Protein AF-A0A2D5ZSJ7-F1 (afdb_monomer_lite)

Structure (mmCIF, N/CA/C/O backbone):
data_AF-A0A2D5ZSJ7-F1
#
_entry.id   AF-A0A2D5ZSJ7-F1
#
loop_
_atom_site.group_PDB
_atom_site.id
_atom_site.type_symbol
_atom_site.label_atom_id
_atom_site.label_alt_id
_atom_site.label_comp_id
_atom_site.label_asym_id
_atom_site.label_entity_id
_atom_site.label_seq_id
_atom_site.pdbx_PDB_ins_code
_atom_site.Cartn_x
_atom_site.Cartn_y
_atom_site.Cartn_z
_atom_site.occupancy
_atom_site.B_iso_or_equiv
_atom_site.auth_seq_id
_atom_site.auth_comp_id
_atom_site.auth_asym_id
_atom_site.auth_atom_id
_atom_site.pdbx_PDB_model_num
ATOM 1 N N . MET A 1 1 ? 12.923 -41.441 64.481 1.00 41.53 1 MET A N 1
ATOM 2 C CA . MET A 1 1 ? 12.318 -42.148 63.335 1.00 41.53 1 MET A CA 1
ATOM 3 C C . MET A 1 1 ? 11.199 -41.263 62.815 1.00 41.53 1 MET A C 1
ATOM 5 O O . MET A 1 1 ? 10.439 -40.790 63.654 1.00 41.53 1 MET A O 1
ATOM 9 N N . PRO A 1 2 ? 11.199 -40.903 61.522 1.00 45.22 2 PRO A N 1
ATOM 10 C CA . PRO A 1 2 ? 10.320 -39.863 60.998 1.00 45.22 2 PRO A CA 1
ATOM 11 C C . PRO A 1 2 ? 8.859 -40.316 61.023 1.00 45.22 2 PRO A C 1
ATOM 13 O O . PRO A 1 2 ? 8.563 -41.493 60.839 1.00 45.22 2 PRO A O 1
ATOM 16 N N . THR A 1 3 ? 7.979 -39.368 61.325 1.00 50.16 3 THR A N 1
ATOM 17 C CA . THR A 1 3 ? 6.544 -39.537 61.541 1.00 50.16 3 THR A CA 1
ATOM 18 C C . THR A 1 3 ? 5.767 -39.525 60.221 1.00 50.16 3 THR A C 1
ATOM 20 O O . THR A 1 3 ? 6.094 -38.783 59.298 1.00 50.16 3 THR A O 1
ATOM 23 N N . ASP A 1 4 ? 4.702 -40.327 60.170 1.00 56.12 4 ASP A N 1
ATOM 24 C CA . ASP A 1 4 ? 3.819 -40.666 59.036 1.00 56.12 4 ASP A CA 1
ATOM 25 C C . ASP A 1 4 ? 3.110 -39.507 58.284 1.00 56.12 4 ASP A C 1
ATOM 27 O O . ASP A 1 4 ? 2.181 -39.745 57.513 1.00 56.12 4 ASP A O 1
ATOM 31 N N . LEU A 1 5 ? 3.517 -38.242 58.443 1.00 50.34 5 LEU A N 1
ATOM 32 C CA . LEU A 1 5 ? 2.890 -37.108 57.743 1.00 50.34 5 LEU A CA 1
ATOM 33 C C . LEU A 1 5 ? 3.534 -36.738 56.395 1.00 50.34 5 LEU A C 1
ATOM 35 O O . LEU A 1 5 ? 2.890 -36.062 55.590 1.00 50.34 5 LEU A O 1
ATOM 39 N N . GLU A 1 6 ? 4.756 -37.187 56.099 1.00 44.72 6 GLU A N 1
ATOM 40 C CA . GLU A 1 6 ? 5.413 -36.891 54.811 1.00 44.72 6 GLU A CA 1
ATOM 41 C C . GLU A 1 6 ? 5.027 -37.873 53.688 1.00 44.72 6 GLU A C 1
ATOM 43 O O . GLU A 1 6 ? 5.025 -37.497 52.516 1.00 44.72 6 GLU A O 1
ATOM 48 N N . ALA A 1 7 ? 4.585 -39.093 54.018 1.00 45.06 7 ALA A N 1
ATOM 49 C CA . ALA A 1 7 ? 4.185 -40.102 53.027 1.00 45.06 7 ALA A CA 1
ATOM 50 C C . ALA A 1 7 ? 2.808 -39.831 52.376 1.00 45.06 7 ALA A C 1
ATOM 52 O O . ALA A 1 7 ? 2.545 -40.262 51.250 1.00 45.06 7 ALA A O 1
ATOM 53 N N . LEU A 1 8 ? 1.937 -39.068 53.047 1.00 45.00 8 LEU A N 1
ATOM 54 C CA . LEU A 1 8 ? 0.595 -38.716 52.556 1.00 45.00 8 LEU A CA 1
ATOM 55 C C . LEU A 1 8 ? 0.576 -37.486 51.631 1.00 45.00 8 LEU A C 1
ATOM 57 O O . LEU A 1 8 ? -0.385 -37.294 50.887 1.00 45.00 8 LEU A O 1
ATOM 61 N N . ARG A 1 9 ? 1.639 -36.669 51.614 1.00 45.34 9 ARG A N 1
ATOM 62 C CA . ARG A 1 9 ? 1.742 -35.515 50.699 1.00 45.34 9 ARG A CA 1
ATOM 63 C C . ARG A 1 9 ? 2.213 -35.902 49.295 1.00 45.34 9 ARG A C 1
ATOM 65 O O . ARG A 1 9 ? 1.802 -35.266 48.329 1.00 45.34 9 ARG A O 1
ATOM 72 N N . SER A 1 10 ? 2.980 -36.983 49.160 1.00 48.78 10 SER A N 1
ATOM 73 C CA . SER A 1 10 ? 3.485 -37.445 47.857 1.00 48.78 10 SER A CA 1
ATOM 74 C C . SER A 1 10 ? 2.486 -38.300 47.069 1.00 48.78 10 SER A C 1
ATOM 76 O O . SER A 1 10 ? 2.573 -38.377 45.847 1.00 48.78 10 SER A O 1
ATOM 78 N N . THR A 1 11 ? 1.500 -38.910 47.730 1.00 45.16 11 THR A N 1
ATOM 79 C CA . THR A 1 11 ? 0.488 -39.765 47.079 1.00 45.16 11 THR A CA 1
ATOM 80 C C . THR A 1 11 ? -0.736 -38.984 46.589 1.00 45.16 11 THR A C 1
ATOM 82 O O . THR A 1 11 ? -1.286 -39.316 45.540 1.00 45.16 11 THR A O 1
ATOM 85 N N . ALA A 1 12 ? -1.110 -37.881 47.250 1.00 42.28 12 ALA A N 1
ATOM 86 C CA . ALA A 1 12 ? -2.180 -36.993 46.779 1.00 42.28 12 ALA A CA 1
ATOM 87 C C . ALA A 1 12 ? -1.783 -36.174 45.531 1.00 42.28 12 ALA A C 1
ATOM 89 O O . ALA A 1 12 ? -2.625 -35.906 44.674 1.00 42.28 12 ALA A O 1
ATOM 90 N N . MET A 1 13 ? -0.496 -35.834 45.378 1.00 40.84 13 MET A N 1
ATOM 91 C CA . MET A 1 13 ? 0.016 -35.151 44.179 1.00 40.84 13 MET A CA 1
ATOM 92 C C . MET A 1 13 ? 0.072 -36.064 42.946 1.00 40.84 13 MET A C 1
ATOM 94 O O . MET A 1 13 ? -0.040 -35.572 41.827 1.00 40.84 13 MET A O 1
ATOM 98 N N . LEU A 1 14 ? 0.190 -37.384 43.128 1.00 38.75 14 LEU A N 1
ATOM 99 C CA . LEU A 1 14 ? 0.274 -38.332 42.014 1.00 38.75 14 LEU A CA 1
ATOM 100 C C . LEU A 1 14 ? -1.106 -38.750 41.470 1.00 38.75 14 LEU A C 1
ATOM 102 O O . LEU A 1 14 ? -1.212 -39.101 40.299 1.00 38.75 14 LEU A O 1
ATOM 106 N N . LEU A 1 15 ? -2.174 -38.655 42.276 1.00 35.75 15 LEU A N 1
ATOM 107 C CA . LEU A 1 15 ? -3.542 -38.945 41.819 1.00 35.75 15 LEU A CA 1
ATOM 108 C C . LEU A 1 15 ? -4.239 -37.758 41.132 1.00 35.75 15 LEU A C 1
ATOM 110 O O . LEU A 1 15 ? -5.111 -37.986 40.297 1.00 35.75 15 LEU A O 1
ATOM 114 N N . LEU A 1 16 ? -3.843 -36.507 41.404 1.00 36.25 16 LEU A N 1
ATOM 115 C CA . LEU A 1 16 ? -4.358 -35.348 40.655 1.00 36.25 16 LEU A CA 1
ATOM 116 C C . LEU A 1 16 ? -3.712 -35.179 39.268 1.00 36.25 16 LEU A C 1
ATOM 118 O O . LEU A 1 16 ? -4.292 -34.529 38.403 1.00 36.25 16 LEU A O 1
ATOM 122 N N . LEU A 1 17 ? -2.553 -35.799 39.029 1.00 38.03 17 LEU A N 1
ATOM 123 C CA . LEU A 1 17 ? -1.850 -35.761 37.739 1.00 38.03 17 LEU A CA 1
ATOM 124 C C . LEU A 1 17 ? -2.331 -36.819 36.729 1.00 38.03 17 LEU A C 1
ATOM 126 O O . LEU A 1 17 ? -1.920 -36.775 35.575 1.00 38.03 17 LEU A O 1
ATOM 130 N N . LEU A 1 18 ? -3.234 -37.727 37.119 1.00 37.91 18 LEU A N 1
ATOM 131 C CA . LEU A 1 18 ? -3.794 -38.757 36.228 1.00 37.91 18 LEU A CA 1
ATOM 132 C C . LEU A 1 18 ? -5.219 -38.460 35.725 1.00 37.91 18 LEU A C 1
ATOM 134 O O . LEU A 1 18 ? -5.740 -39.225 34.920 1.00 37.91 18 LEU A O 1
ATOM 138 N N . MET A 1 19 ? -5.828 -37.337 36.129 1.00 41.41 19 MET A N 1
ATOM 139 C CA . MET A 1 19 ? -7.138 -36.890 35.614 1.00 41.41 19 MET A CA 1
ATOM 140 C C . MET A 1 19 ? -7.058 -35.650 34.711 1.00 41.41 19 MET A C 1
ATOM 142 O O . MET A 1 19 ? -8.071 -35.221 34.166 1.00 41.41 19 MET A O 1
ATOM 146 N N . ALA A 1 20 ? -5.858 -35.118 34.465 1.00 43.12 20 ALA A N 1
ATOM 147 C CA . ALA A 1 20 ? -5.611 -34.161 33.389 1.00 43.12 20 ALA A CA 1
ATOM 148 C C . ALA A 1 20 ? -5.383 -34.910 32.064 1.00 43.12 20 ALA A C 1
ATOM 150 O O . ALA A 1 20 ? -4.335 -34.799 31.430 1.00 43.12 20 ALA A O 1
ATOM 151 N N . GLY A 1 21 ? -6.373 -35.709 31.654 1.00 39.84 21 GLY A N 1
ATOM 152 C CA . GLY A 1 21 ? -6.490 -36.104 30.257 1.00 39.84 21 GLY A CA 1
ATOM 153 C C . GLY A 1 21 ? -6.599 -34.820 29.447 1.00 39.84 21 GLY A C 1
ATOM 154 O O . GLY A 1 21 ? -7.522 -34.037 29.662 1.00 39.84 21 GLY A O 1
ATOM 155 N N . ALA A 1 22 ? -5.601 -34.572 28.604 1.00 43.44 22 ALA A N 1
ATOM 156 C CA . ALA A 1 22 ? -5.502 -33.402 27.755 1.00 43.44 22 ALA A CA 1
ATOM 157 C C . ALA A 1 22 ? -6.806 -33.210 26.971 1.00 43.44 22 ALA A C 1
ATOM 159 O O . ALA A 1 22 ? -7.028 -33.835 25.937 1.00 43.44 22 ALA A O 1
ATOM 160 N N . CYS A 1 23 ? -7.668 -32.320 27.456 1.00 34.88 23 CYS A N 1
ATOM 161 C CA . CYS A 1 23 ? -8.680 -31.706 26.622 1.00 34.88 23 CYS A CA 1
ATOM 162 C C . CYS A 1 23 ? -7.907 -30.703 25.765 1.00 34.88 23 CYS A C 1
ATOM 164 O O . CYS A 1 23 ? -7.746 -29.537 26.129 1.00 34.88 23 CYS A O 1
ATOM 166 N N . SER A 1 24 ? -7.305 -31.197 24.678 1.00 43.38 24 SER A N 1
ATOM 167 C CA . SER A 1 24 ? -6.842 -30.331 23.600 1.00 43.38 24 SER A CA 1
ATOM 168 C C . SER A 1 24 ? -7.994 -29.383 23.269 1.00 43.38 24 SER A C 1
ATOM 170 O O . SER A 1 24 ? -9.132 -29.859 23.198 1.00 43.38 24 SER A O 1
ATOM 172 N N . PRO A 1 25 ? -7.756 -28.069 23.094 1.00 43.81 25 PRO A N 1
ATOM 173 C CA . PRO A 1 25 ? -8.808 -27.185 22.621 1.00 43.81 25 PRO A CA 1
ATOM 174 C C . PRO A 1 25 ? -9.340 -27.813 21.338 1.00 43.81 25 PRO A C 1
ATOM 176 O O . PRO A 1 25 ? -8.576 -28.020 20.393 1.00 43.81 25 PRO A O 1
ATOM 179 N N . ALA A 1 26 ? -10.606 -28.232 21.355 1.00 43.44 26 ALA A N 1
ATOM 180 C CA . ALA A 1 26 ? -11.238 -28.811 20.189 1.00 43.44 26 ALA A CA 1
ATOM 181 C C . ALA A 1 26 ? -11.156 -27.738 19.105 1.00 43.44 26 ALA A C 1
ATOM 183 O O . ALA A 1 26 ? -11.820 -26.706 19.197 1.00 43.44 26 ALA A O 1
ATOM 184 N N . ILE A 1 27 ? -10.256 -27.933 18.139 1.00 49.03 27 ILE A N 1
ATOM 185 C CA . ILE A 1 27 ? -10.165 -27.090 16.955 1.00 49.03 27 ILE A CA 1
ATOM 186 C C . ILE A 1 27 ? -11.557 -27.171 16.345 1.00 49.03 27 ILE A C 1
ATOM 188 O O . ILE A 1 27 ? -11.963 -28.254 15.919 1.00 49.03 27 ILE A O 1
ATOM 192 N N . ALA A 1 28 ? -12.307 -26.069 16.410 1.00 58.34 28 ALA A N 1
ATOM 193 C CA . ALA A 1 28 ? -13.674 -26.025 15.918 1.00 58.34 28 ALA A CA 1
ATOM 194 C C . ALA A 1 28 ? -13.684 -26.600 14.498 1.00 58.34 28 ALA A C 1
ATOM 196 O O . ALA A 1 28 ? -12.900 -26.169 13.644 1.00 58.34 28 ALA A O 1
ATOM 197 N N . ALA A 1 29 ? -14.497 -27.635 14.281 1.00 64.00 29 ALA A N 1
ATOM 198 C CA . ALA A 1 29 ? -14.509 -28.340 13.013 1.00 64.00 29 ALA A CA 1
ATOM 199 C C . ALA A 1 29 ? -14.883 -27.345 11.897 1.00 64.00 29 ALA A C 1
ATOM 201 O O . ALA A 1 29 ? -15.834 -26.573 12.055 1.00 64.00 29 ALA A O 1
ATOM 202 N N . PRO A 1 30 ? -14.133 -27.306 10.782 1.00 74.44 30 PRO A N 1
ATOM 203 C CA . PRO A 1 30 ? -14.383 -26.339 9.720 1.00 74.44 30 PRO A CA 1
ATOM 204 C C . PRO A 1 30 ? -15.794 -26.537 9.157 1.00 74.44 30 PRO A C 1
ATOM 206 O O . PRO A 1 30 ? -16.179 -27.656 8.835 1.00 74.44 30 PRO A O 1
ATOM 209 N N . LEU A 1 31 ? -16.579 -25.467 9.031 1.00 83.81 31 LEU A N 1
ATOM 210 C CA . LEU A 1 31 ? -17.932 -25.548 8.477 1.00 83.81 31 LEU A CA 1
ATOM 211 C C . LEU A 1 31 ? -17.890 -25.709 6.954 1.00 83.81 31 LEU A C 1
ATOM 213 O O . LEU A 1 31 ? -17.120 -25.029 6.275 1.00 83.81 31 LEU A O 1
ATOM 217 N N . CYS A 1 32 ? -18.757 -26.568 6.413 1.00 82.75 32 CYS A N 1
ATOM 218 C CA . CYS A 1 32 ? -18.988 -26.659 4.976 1.00 82.75 32 CYS A CA 1
ATOM 219 C C . CYS A 1 32 ? -19.743 -25.413 4.481 1.00 82.75 32 CYS A C 1
ATOM 221 O O . CYS A 1 32 ? -20.882 -25.212 4.906 1.00 82.75 32 CYS A O 1
ATOM 223 N N . PRO A 1 33 ? -19.203 -24.629 3.527 1.00 81.38 33 PRO A N 1
ATOM 224 C CA . PRO A 1 33 ? -19.855 -23.409 3.033 1.00 81.38 33 PRO A CA 1
ATOM 225 C C . PRO A 1 33 ? -21.189 -23.618 2.299 1.00 81.38 33 PRO A C 1
ATOM 227 O O . PRO A 1 33 ? -21.890 -22.654 2.026 1.00 81.38 33 PRO A O 1
ATOM 230 N N . VAL A 1 34 ? -21.531 -24.858 1.935 1.00 83.00 34 VAL A N 1
ATOM 231 C CA . VAL A 1 34 ? -22.757 -25.174 1.179 1.00 83.00 34 VAL A CA 1
ATOM 232 C C . VAL A 1 34 ? -23.939 -25.438 2.100 1.00 83.00 34 VAL A C 1
ATOM 234 O O . VAL A 1 34 ? -25.054 -25.024 1.808 1.00 83.00 34 VAL A O 1
ATOM 237 N N . CYS A 1 35 ? -23.716 -26.181 3.185 1.00 85.38 35 CYS A N 1
ATOM 238 C CA . CYS A 1 35 ? -24.791 -26.614 4.077 1.00 85.38 35 CYS A CA 1
ATOM 239 C C . CYS A 1 35 ? -24.619 -26.138 5.519 1.00 85.38 35 CYS A C 1
ATOM 241 O O . CYS A 1 35 ? -25.388 -26.570 6.372 1.00 85.38 35 CYS A O 1
ATOM 243 N N . GLU A 1 36 ? -23.578 -25.346 5.793 1.00 83.06 36 GLU A N 1
ATOM 244 C CA . GLU A 1 36 ? -23.301 -24.701 7.084 1.00 83.06 36 GLU A CA 1
ATOM 245 C C . GLU A 1 36 ? -23.187 -25.678 8.267 1.00 83.06 36 GLU A C 1
ATOM 247 O O . GLU A 1 36 ? -23.382 -25.319 9.424 1.00 83.06 36 GLU A O 1
ATOM 252 N N . ARG A 1 37 ? -22.842 -26.940 7.984 1.00 85.50 37 ARG A N 1
ATOM 253 C CA . ARG A 1 37 ? -22.603 -27.986 8.990 1.00 85.50 37 ARG A CA 1
ATOM 254 C C . ARG A 1 37 ? -21.122 -28.318 9.062 1.00 85.50 37 ARG A C 1
ATOM 256 O O . ARG A 1 37 ? -20.416 -28.187 8.062 1.00 85.50 37 ARG A O 1
ATOM 263 N N . GLU A 1 38 ? -20.675 -28.789 10.219 1.00 86.81 38 GLU A N 1
ATOM 264 C CA . GLU A 1 38 ? -19.291 -29.212 10.450 1.00 86.81 38 GLU A CA 1
ATOM 265 C C . GLU A 1 38 ? -18.835 -30.242 9.407 1.00 86.81 38 GLU A C 1
ATOM 267 O O . GLU A 1 38 ? -19.488 -31.264 9.167 1.00 86.81 38 GLU A O 1
ATOM 272 N N . ALA A 1 39 ? -17.711 -29.954 8.760 1.00 82.38 39 ALA A N 1
ATOM 273 C CA . ALA A 1 39 ? -17.026 -30.839 7.839 1.00 82.38 39 ALA A CA 1
ATOM 274 C C . ALA A 1 39 ? -15.855 -31.513 8.559 1.00 82.38 39 ALA A C 1
ATOM 276 O O . ALA A 1 39 ? -15.109 -30.885 9.312 1.00 82.38 39 ALA A O 1
ATOM 277 N N . SER A 1 40 ? -15.678 -32.808 8.299 1.00 82.25 40 SER A N 1
ATOM 278 C CA . SER A 1 40 ? -14.527 -33.555 8.803 1.00 82.25 40 SER A CA 1
ATOM 279 C C . SER A 1 40 ? -13.215 -32.900 8.359 1.00 82.25 40 SER A C 1
ATOM 281 O O . SER A 1 40 ? -13.108 -32.366 7.255 1.00 82.25 40 SER A O 1
ATOM 283 N N . VAL A 1 41 ? -12.166 -33.034 9.169 1.00 77.12 41 VAL A N 1
ATOM 284 C CA . VAL A 1 41 ? -10.791 -32.696 8.763 1.00 77.12 41 VAL A CA 1
ATOM 285 C C . VAL A 1 41 ? -10.307 -33.511 7.559 1.00 77.12 41 VAL A C 1
ATOM 287 O O . VAL A 1 41 ? -9.393 -33.081 6.864 1.00 77.12 41 VAL A O 1
ATOM 290 N N . SER A 1 42 ? -10.923 -34.663 7.284 1.00 83.88 42 SER A N 1
ATOM 291 C CA . SER A 1 42 ? -10.673 -35.474 6.087 1.00 83.88 42 SER A CA 1
ATOM 292 C C . SER A 1 42 ? -11.537 -35.082 4.885 1.00 83.88 42 SER A C 1
ATOM 294 O O . SER A 1 42 ? -11.393 -35.675 3.822 1.00 83.88 42 SER A O 1
ATOM 296 N N . ALA A 1 43 ? -12.449 -34.116 5.035 1.00 87.06 43 ALA A N 1
ATOM 297 C CA . ALA A 1 43 ? -13.362 -33.727 3.968 1.00 87.06 43 ALA A CA 1
ATOM 298 C C . ALA A 1 43 ? -12.625 -33.006 2.818 1.00 87.06 43 ALA A C 1
ATOM 300 O O . ALA A 1 43 ? -11.616 -32.330 3.084 1.00 87.06 43 ALA A O 1
ATOM 301 N N . PRO A 1 44 ? -13.139 -33.112 1.573 1.00 87.62 44 PRO A N 1
ATOM 302 C CA . PRO A 1 44 ? -12.613 -32.422 0.398 1.00 87.62 44 PRO A CA 1
ATOM 303 C C . PRO A 1 44 ? -12.243 -30.961 0.666 1.00 87.62 44 PRO A C 1
ATOM 305 O O . PRO A 1 44 ? -13.031 -30.215 1.246 1.00 87.62 44 PRO A O 1
ATOM 308 N N . LEU A 1 45 ? -11.044 -30.559 0.243 1.00 87.81 45 LEU A N 1
ATOM 309 C CA . LEU A 1 45 ? -10.441 -29.257 0.529 1.00 87.81 45 LEU A CA 1
ATOM 310 C C . LEU A 1 45 ? -10.271 -28.455 -0.762 1.00 87.81 45 LEU A C 1
ATOM 312 O O . LEU A 1 45 ? -9.646 -28.931 -1.708 1.00 87.81 45 LEU A O 1
ATOM 316 N N . ASP A 1 46 ? -10.774 -27.227 -0.778 1.00 83.94 46 ASP A N 1
ATOM 317 C CA . ASP A 1 46 ? -10.424 -26.246 -1.802 1.00 83.94 46 ASP A CA 1
ATOM 318 C C . ASP A 1 46 ? -9.013 -25.726 -1.509 1.00 83.94 46 ASP A C 1
ATOM 320 O O . ASP A 1 46 ? -8.756 -25.170 -0.439 1.00 83.94 46 ASP A O 1
ATOM 324 N N . ARG A 1 47 ? -8.084 -25.930 -2.447 1.00 77.69 47 ARG A N 1
ATOM 325 C CA . ARG A 1 47 ? -6.663 -25.607 -2.259 1.00 77.69 47 ARG A CA 1
ATOM 326 C C . ARG A 1 47 ? -6.387 -24.104 -2.263 1.00 77.69 47 ARG A C 1
ATOM 328 O O . ARG A 1 47 ? -5.460 -23.683 -1.579 1.00 77.69 47 ARG A O 1
ATOM 335 N N . ASP A 1 48 ? -7.189 -23.304 -2.967 1.00 65.81 48 ASP A N 1
ATOM 336 C CA . ASP A 1 48 ? -6.970 -21.852 -3.054 1.00 65.81 48 ASP A CA 1
ATOM 337 C C . ASP A 1 48 ? -7.438 -21.137 -1.782 1.00 65.81 48 ASP A C 1
ATOM 339 O O . ASP A 1 48 ? -6.845 -20.150 -1.339 1.00 65.81 48 ASP A O 1
ATOM 343 N N . THR A 1 49 ? -8.528 -21.626 -1.185 1.00 72.69 49 THR A N 1
ATOM 344 C CA . THR A 1 49 ? -9.172 -20.975 -0.034 1.00 72.69 49 THR A CA 1
ATOM 345 C C . THR A 1 49 ? -8.917 -21.683 1.294 1.00 72.69 49 THR A C 1
ATOM 347 O O . THR A 1 49 ? -9.065 -21.067 2.352 1.00 72.69 49 THR A O 1
ATOM 350 N N . GLY A 1 50 ? -8.531 -22.961 1.263 1.00 81.69 50 GLY A N 1
ATOM 351 C CA . GLY A 1 50 ? -8.387 -23.816 2.441 1.00 81.69 50 GLY A CA 1
ATOM 352 C C . GLY A 1 50 ? -9.720 -24.253 3.061 1.00 81.69 50 GLY A C 1
ATOM 353 O O . GLY A 1 50 ? -9.730 -24.778 4.176 1.00 81.69 50 GLY A O 1
ATOM 354 N N . LEU A 1 51 ? -10.849 -24.025 2.383 1.00 82.25 51 LEU A N 1
ATOM 355 C CA . LEU A 1 51 ? -12.184 -24.376 2.877 1.00 82.25 51 LEU A CA 1
ATOM 356 C C . LEU A 1 51 ? -12.515 -25.846 2.602 1.00 82.25 51 LEU A C 1
ATOM 358 O O . LEU A 1 51 ? -12.136 -26.391 1.567 1.00 82.25 51 LEU A O 1
ATOM 362 N N . ARG A 1 52 ? -13.260 -26.482 3.515 1.00 87.75 52 ARG A N 1
ATOM 363 C CA . ARG A 1 52 ? -13.664 -27.891 3.393 1.00 87.75 52 ARG A CA 1
ATOM 364 C C . ARG A 1 52 ? -15.131 -28.048 3.023 1.00 87.75 52 ARG A C 1
ATOM 366 O O . ARG A 1 52 ? -15.977 -27.287 3.479 1.00 87.75 52 ARG A O 1
ATOM 373 N N . TYR A 1 53 ? -15.437 -29.073 2.236 1.00 86.25 53 TYR A N 1
ATOM 374 C CA . TYR A 1 53 ? -16.775 -29.358 1.722 1.00 86.25 53 TYR A CA 1
ATOM 375 C C . TYR A 1 53 ? -17.135 -30.812 1.987 1.00 86.25 53 TYR A C 1
ATOM 377 O O . TYR A 1 53 ? -16.289 -31.684 1.832 1.00 86.25 53 TYR A O 1
ATOM 385 N N . HIS A 1 54 ? -18.386 -31.106 2.354 1.00 89.62 54 HIS A N 1
ATOM 386 C CA . HIS A 1 54 ? -18.828 -32.502 2.397 1.00 89.62 54 HIS A CA 1
ATOM 387 C C . HIS A 1 54 ? -18.780 -33.109 1.001 1.00 89.62 54 HIS A C 1
ATOM 389 O O . HIS A 1 54 ? -19.203 -32.472 0.038 1.00 89.62 54 HIS A O 1
ATOM 395 N N . GLU A 1 55 ? -18.369 -34.368 0.915 1.00 86.69 55 GLU A N 1
ATOM 396 C CA . GLU A 1 55 ? -18.349 -35.131 -0.335 1.00 86.69 55 GLU A CA 1
ATOM 397 C C . GLU A 1 55 ? -19.714 -35.108 -1.025 1.00 86.69 55 GLU A C 1
ATOM 399 O O . GLU A 1 55 ? -19.823 -34.702 -2.177 1.00 86.69 55 GLU A O 1
ATOM 404 N N . SER A 1 56 ? -20.787 -35.318 -0.257 1.00 85.88 56 SER A N 1
ATOM 405 C CA . SER A 1 56 ? -22.157 -35.215 -0.760 1.00 85.88 56 SER A CA 1
ATOM 406 C C . SER A 1 56 ? -22.540 -33.825 -1.284 1.00 85.88 56 SER A C 1
ATOM 408 O O . SER A 1 56 ? -23.468 -33.712 -2.076 1.00 85.88 56 SER A O 1
ATOM 410 N N . CYS A 1 57 ? -21.903 -32.750 -0.808 1.00 82.19 57 CYS A N 1
ATOM 411 C CA . CYS A 1 57 ? -22.150 -31.390 -1.304 1.00 82.19 57 CYS A CA 1
ATOM 412 C C . CYS A 1 57 ? -21.390 -31.127 -2.610 1.00 82.19 57 CYS A C 1
ATOM 414 O O . CYS A 1 57 ? -21.877 -30.384 -3.456 1.00 82.19 57 CYS A O 1
ATOM 416 N N . VAL A 1 58 ? -20.233 -31.765 -2.793 1.00 82.50 58 VAL A N 1
ATOM 417 C CA . VAL A 1 58 ? -19.476 -31.707 -4.046 1.00 82.50 58 VAL A CA 1
ATOM 418 C C . VAL A 1 58 ? -20.146 -32.582 -5.115 1.00 82.50 58 VAL A C 1
ATOM 420 O O . VAL A 1 58 ? -20.413 -32.115 -6.216 1.00 82.50 58 VAL A O 1
ATOM 423 N N . GLU A 1 59 ? -20.503 -33.824 -4.783 1.00 80.50 59 GLU A N 1
ATOM 424 C CA . GLU A 1 59 ? -21.098 -34.798 -5.715 1.00 80.50 59 GLU A CA 1
ATOM 425 C C . GLU A 1 59 ? -22.488 -34.404 -6.222 1.00 80.50 59 GLU A C 1
ATOM 427 O O . GLU A 1 59 ? -22.842 -34.700 -7.359 1.00 80.50 59 GLU A O 1
ATOM 432 N N . LYS A 1 60 ? -23.279 -33.688 -5.414 1.00 73.44 60 LYS A N 1
ATOM 433 C CA . LYS A 1 60 ? -24.594 -33.173 -5.837 1.00 73.44 60 LYS A CA 1
ATOM 434 C C . LYS A 1 60 ? -24.506 -32.015 -6.844 1.00 73.44 60 LYS A C 1
ATOM 436 O O . LYS A 1 60 ? -25.536 -31.432 -7.171 1.00 73.44 60 LYS A O 1
ATOM 441 N N . GLY A 1 61 ? -23.304 -31.651 -7.301 1.00 65.31 61 GLY A N 1
ATOM 442 C CA . GLY A 1 61 ? -23.078 -30.567 -8.258 1.00 65.31 61 GLY A CA 1
ATOM 443 C C . GLY A 1 61 ? -23.240 -29.164 -7.666 1.00 65.31 61 GLY A C 1
ATOM 444 O O . GLY A 1 61 ? -23.269 -28.191 -8.412 1.00 65.31 61 GLY A O 1
ATOM 445 N N . ALA A 1 62 ? -23.340 -29.033 -6.337 1.00 73.12 62 ALA A N 1
ATOM 446 C CA . ALA A 1 62 ? -23.442 -27.728 -5.680 1.00 73.12 62 ALA A CA 1
ATOM 447 C C . ALA A 1 62 ? -22.088 -26.998 -5.612 1.00 73.12 62 ALA A C 1
ATOM 449 O O . ALA A 1 62 ? -22.054 -25.783 -5.420 1.00 73.12 62 ALA A O 1
ATOM 450 N N . VAL A 1 63 ? -20.978 -27.726 -5.781 1.00 79.25 63 VAL A N 1
ATOM 451 C CA . VAL A 1 63 ? -19.620 -27.175 -5.840 1.00 79.25 63 VAL A CA 1
ATOM 452 C C . VAL A 1 63 ? -18.910 -27.767 -7.056 1.00 79.25 63 VAL A C 1
ATOM 454 O O . VAL A 1 63 ? -18.724 -28.983 -7.095 1.00 79.25 63 VAL A O 1
ATOM 457 N N . PRO A 1 64 ? -18.512 -26.941 -8.038 1.00 84.25 64 PRO A N 1
ATOM 458 C CA . PRO A 1 64 ? -17.703 -27.386 -9.169 1.00 84.25 64 PRO A CA 1
ATOM 459 C C . PRO A 1 64 ? -16.392 -28.024 -8.705 1.00 84.25 64 PRO A C 1
ATOM 461 O O . PRO A 1 64 ? -15.880 -27.678 -7.638 1.00 84.25 64 PRO A O 1
ATOM 464 N N . ARG A 1 65 ? -15.831 -28.925 -9.512 1.00 90.00 65 ARG A N 1
ATOM 465 C CA . ARG A 1 65 ? -14.523 -29.546 -9.265 1.00 90.00 65 ARG A CA 1
ATOM 466 C C . ARG A 1 65 ? -13.473 -28.949 -10.196 1.00 90.00 65 ARG A C 1
ATOM 468 O O . ARG A 1 65 ? -13.796 -28.449 -11.265 1.00 90.00 65 ARG A O 1
ATOM 475 N N . CYS A 1 66 ? -12.224 -28.962 -9.751 1.00 88.75 66 CYS A N 1
ATOM 476 C CA . CYS A 1 66 ? -11.080 -28.613 -10.582 1.00 88.75 66 CYS A CA 1
ATOM 477 C C . CYS A 1 66 ? -10.697 -29.813 -11.442 1.00 88.75 66 CYS A C 1
ATOM 479 O O . CYS A 1 66 ? -10.322 -30.847 -10.897 1.00 88.75 66 CYS A O 1
ATOM 481 N N . ASP A 1 67 ? -10.682 -29.655 -12.759 1.00 90.50 67 ASP A N 1
ATOM 482 C CA . ASP A 1 67 ? -10.368 -30.739 -13.696 1.00 90.50 67 ASP A CA 1
ATOM 483 C C . ASP A 1 67 ? -8.917 -31.245 -13.572 1.00 90.50 67 ASP A C 1
ATOM 485 O O . ASP A 1 67 ? -8.592 -32.326 -14.053 1.00 90.50 67 ASP A O 1
ATOM 489 N N . GLN A 1 68 ? -8.032 -30.490 -12.905 1.00 90.06 68 GLN A N 1
ATOM 490 C CA . GLN A 1 68 ? -6.630 -30.876 -12.703 1.00 90.06 68 GLN A CA 1
ATOM 491 C C . GLN A 1 68 ? -6.376 -31.682 -11.423 1.00 90.06 68 GLN A C 1
ATOM 493 O O . GLN A 1 68 ? -5.544 -32.584 -11.427 1.00 90.06 68 GLN A O 1
ATOM 498 N N . CYS A 1 69 ? -7.014 -31.330 -10.304 1.00 89.81 69 CYS A N 1
ATOM 499 C CA . CYS A 1 69 ? -6.761 -31.994 -9.015 1.00 89.81 69 CYS A CA 1
ATOM 500 C C . CYS A 1 69 ? -7.992 -32.678 -8.416 1.00 89.81 69 CYS A C 1
ATOM 502 O O . CYS A 1 69 ? -7.898 -33.239 -7.328 1.00 89.81 69 CYS A O 1
ATOM 504 N N . ASP A 1 70 ? -9.134 -32.591 -9.101 1.00 89.88 70 ASP A N 1
ATOM 505 C CA . ASP A 1 70 ? -10.438 -33.137 -8.715 1.00 89.88 70 ASP A CA 1
ATOM 506 C C . ASP A 1 70 ? -11.008 -32.576 -7.388 1.00 89.88 70 ASP A C 1
ATOM 508 O O . ASP A 1 70 ? -12.053 -32.995 -6.895 1.00 89.88 70 ASP A O 1
ATOM 512 N N . GLY A 1 71 ? -10.348 -31.573 -6.798 1.00 89.25 71 GLY A N 1
ATOM 513 C CA . GLY A 1 71 ? -10.793 -30.908 -5.575 1.00 89.25 71 GLY A CA 1
ATOM 514 C C . GLY A 1 71 ? -11.933 -29.904 -5.807 1.00 89.25 71 GLY A C 1
ATOM 515 O O . GLY A 1 71 ? -12.093 -29.398 -6.921 1.00 89.25 71 GLY A O 1
ATOM 516 N N . PRO A 1 72 ? -12.707 -29.552 -4.762 1.00 89.56 72 PRO A N 1
ATOM 517 C CA . PRO A 1 72 ? -13.769 -28.551 -4.859 1.00 89.56 72 PRO A CA 1
ATOM 518 C C . PRO A 1 72 ? -13.198 -27.176 -5.240 1.00 89.56 72 PRO A C 1
ATOM 520 O O . PRO A 1 72 ? -12.285 -26.673 -4.587 1.00 89.56 72 PRO A O 1
ATOM 523 N N . ALA A 1 73 ? -13.747 -26.568 -6.290 1.00 86.88 73 ALA A N 1
ATOM 524 C CA . ALA A 1 73 ? -13.300 -25.321 -6.909 1.00 86.88 73 ALA A CA 1
ATOM 525 C C . ALA A 1 73 ? -14.484 -24.352 -7.120 1.00 86.88 73 ALA A C 1
ATOM 527 O O . ALA A 1 73 ? -14.878 -24.059 -8.250 1.00 86.88 73 ALA A O 1
ATOM 528 N N . PRO A 1 74 ? -15.097 -23.825 -6.044 1.00 78.44 74 PRO A N 1
ATOM 529 C CA . PRO A 1 74 ? -16.206 -22.871 -6.161 1.00 78.44 74 PRO A CA 1
ATOM 530 C C . PRO A 1 74 ? -15.783 -21.564 -6.844 1.00 78.44 74 PRO A C 1
ATOM 532 O O . PRO A 1 74 ? -16.579 -20.938 -7.546 1.00 78.44 74 PRO A O 1
ATOM 535 N N . ARG A 1 75 ? -14.520 -21.160 -6.661 1.00 77.88 75 ARG A N 1
ATOM 536 C CA . ARG A 1 75 ? -13.862 -20.096 -7.420 1.00 77.88 75 ARG A CA 1
ATOM 537 C C . ARG A 1 75 ? -12.897 -20.752 -8.387 1.00 77.88 75 ARG A C 1
ATOM 539 O O . ARG A 1 75 ? -11.839 -21.219 -7.985 1.00 77.88 75 ARG A O 1
ATOM 546 N N . ARG A 1 76 ? -13.302 -20.810 -9.648 1.00 83.50 76 ARG A N 1
ATOM 547 C CA . ARG A 1 76 ? -12.550 -21.478 -10.702 1.00 83.50 76 ARG A CA 1
ATOM 548 C C . ARG A 1 76 ? -12.342 -20.564 -11.888 1.00 83.50 76 ARG A C 1
ATOM 550 O O . ARG A 1 76 ? -13.179 -19.712 -12.198 1.00 83.50 76 ARG A O 1
ATOM 557 N N . ILE A 1 77 ? -11.230 -20.783 -12.559 1.00 74.56 77 ILE A N 1
ATOM 558 C CA . ILE A 1 77 ? -10.963 -20.249 -13.878 1.00 74.56 77 ILE A CA 1
ATOM 559 C C . ILE A 1 77 ? -11.599 -21.215 -14.869 1.00 74.56 77 ILE A C 1
ATOM 561 O O . ILE A 1 77 ? -11.204 -22.375 -14.951 1.00 74.56 77 ILE A O 1
ATOM 565 N N . VAL A 1 78 ? -12.596 -20.726 -15.599 1.00 77.94 78 VAL A N 1
ATOM 566 C CA . VAL A 1 78 ? -13.214 -21.453 -16.708 1.00 77.94 78 VAL A CA 1
ATOM 567 C C . VAL A 1 78 ? -12.498 -21.046 -17.989 1.00 77.94 78 VAL A C 1
ATOM 569 O O . VAL A 1 78 ? -12.462 -19.863 -18.336 1.00 77.94 78 VAL A O 1
ATOM 572 N N . VAL A 1 79 ? -11.927 -22.027 -18.676 1.00 72.56 79 VAL A N 1
ATOM 573 C CA . VAL A 1 79 ? -11.367 -21.900 -20.023 1.00 72.56 79 VAL A CA 1
ATOM 574 C C . VAL A 1 79 ? -12.017 -22.937 -20.933 1.00 72.56 79 VAL A C 1
ATOM 576 O O . VAL A 1 79 ? -12.675 -23.859 -20.466 1.00 72.56 79 VAL A O 1
ATOM 579 N N . GLU A 1 80 ? -11.807 -22.827 -22.244 1.00 72.88 80 GLU A N 1
ATOM 580 C CA . GLU A 1 80 ? -12.333 -23.801 -23.214 1.00 72.88 80 GLU A CA 1
ATOM 581 C C . GLU A 1 80 ? -11.936 -25.253 -22.881 1.00 72.88 80 GLU A C 1
ATOM 583 O O . GLU A 1 80 ? -12.700 -26.183 -23.113 1.00 72.88 80 GLU A O 1
ATOM 588 N N . LYS A 1 81 ? -10.751 -25.443 -22.286 1.00 73.19 81 LYS A N 1
ATOM 589 C CA . LYS A 1 81 ? -10.199 -26.755 -21.916 1.00 73.19 81 LYS A CA 1
ATOM 590 C C . LYS A 1 81 ? -10.658 -27.296 -20.556 1.00 73.19 81 LYS A C 1
ATOM 592 O O . LYS A 1 81 ? -10.191 -28.368 -20.184 1.00 73.19 81 LYS A O 1
ATOM 597 N N . GLY A 1 82 ? -11.501 -26.575 -19.818 1.00 84.50 82 GLY A N 1
ATOM 598 C CA . GLY A 1 82 ? -12.005 -27.028 -18.521 1.00 84.50 82 GLY A CA 1
ATOM 599 C C . GLY A 1 82 ? -12.042 -25.948 -17.445 1.00 84.50 82 GLY A C 1
ATOM 600 O O . GLY A 1 82 ? -11.835 -24.756 -17.696 1.00 84.50 82 GLY A O 1
ATOM 601 N N . GLU A 1 83 ? -12.309 -26.389 -16.223 1.00 88.50 83 GLU A N 1
ATOM 602 C CA . GLU A 1 83 ? -12.481 -25.549 -15.045 1.00 88.50 83 GLU A CA 1
ATOM 603 C C . GLU A 1 83 ? -11.418 -25.881 -13.993 1.00 88.50 83 GLU A C 1
ATOM 605 O O . GLU A 1 83 ? -11.251 -27.027 -13.587 1.00 88.50 83 GLU A O 1
ATOM 610 N N . PHE A 1 84 ? -10.678 -24.875 -13.525 1.00 84.75 84 PHE A N 1
ATOM 611 C CA . PHE A 1 84 ? -9.493 -25.094 -12.689 1.00 84.75 84 PHE A CA 1
ATOM 612 C C . PHE A 1 84 ? -9.453 -24.155 -11.482 1.00 84.75 84 PHE A C 1
ATOM 614 O O . PHE A 1 84 ? -9.905 -23.014 -11.570 1.00 84.75 84 PHE A O 1
ATOM 621 N N . HIS A 1 85 ? -8.842 -24.587 -10.371 1.00 86.75 85 HIS A N 1
ATOM 622 C CA . HIS A 1 85 ? -8.358 -23.657 -9.333 1.00 86.75 85 HIS A CA 1
ATOM 623 C C . HIS A 1 85 ? -7.432 -22.613 -9.953 1.00 86.75 85 HIS A C 1
ATOM 625 O O . HIS A 1 85 ? -6.753 -22.904 -10.936 1.00 86.75 85 HIS A O 1
ATOM 631 N N . GLU A 1 86 ? -7.347 -21.421 -9.371 1.00 79.25 86 GLU A N 1
ATOM 632 C CA . GLU A 1 86 ? -6.408 -20.404 -9.843 1.00 79.25 86 GLU A CA 1
ATOM 633 C C . GLU A 1 86 ? -4.958 -20.885 -9.704 1.00 79.25 86 GLU A C 1
ATOM 635 O O . GLU A 1 86 ? -4.176 -20.730 -10.645 1.00 79.25 86 GLU A O 1
ATOM 640 N N . SER A 1 87 ? -4.616 -21.536 -8.585 1.00 77.06 87 SER A N 1
ATOM 641 C CA . SER A 1 87 ? -3.301 -22.165 -8.394 1.00 77.06 87 SER A CA 1
ATOM 642 C C . SER A 1 87 ? -3.043 -23.283 -9.404 1.00 77.06 87 SER A C 1
ATOM 644 O O . SER A 1 87 ? -2.041 -23.253 -10.113 1.00 77.06 87 SER A O 1
ATOM 646 N N . CYS A 1 88 ? -3.973 -24.236 -9.542 1.00 80.12 88 CYS A N 1
ATOM 647 C CA . CYS A 1 88 ? -3.817 -25.366 -10.464 1.00 80.12 88 CYS A CA 1
ATOM 648 C C . CYS A 1 88 ? -3.761 -24.906 -11.922 1.00 80.12 88 CYS A C 1
ATOM 650 O O . CYS A 1 88 ? -2.990 -25.455 -12.709 1.00 80.12 88 CYS A O 1
ATOM 652 N N . PHE A 1 89 ? -4.545 -23.885 -12.279 1.00 80.44 89 PHE A N 1
ATOM 653 C CA . PHE A 1 89 ? -4.436 -23.241 -13.574 1.00 80.44 89 PHE A CA 1
ATOM 654 C C . PHE A 1 89 ? -3.030 -22.672 -13.721 1.00 80.44 89 PHE A C 1
ATOM 656 O O . PHE A 1 89 ? -2.315 -23.099 -14.608 1.00 80.44 89 PHE A O 1
ATOM 663 N N . ARG A 1 90 ? -2.567 -21.807 -12.815 1.00 72.44 90 ARG A N 1
ATOM 664 C CA . ARG A 1 90 ? -1.235 -21.181 -12.880 1.00 72.44 90 ARG A CA 1
ATOM 665 C C . ARG A 1 90 ? -0.071 -22.174 -12.983 1.00 72.44 90 ARG A C 1
ATOM 667 O O . ARG A 1 90 ? 0.857 -21.944 -13.755 1.00 72.44 90 ARG A O 1
ATOM 674 N N . GLU A 1 91 ? -0.114 -23.256 -12.215 1.00 72.56 91 GLU A N 1
ATOM 675 C CA . GLU A 1 91 ? 0.970 -24.241 -12.125 1.00 72.56 91 GLU A CA 1
ATOM 676 C C . GLU A 1 91 ? 1.001 -25.204 -13.318 1.00 72.56 91 GLU A C 1
ATOM 678 O O . GLU A 1 91 ? 2.082 -25.550 -13.810 1.00 72.56 91 GLU A O 1
ATOM 683 N N . HIS A 1 92 ? -0.173 -25.629 -13.794 1.00 77.81 92 HIS A N 1
ATOM 684 C CA . HIS A 1 92 ? -0.283 -26.756 -14.723 1.00 77.81 92 HIS A CA 1
ATOM 685 C C . HIS A 1 92 ? -0.888 -26.405 -16.085 1.00 77.81 92 HIS A C 1
ATOM 687 O O . HIS A 1 92 ? -0.570 -27.075 -17.065 1.00 77.81 92 HIS A O 1
ATOM 693 N N . MET A 1 93 ? -1.731 -25.372 -16.166 1.00 70.19 93 MET A N 1
ATOM 694 C CA . MET A 1 93 ? -2.541 -25.071 -17.360 1.00 70.19 93 MET A CA 1
ATOM 695 C C . MET A 1 93 ? -2.300 -23.683 -17.946 1.00 70.19 93 MET A C 1
ATOM 697 O O . MET A 1 93 ? -2.611 -23.453 -19.116 1.00 70.19 93 MET A O 1
ATOM 701 N N . ALA A 1 94 ? -1.778 -22.755 -17.144 1.00 66.69 94 ALA A N 1
ATOM 702 C CA . ALA A 1 94 ? -1.572 -21.382 -17.527 1.00 66.69 94 ALA A CA 1
ATOM 703 C C . ALA A 1 94 ? -0.598 -21.402 -18.684 1.00 66.69 94 ALA A C 1
ATOM 705 O O . ALA A 1 94 ? 0.482 -22.006 -18.599 1.00 66.69 94 ALA A O 1
ATOM 706 N N . PRO A 1 95 ? -1.009 -20.807 -19.800 1.00 65.69 95 PRO A N 1
ATOM 707 C CA . PRO A 1 95 ? -0.284 -21.014 -21.013 1.00 65.69 95 PRO A CA 1
ATOM 708 C C . PRO A 1 95 ? 1.056 -20.291 -20.857 1.00 65.69 95 PRO A C 1
ATOM 710 O O . PRO A 1 95 ? 1.144 -19.159 -20.376 1.00 65.69 95 PRO A O 1
ATOM 713 N N . ARG A 1 96 ? 2.133 -21.020 -21.137 1.00 67.88 96 ARG A N 1
ATOM 714 C CA . ARG A 1 96 ? 3.490 -20.523 -20.926 1.00 67.88 96 ARG A CA 1
ATOM 715 C C . ARG A 1 96 ? 3.849 -19.584 -22.054 1.00 67.88 96 ARG A C 1
ATOM 717 O O . ARG A 1 96 ? 3.499 -19.831 -23.205 1.00 67.88 96 ARG A O 1
ATOM 724 N N . CYS A 1 97 ? 4.556 -18.523 -21.703 1.00 67.19 97 CYS A N 1
ATOM 725 C CA . CYS A 1 97 ? 5.052 -17.552 -22.647 1.00 67.19 97 CYS A CA 1
ATOM 726 C C . CYS A 1 97 ? 5.899 -18.287 -23.675 1.00 67.19 97 CYS A C 1
ATOM 728 O O . CYS A 1 97 ? 6.897 -18.902 -23.306 1.00 67.19 97 CYS A O 1
ATOM 730 N N . VAL A 1 98 ? 5.510 -18.226 -24.946 1.00 64.81 98 VAL A N 1
ATOM 731 C CA . VAL A 1 98 ? 6.236 -18.918 -26.025 1.00 64.81 98 VAL A CA 1
ATOM 732 C C . VAL A 1 98 ? 7.688 -18.448 -26.166 1.00 64.81 98 VAL A C 1
ATOM 734 O O . VAL A 1 98 ? 8.515 -19.171 -26.703 1.00 64.81 98 VAL A O 1
ATOM 737 N N . GLU A 1 99 ? 7.999 -17.258 -25.651 1.00 61.53 99 GLU A N 1
ATOM 738 C CA . GLU A 1 99 ? 9.328 -16.648 -25.705 1.00 61.53 99 GLU A CA 1
ATOM 739 C C . GLU A 1 99 ? 10.182 -16.943 -24.459 1.00 61.53 99 GLU A C 1
ATOM 741 O O . GLU A 1 99 ? 11.380 -17.163 -24.583 1.00 61.53 99 GLU A O 1
ATOM 746 N N . CYS A 1 100 ? 9.604 -16.933 -23.249 1.00 67.62 100 CYS A N 1
ATOM 747 C CA . CYS A 1 100 ? 10.383 -17.072 -22.004 1.00 67.62 100 CYS A CA 1
ATOM 748 C C . CYS A 1 100 ? 10.035 -18.303 -21.153 1.00 67.62 100 CYS A C 1
ATOM 750 O O . CYS A 1 100 ? 10.666 -18.536 -20.126 1.00 67.62 100 CYS A O 1
ATOM 752 N N . GLY A 1 101 ? 9.021 -19.086 -21.527 1.00 61.09 101 GLY A N 1
ATOM 753 C CA . GLY A 1 101 ? 8.602 -20.306 -20.824 1.00 61.09 101 GLY A CA 1
ATOM 754 C C . GLY A 1 101 ? 7.891 -20.091 -19.477 1.00 61.09 101 GLY A C 1
ATOM 755 O O . GLY A 1 101 ? 7.401 -21.057 -18.876 1.00 61.09 101 GLY A O 1
ATOM 756 N N . LEU A 1 102 ? 7.791 -18.846 -18.999 1.00 63.59 102 LEU A N 1
ATOM 757 C CA . LEU A 1 102 ? 7.094 -18.495 -17.758 1.00 63.59 102 LEU A CA 1
ATOM 758 C C . LEU A 1 102 ? 5.572 -18.405 -17.972 1.00 63.59 102 LEU A C 1
ATOM 760 O O . LEU A 1 102 ? 5.146 -18.008 -19.056 1.00 63.59 102 LEU A O 1
ATOM 764 N N . PRO A 1 103 ? 4.732 -18.737 -16.974 1.00 57.88 103 PRO A N 1
ATOM 765 C CA . PRO A 1 103 ? 3.277 -18.635 -17.098 1.00 57.88 103 PRO A CA 1
ATOM 766 C C . PRO A 1 103 ? 2.815 -17.226 -17.501 1.00 57.88 103 PRO A C 1
ATOM 768 O O . PRO A 1 103 ? 3.256 -16.220 -16.937 1.00 57.88 103 PRO A O 1
ATOM 771 N N . VAL A 1 104 ? 1.911 -17.145 -18.476 1.00 65.62 104 VAL A N 1
ATOM 772 C CA . VAL A 1 104 ? 1.231 -15.903 -18.862 1.00 65.62 104 VAL A CA 1
ATOM 773 C C . VAL A 1 104 ? -0.101 -15.881 -18.126 1.00 65.62 104 VAL A C 1
ATOM 775 O O . VAL A 1 104 ? -0.839 -16.865 -18.136 1.00 65.62 104 VAL A O 1
ATOM 778 N N . GLY A 1 105 ? -0.382 -14.782 -17.421 1.00 61.00 105 GLY A N 1
ATOM 779 C CA . GLY A 1 105 ? -1.650 -14.597 -16.712 1.00 61.00 105 GLY A CA 1
ATOM 780 C C . GLY A 1 105 ? -2.855 -14.500 -17.662 1.00 61.00 105 GLY A C 1
ATOM 781 O O . GLY A 1 105 ? -2.790 -14.865 -18.831 1.00 61.00 105 GLY A O 1
ATOM 782 N N . ARG A 1 106 ? -3.974 -13.937 -17.186 1.00 49.34 106 ARG A N 1
ATOM 783 C CA . ARG A 1 106 ? -5.255 -13.847 -17.931 1.00 49.34 106 ARG A CA 1
ATOM 784 C C . ARG A 1 106 ? -5.214 -13.007 -19.225 1.00 49.34 106 ARG A C 1
ATOM 786 O O . ARG A 1 106 ? -6.213 -12.940 -19.931 1.00 49.34 106 ARG A O 1
ATOM 793 N N . HIS A 1 107 ? -4.092 -12.366 -19.535 1.00 47.31 107 HIS A N 1
ATOM 794 C CA . HIS A 1 107 ? -3.912 -11.522 -20.713 1.00 47.31 107 HIS A CA 1
ATOM 795 C C . HIS A 1 107 ? -2.895 -12.170 -21.658 1.00 47.31 107 HIS A C 1
ATOM 797 O O . HIS A 1 107 ? -1.725 -11.793 -21.681 1.00 47.31 107 HIS A O 1
ATOM 803 N N . GLY A 1 108 ? -3.343 -13.182 -22.403 1.00 42.09 108 GLY A N 1
ATOM 804 C CA . GLY A 1 108 ? -2.693 -13.572 -23.652 1.00 42.09 108 GLY A CA 1
ATOM 805 C C . GLY A 1 108 ? -3.164 -12.625 -24.752 1.00 42.09 108 GLY A C 1
ATOM 806 O O . GLY A 1 108 ? -4.339 -12.275 -24.796 1.00 42.09 108 GLY A O 1
ATOM 807 N N . ILE A 1 109 ? -2.245 -12.161 -25.590 1.00 45.56 109 ILE A N 1
ATOM 808 C CA . ILE A 1 109 ? -2.576 -11.413 -26.807 1.00 45.56 109 ILE A CA 1
ATOM 809 C C . ILE A 1 109 ? -3.222 -12.418 -27.778 1.00 45.56 109 ILE A C 1
ATOM 811 O O . ILE A 1 109 ? -2.902 -13.606 -27.713 1.00 45.56 109 ILE A O 1
ATOM 815 N N . ASP A 1 110 ? -4.112 -11.973 -28.668 1.00 42.34 110 ASP A N 1
ATOM 816 C CA . ASP A 1 110 ? -4.865 -12.836 -29.600 1.00 42.34 110 ASP A CA 1
ATOM 817 C C . ASP A 1 110 ? -3.982 -13.754 -30.491 1.00 42.34 110 ASP A C 1
ATOM 819 O O . ASP A 1 110 ? -4.478 -14.731 -31.045 1.00 42.34 110 ASP A O 1
ATOM 823 N N . ASP A 1 111 ? -2.662 -13.516 -30.550 1.00 47.25 111 ASP A N 1
ATOM 824 C CA . ASP A 1 111 ? -1.659 -14.313 -31.281 1.00 47.25 111 ASP A CA 1
ATOM 825 C C . ASP A 1 111 ? -0.903 -15.364 -30.424 1.00 47.25 111 ASP A C 1
ATOM 827 O O . ASP A 1 111 ? 0.098 -15.934 -30.865 1.00 47.25 111 ASP A O 1
ATOM 831 N N . GLY A 1 112 ? -1.352 -15.644 -29.193 1.00 56.00 112 GLY A N 1
ATOM 832 C CA . GLY A 1 112 ? -0.827 -16.720 -28.338 1.00 56.00 112 GLY A CA 1
ATOM 833 C C . GLY A 1 112 ? -0.414 -16.282 -26.924 1.00 56.00 112 GLY A C 1
ATOM 834 O O . GLY A 1 112 ? -0.412 -15.094 -26.589 1.00 56.00 112 GLY A O 1
ATOM 835 N N . PRO A 1 113 ? -0.056 -17.236 -26.042 1.00 67.00 113 PRO A N 1
ATOM 836 C CA . PRO A 1 113 ? 0.316 -16.922 -24.671 1.00 67.00 113 PRO A CA 1
ATOM 837 C C . P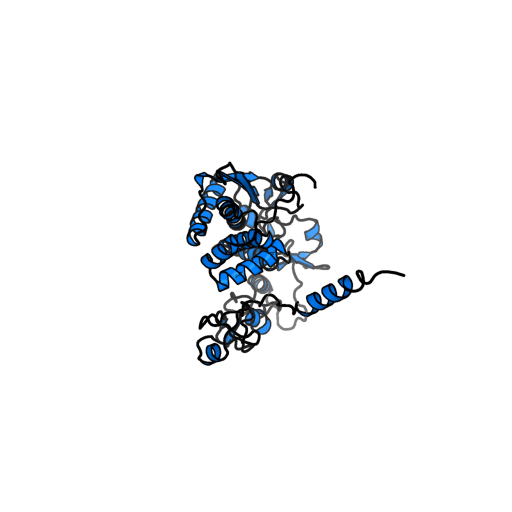RO A 1 113 ? 1.699 -16.293 -24.632 1.00 67.00 113 PRO A C 1
ATOM 839 O O . PRO A 1 113 ? 2.719 -16.961 -24.787 1.00 67.00 113 PRO A O 1
ATOM 842 N N . MET A 1 114 ? 1.738 -14.983 -24.429 1.00 65.56 114 MET A N 1
ATOM 843 C CA . MET A 1 114 ? 2.975 -14.221 -24.412 1.00 65.56 114 MET A CA 1
ATOM 844 C C . MET A 1 114 ? 2.821 -12.968 -23.554 1.00 65.56 114 MET A C 1
ATOM 846 O O . MET A 1 114 ? 1.795 -12.294 -23.620 1.00 65.56 114 MET A O 1
ATOM 850 N N . HIS A 1 115 ? 3.838 -12.629 -22.755 1.00 67.25 115 HIS A N 1
ATOM 851 C CA . HIS A 1 115 ? 3.826 -11.367 -22.008 1.00 67.25 115 HIS A CA 1
ATOM 852 C C . HIS A 1 115 ? 3.874 -10.169 -22.969 1.00 67.25 115 HIS A C 1
ATOM 854 O O . HIS A 1 115 ? 4.589 -10.233 -23.971 1.00 67.25 115 HIS A O 1
ATOM 860 N N . PRO A 1 116 ? 3.228 -9.031 -22.651 1.00 57.44 116 PRO A N 1
ATOM 861 C CA . PRO A 1 116 ? 3.336 -7.813 -23.459 1.00 57.44 116 PRO A CA 1
ATOM 862 C C . PRO A 1 116 ? 4.786 -7.354 -23.695 1.00 57.44 116 PRO A C 1
ATOM 864 O O . PRO A 1 116 ? 5.110 -6.823 -24.756 1.00 57.44 116 PRO A O 1
ATOM 867 N N . SER A 1 117 ? 5.682 -7.588 -22.731 1.00 58.47 117 SER A N 1
ATOM 868 C CA . SER A 1 117 ? 7.126 -7.353 -22.865 1.00 58.47 117 SER A CA 1
ATOM 869 C C . SER A 1 117 ? 7.794 -8.329 -23.843 1.00 58.47 117 SER A C 1
ATOM 871 O O . SER A 1 117 ? 8.557 -7.897 -24.706 1.00 58.47 117 SER A O 1
ATOM 873 N N . CYS A 1 118 ? 7.474 -9.624 -23.765 1.00 61.28 118 CYS A N 1
ATOM 874 C CA . CYS A 1 118 ? 7.943 -10.650 -24.702 1.00 61.28 118 CYS A CA 1
ATOM 875 C C . CYS A 1 118 ? 7.429 -10.418 -26.131 1.00 61.28 118 CYS A C 1
ATOM 877 O O . CYS A 1 118 ? 8.185 -10.568 -27.084 1.00 61.28 118 CYS A O 1
ATOM 879 N N . PHE A 1 119 ? 6.191 -9.955 -26.298 1.00 62.16 119 PHE A N 1
ATOM 880 C CA . PHE A 1 119 ? 5.650 -9.604 -27.612 1.00 62.16 119 PHE A CA 1
ATOM 881 C C . PHE A 1 119 ? 6.351 -8.391 -28.220 1.00 62.16 119 PHE A C 1
ATOM 883 O O . PHE A 1 119 ? 6.789 -8.439 -29.368 1.00 62.16 119 PHE A O 1
ATOM 890 N N . ARG A 1 120 ? 6.555 -7.327 -27.431 1.00 63.41 120 ARG A N 1
ATOM 891 C CA . ARG A 1 120 ? 7.355 -6.167 -27.861 1.00 63.41 120 ARG A CA 1
ATOM 892 C C . ARG A 1 120 ? 8.794 -6.551 -28.221 1.00 63.41 120 ARG A C 1
ATOM 894 O O . ARG A 1 120 ? 9.384 -5.903 -29.079 1.00 63.41 120 ARG A O 1
ATOM 901 N N . ARG A 1 121 ? 9.351 -7.592 -27.592 1.00 62.62 121 ARG A N 1
ATOM 902 C CA . ARG A 1 121 ? 10.661 -8.169 -27.928 1.00 62.62 121 ARG A CA 1
ATOM 903 C C . ARG A 1 121 ? 10.628 -8.907 -29.267 1.00 62.62 121 ARG A C 1
ATOM 905 O O . ARG A 1 121 ? 11.486 -8.633 -30.099 1.00 62.62 121 ARG A O 1
ATOM 912 N N . LEU A 1 122 ? 9.632 -9.771 -29.503 1.00 61.75 122 LEU A N 1
ATOM 913 C CA . LEU A 1 122 ? 9.453 -10.468 -30.786 1.00 61.75 122 LEU A CA 1
ATOM 914 C C . LEU A 1 122 ? 9.254 -9.495 -31.951 1.00 61.75 122 LEU A C 1
ATOM 916 O O . LEU A 1 122 ? 9.881 -9.666 -32.988 1.00 61.75 122 LEU A O 1
ATOM 920 N N . GLN A 1 123 ? 8.455 -8.441 -31.775 1.00 56.31 123 GLN A N 1
ATOM 921 C CA . GLN A 1 123 ? 8.237 -7.429 -32.819 1.00 56.31 123 GLN A CA 1
ATOM 922 C C . GLN A 1 123 ? 9.497 -6.629 -33.181 1.00 56.31 123 GLN A C 1
ATOM 924 O O . GLN A 1 123 ? 9.564 -6.033 -34.252 1.00 56.31 123 GLN A O 1
ATOM 929 N N . ARG A 1 124 ? 10.495 -6.598 -32.290 1.00 57.00 124 ARG A N 1
ATOM 930 C CA . ARG A 1 124 ? 11.798 -5.963 -32.531 1.00 57.00 124 ARG A CA 1
ATOM 931 C C . ARG A 1 124 ? 12.837 -6.933 -33.099 1.00 57.00 124 ARG A C 1
ATOM 933 O O . ARG A 1 124 ? 13.949 -6.497 -33.394 1.00 57.00 124 ARG A O 1
ATOM 940 N N . ARG A 1 125 ? 12.515 -8.227 -33.242 1.00 51.78 125 ARG A N 1
ATOM 941 C CA . ARG A 1 125 ? 13.355 -9.176 -33.982 1.00 51.78 125 ARG A CA 1
ATOM 942 C C . ARG A 1 125 ? 13.161 -8.894 -35.474 1.00 51.78 125 ARG A C 1
ATOM 944 O O . ARG A 1 125 ? 12.041 -8.958 -35.970 1.00 51.78 125 ARG A O 1
ATOM 951 N N . GLU A 1 126 ? 14.235 -8.563 -36.189 1.00 43.06 126 GLU A N 1
ATOM 952 C CA . GLU A 1 126 ? 14.189 -8.566 -37.655 1.00 43.06 126 GLU A CA 1
ATOM 953 C C . GLU A 1 126 ? 13.791 -9.969 -38.157 1.00 43.06 126 GLU A C 1
ATOM 955 O O . GLU A 1 126 ? 14.168 -10.961 -37.521 1.00 43.06 126 GLU A O 1
ATOM 960 N N . PRO A 1 127 ? 13.048 -10.092 -39.275 1.00 44.88 127 PRO A N 1
ATOM 961 C CA . PRO A 1 127 ? 12.666 -11.392 -39.812 1.00 44.88 127 PRO A CA 1
ATOM 962 C C . PRO A 1 127 ? 13.928 -12.165 -40.200 1.00 44.88 127 PRO A C 1
ATOM 964 O O . PRO A 1 127 ? 14.639 -11.785 -41.132 1.00 44.88 127 PRO A O 1
ATOM 967 N N . THR A 1 128 ? 14.230 -13.253 -39.496 1.00 44.25 128 THR A N 1
ATOM 968 C CA . THR A 1 128 ? 15.330 -14.129 -39.888 1.00 44.25 128 THR A CA 1
ATOM 969 C C . THR A 1 128 ? 14.935 -14.911 -41.138 1.00 44.25 128 THR A C 1
ATOM 971 O O . THR A 1 128 ? 13.894 -15.565 -41.198 1.00 44.25 128 THR A O 1
ATOM 974 N N . LEU A 1 129 ? 15.793 -14.850 -42.158 1.00 38.62 129 LEU A N 1
ATOM 975 C CA . LEU A 1 129 ? 15.757 -15.784 -43.281 1.00 38.62 129 LEU A CA 1
ATOM 976 C C . LEU A 1 129 ? 15.878 -17.230 -42.751 1.00 38.62 129 LEU A C 1
ATOM 978 O O . LEU A 1 129 ? 16.608 -17.458 -41.778 1.00 38.62 129 LEU A O 1
ATOM 982 N N . PRO A 1 130 ? 15.218 -18.226 -43.371 1.00 32.56 130 PRO A N 1
ATOM 983 C CA . PRO A 1 130 ? 15.268 -19.600 -42.883 1.00 32.56 130 PRO A CA 1
ATOM 984 C C . PRO A 1 130 ? 16.693 -20.162 -43.019 1.00 32.56 130 PRO A C 1
ATOM 986 O O . PRO A 1 130 ? 17.219 -20.221 -44.129 1.00 32.56 130 PRO A O 1
ATOM 989 N N . GLY A 1 131 ? 17.310 -20.583 -41.904 1.00 40.56 131 GLY A N 1
ATOM 990 C CA . GLY A 1 131 ? 18.598 -21.301 -41.895 1.00 40.56 131 GLY A CA 1
ATOM 991 C C . GLY A 1 131 ? 19.709 -20.767 -40.975 1.00 40.56 131 GLY A C 1
ATOM 992 O O . GLY A 1 131 ? 20.799 -21.332 -40.977 1.00 40.56 131 GLY A O 1
ATOM 993 N N . SER A 1 132 ? 19.483 -19.716 -40.179 1.00 42.44 132 SER A N 1
ATOM 994 C CA . SER A 1 132 ? 20.497 -19.201 -39.239 1.00 42.44 132 SER A CA 1
ATOM 995 C C . SER A 1 132 ? 20.450 -19.923 -37.885 1.00 42.44 132 SER A C 1
ATOM 997 O O . SER A 1 132 ? 19.469 -19.797 -37.158 1.00 42.44 132 SER A O 1
ATOM 999 N N . MET A 1 133 ? 21.533 -20.616 -37.510 1.00 46.16 133 MET A N 1
ATOM 1000 C CA . MET A 1 133 ? 21.767 -21.153 -36.154 1.00 46.16 133 MET A CA 1
ATOM 1001 C C . MET A 1 133 ? 22.153 -20.080 -35.112 1.00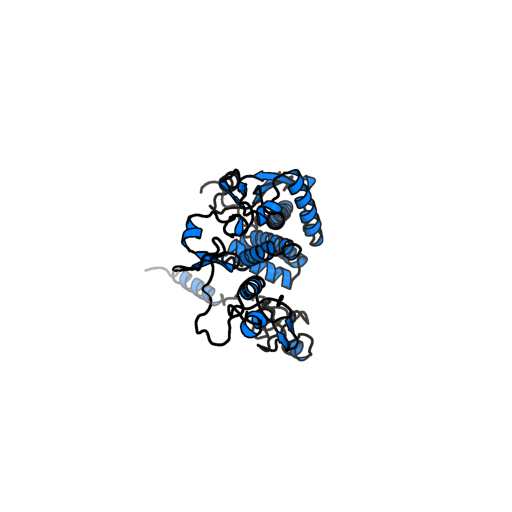 46.16 133 MET A C 1
ATOM 1003 O O . MET A 1 133 ? 22.656 -20.420 -34.046 1.00 46.16 133 MET A O 1
ATOM 1007 N N . ASN A 1 134 ? 21.938 -18.793 -35.387 1.00 48.81 134 ASN A N 1
ATOM 1008 C CA . ASN A 1 134 ? 22.250 -17.718 -34.448 1.00 48.81 134 ASN A CA 1
ATOM 1009 C C . ASN A 1 134 ? 20.959 -17.025 -34.008 1.00 48.81 134 ASN A C 1
ATOM 1011 O O . ASN A 1 134 ? 20.394 -16.228 -34.762 1.00 48.81 134 ASN A O 1
ATOM 1015 N N . GLU A 1 135 ? 20.504 -17.328 -32.790 1.00 50.25 135 GLU A N 1
ATOM 1016 C CA . GLU A 1 135 ? 19.512 -16.502 -32.102 1.00 50.25 135 GLU A CA 1
ATOM 1017 C C . GLU A 1 135 ? 20.055 -15.066 -31.979 1.00 50.25 135 GLU A C 1
ATOM 1019 O O . GLU A 1 135 ? 21.237 -14.879 -31.663 1.00 50.25 135 GLU A O 1
ATOM 1024 N N . PRO A 1 136 ? 19.242 -14.032 -32.261 1.00 55.28 136 PRO A N 1
ATOM 1025 C CA . PRO A 1 136 ? 19.686 -12.655 -32.114 1.00 55.28 136 PRO A CA 1
ATOM 1026 C C . PRO A 1 136 ? 20.062 -12.380 -30.647 1.00 55.28 136 PRO A C 1
ATOM 1028 O O . PRO A 1 136 ? 19.333 -12.798 -29.744 1.00 55.28 136 PRO A O 1
ATOM 1031 N N . PRO A 1 137 ? 21.175 -11.670 -30.385 1.00 63.81 137 PRO A N 1
ATOM 1032 C CA . PRO A 1 137 ? 21.637 -11.442 -29.024 1.00 63.81 137 PRO A CA 1
ATOM 1033 C C . PRO A 1 137 ? 20.610 -10.627 -28.234 1.00 63.81 137 PRO A C 1
ATOM 1035 O O . PRO A 1 137 ? 20.051 -9.650 -28.744 1.00 63.81 137 PRO A O 1
ATOM 1038 N N . LEU A 1 138 ? 20.393 -11.013 -26.972 1.00 72.38 138 LEU A N 1
ATOM 1039 C CA . LEU A 1 138 ? 19.586 -10.240 -26.029 1.00 72.38 138 LEU A CA 1
ATOM 1040 C C . LEU A 1 138 ? 20.111 -8.806 -25.966 1.00 72.38 138 LEU A C 1
ATOM 1042 O O . LEU A 1 138 ? 21.321 -8.592 -25.917 1.00 72.38 138 LEU A O 1
ATOM 1046 N N . ARG A 1 139 ? 19.212 -7.823 -25.972 1.00 80.06 139 ARG A N 1
ATOM 1047 C CA . ARG A 1 139 ? 19.568 -6.404 -25.887 1.00 80.06 139 ARG A CA 1
ATOM 1048 C C . ARG A 1 139 ? 19.237 -5.860 -24.509 1.00 80.06 139 ARG A C 1
ATOM 1050 O O . ARG A 1 139 ? 18.243 -6.256 -23.913 1.00 80.06 139 ARG A O 1
ATOM 1057 N N . CYS A 1 140 ? 20.085 -4.962 -24.028 1.00 83.00 140 CYS A N 1
ATOM 1058 C CA . CYS A 1 140 ? 19.893 -4.247 -22.779 1.00 83.00 140 CYS A CA 1
ATOM 1059 C C . CYS A 1 140 ? 18.763 -3.230 -22.946 1.00 83.00 140 CYS A C 1
ATOM 1061 O O . CYS A 1 140 ? 18.855 -2.347 -23.798 1.00 83.00 140 CYS A O 1
ATOM 1063 N N . ASP A 1 141 ? 17.732 -3.315 -22.107 1.00 82.62 141 ASP A N 1
ATOM 1064 C CA . ASP A 1 141 ? 16.594 -2.390 -22.113 1.00 82.62 141 ASP A CA 1
ATOM 1065 C C . ASP A 1 141 ? 16.998 -0.962 -21.701 1.00 82.62 141 ASP A C 1
ATOM 1067 O O . ASP A 1 141 ? 16.242 -0.019 -21.925 1.00 82.62 141 ASP A O 1
ATOM 1071 N N . LEU A 1 142 ? 18.198 -0.783 -21.131 1.00 85.75 142 LEU A N 1
ATOM 1072 C CA . LEU A 1 142 ? 18.719 0.526 -20.742 1.00 85.75 142 LEU A CA 1
ATOM 1073 C C . LEU A 1 142 ? 19.547 1.213 -21.838 1.00 85.75 142 LEU A C 1
ATOM 1075 O O . LEU A 1 142 ? 19.335 2.393 -22.104 1.00 85.75 142 LEU A O 1
ATOM 1079 N N . CYS A 1 143 ? 20.510 0.512 -22.449 1.00 88.19 143 CYS A N 1
ATOM 1080 C CA . CYS A 1 143 ? 21.432 1.114 -23.424 1.00 88.19 143 CYS A CA 1
ATOM 1081 C C . CYS A 1 143 ? 21.204 0.668 -24.877 1.00 88.19 143 CYS A C 1
ATOM 1083 O O . CYS A 1 143 ? 21.786 1.248 -25.786 1.00 88.19 143 CYS A O 1
ATOM 1085 N N . GLY A 1 144 ? 20.374 -0.353 -25.119 1.00 83.88 144 GLY A N 1
ATOM 1086 C CA . GLY A 1 144 ? 20.072 -0.887 -26.454 1.00 83.88 144 GLY A CA 1
ATOM 1087 C C . GLY A 1 144 ? 21.142 -1.816 -27.046 1.00 83.88 144 GLY A C 1
ATOM 1088 O O . GLY A 1 144 ? 20.883 -2.509 -28.042 1.00 83.88 144 GLY A O 1
ATOM 1089 N N . ASP A 1 145 ? 22.325 -1.879 -26.431 1.00 85.38 145 ASP A N 1
ATOM 1090 C CA . ASP A 1 145 ? 23.414 -2.750 -26.869 1.00 85.38 145 ASP A CA 1
ATOM 1091 C C . ASP A 1 145 ? 23.103 -4.223 -26.607 1.00 85.38 145 ASP A C 1
ATOM 1093 O O . ASP A 1 145 ? 22.345 -4.573 -25.699 1.00 85.38 145 ASP A O 1
ATOM 1097 N N . ALA A 1 146 ? 23.747 -5.101 -27.376 1.00 81.31 146 ALA A N 1
ATOM 1098 C CA . ALA A 1 146 ? 23.760 -6.523 -27.072 1.00 81.31 146 ALA A CA 1
ATOM 1099 C C . ALA A 1 146 ? 24.344 -6.766 -25.667 1.00 81.31 146 ALA A C 1
ATOM 1101 O O . ALA A 1 146 ? 25.356 -6.180 -25.268 1.00 81.31 146 ALA A O 1
ATOM 1102 N N . ILE A 1 147 ? 23.703 -7.644 -24.906 1.00 76.56 147 ILE A N 1
ATOM 1103 C CA . ILE A 1 147 ? 24.197 -8.093 -23.614 1.00 76.56 147 ILE A CA 1
ATOM 1104 C C . ILE A 1 147 ? 25.315 -9.096 -23.869 1.00 76.56 147 ILE A C 1
ATOM 1106 O O . ILE A 1 147 ? 25.087 -10.227 -24.288 1.00 76.56 147 ILE A O 1
ATOM 1110 N N . SER A 1 148 ? 26.542 -8.650 -23.622 1.00 75.81 148 SER A N 1
ATOM 1111 C CA . SER A 1 148 ? 27.720 -9.499 -23.509 1.00 75.81 148 SER A CA 1
ATOM 1112 C C . SER A 1 148 ? 28.136 -9.542 -22.038 1.00 75.81 148 SER A C 1
ATOM 1114 O O . SER A 1 148 ? 28.487 -8.497 -21.485 1.00 75.81 148 SER A O 1
ATOM 1116 N N . GLY A 1 149 ? 28.105 -10.718 -21.411 1.00 73.81 149 GLY A N 1
ATOM 1117 C CA . GLY A 1 149 ? 28.456 -10.896 -19.997 1.00 73.81 149 GLY A CA 1
ATOM 1118 C C . GLY A 1 149 ? 27.239 -11.061 -19.087 1.00 73.81 149 GLY A C 1
ATOM 1119 O O . GLY A 1 149 ? 26.236 -11.641 -19.499 1.00 73.81 149 GLY A O 1
ATOM 1120 N N . GLU A 1 150 ? 27.356 -10.591 -17.843 1.00 79.12 150 GLU A N 1
ATOM 1121 C CA . GLU A 1 150 ? 26.328 -10.779 -16.817 1.00 79.12 150 GLU A CA 1
ATOM 1122 C C . GLU A 1 150 ? 25.055 -9.973 -17.107 1.00 79.12 150 GLU A C 1
ATOM 1124 O O . GLU A 1 150 ? 25.089 -8.795 -17.490 1.00 79.12 150 GLU A O 1
ATOM 1129 N N . LEU A 1 151 ? 23.929 -10.662 -16.935 1.00 82.06 151 LEU A N 1
ATOM 1130 C CA . LEU A 1 151 ? 22.579 -10.176 -17.162 1.00 82.06 151 LEU A CA 1
ATOM 1131 C C . LEU A 1 151 ? 21.846 -10.120 -15.830 1.00 82.06 151 LEU A C 1
ATOM 1133 O O . LEU A 1 151 ? 21.849 -11.093 -15.076 1.00 82.06 151 LEU A O 1
ATOM 1137 N N . GLU A 1 152 ? 21.139 -9.022 -15.609 1.00 78.19 152 GLU A N 1
ATOM 1138 C CA . GLU A 1 152 ? 20.174 -8.894 -14.529 1.00 78.19 152 GLU A CA 1
ATOM 1139 C C . GLU A 1 152 ? 18.761 -8.752 -15.082 1.00 78.19 152 GLU A C 1
ATOM 1141 O O . GLU A 1 152 ? 18.542 -8.174 -16.151 1.00 78.19 152 GLU A O 1
ATOM 1146 N N . VAL A 1 153 ? 17.807 -9.298 -14.328 1.00 79.50 153 VAL A N 1
ATOM 1147 C CA . VAL A 1 153 ? 16.377 -9.128 -14.570 1.00 79.50 153 VAL A CA 1
ATOM 1148 C C . VAL A 1 153 ? 15.853 -8.169 -13.517 1.00 79.50 153 VAL A C 1
ATOM 1150 O O . VAL A 1 153 ? 15.868 -8.472 -12.324 1.00 79.50 153 VAL A O 1
ATOM 1153 N N . GLY A 1 154 ? 15.408 -7.005 -13.967 1.00 78.25 154 GLY A N 1
ATOM 1154 C CA . GLY A 1 154 ? 14.855 -5.993 -13.094 1.00 78.25 154 GLY A CA 1
ATOM 1155 C C . GLY A 1 154 ? 13.453 -6.331 -12.614 1.00 78.25 154 GLY A C 1
ATOM 1156 O O . GLY A 1 154 ? 12.826 -7.329 -12.983 1.00 78.25 154 GLY A O 1
ATOM 1157 N N . ALA A 1 155 ? 12.943 -5.431 -11.785 1.00 74.50 155 ALA A N 1
ATOM 1158 C CA . ALA A 1 155 ? 11.671 -5.562 -11.107 1.00 74.50 155 ALA A CA 1
ATOM 1159 C C . ALA A 1 155 ? 10.522 -5.928 -12.066 1.00 74.50 155 ALA A C 1
ATOM 1161 O O . ALA A 1 155 ? 9.703 -6.785 -11.734 1.00 74.50 155 ALA A O 1
ATOM 1162 N N . TRP A 1 156 ? 10.446 -5.307 -13.240 1.00 77.06 156 TRP A N 1
ATOM 1163 C CA . TRP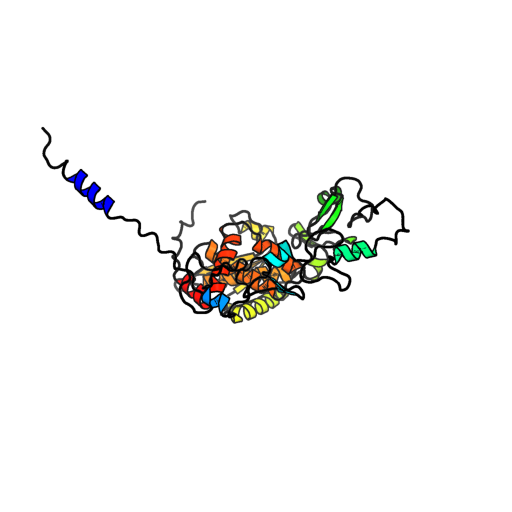 A 1 156 ? 9.343 -5.429 -14.199 1.00 77.06 156 TRP A CA 1
ATOM 1164 C C . TRP A 1 156 ? 9.657 -6.360 -15.377 1.00 77.06 156 TRP A C 1
ATOM 1166 O O . TRP A 1 156 ? 8.973 -6.316 -16.403 1.00 77.06 156 TRP A O 1
ATOM 1176 N N . GLY A 1 157 ? 10.667 -7.222 -15.227 1.00 76.44 157 GLY A N 1
ATOM 1177 C CA . GLY A 1 157 ? 11.112 -8.139 -16.275 1.00 76.44 157 GLY A CA 1
ATOM 1178 C C . GLY A 1 157 ? 11.958 -7.472 -17.361 1.00 76.44 157 GLY A C 1
ATOM 1179 O O . GLY A 1 157 ? 12.217 -8.097 -18.393 1.00 76.44 157 GLY A O 1
ATOM 1180 N N . GLU A 1 158 ? 12.371 -6.219 -17.151 1.00 77.94 158 GLU A N 1
ATOM 1181 C CA . GLU A 1 158 ? 13.435 -5.597 -17.930 1.00 77.94 158 GLU A CA 1
ATOM 1182 C C . GLU A 1 158 ? 14.732 -6.399 -17.787 1.00 77.94 158 GLU A C 1
ATOM 1184 O O . GLU A 1 158 ? 15.019 -6.947 -16.725 1.00 77.94 158 GLU A O 1
ATOM 1189 N N . ILE A 1 159 ? 15.515 -6.468 -18.856 1.00 78.75 159 ILE A N 1
ATOM 1190 C CA . ILE A 1 159 ? 16.838 -7.085 -18.847 1.00 78.75 159 ILE A CA 1
ATOM 1191 C C . ILE A 1 159 ? 17.901 -6.035 -19.132 1.00 78.75 159 ILE A C 1
ATOM 1193 O O . ILE A 1 159 ? 17.799 -5.254 -20.078 1.00 78.75 159 ILE A O 1
ATOM 1197 N N . TYR A 1 160 ? 18.949 -6.005 -18.323 1.00 84.75 160 TYR A N 1
ATOM 1198 C CA . TYR A 1 160 ? 20.033 -5.040 -18.483 1.00 84.75 160 TYR A CA 1
ATOM 1199 C C . TYR A 1 160 ? 21.369 -5.629 -18.029 1.00 84.75 160 TYR A C 1
ATOM 1201 O O . TYR A 1 160 ? 21.421 -6.645 -17.339 1.00 84.75 160 TYR A O 1
ATOM 1209 N N . HIS A 1 161 ? 22.476 -5.008 -18.448 1.00 86.31 161 HIS A N 1
ATOM 1210 C CA . HIS A 1 161 ? 23.804 -5.370 -17.941 1.00 86.31 161 HIS A CA 1
ATOM 1211 C C . HIS A 1 161 ? 23.888 -5.093 -16.434 1.00 86.31 161 HIS A C 1
ATOM 1213 O O . HIS A 1 161 ? 23.509 -3.997 -16.017 1.00 86.31 161 HIS A O 1
ATOM 1219 N N . SER A 1 162 ? 24.492 -5.985 -15.645 1.00 88.06 162 SER A N 1
ATOM 1220 C CA . SER A 1 162 ? 24.635 -5.814 -14.182 1.00 88.06 162 SER A CA 1
ATOM 1221 C C . SER A 1 162 ? 25.276 -4.476 -13.778 1.00 88.06 162 SER A C 1
ATOM 1223 O O . SER A 1 162 ? 24.849 -3.818 -12.835 1.00 88.06 162 SER A O 1
ATOM 1225 N N . ARG A 1 163 ? 26.221 -3.961 -14.584 1.00 90.06 163 ARG A N 1
ATOM 1226 C CA . ARG A 1 163 ? 26.855 -2.635 -14.383 1.00 90.06 163 ARG A CA 1
ATOM 1227 C C . ARG A 1 163 ? 25.867 -1.466 -14.281 1.00 90.06 163 ARG A C 1
ATOM 1229 O O . ARG A 1 163 ? 26.232 -0.384 -13.823 1.00 90.06 163 ARG A O 1
ATOM 1236 N N . HIS A 1 164 ? 24.658 -1.625 -14.814 1.00 89.31 164 HIS A N 1
ATOM 1237 C CA . HIS A 1 164 ? 23.634 -0.595 -14.761 1.00 89.31 164 HIS A CA 1
ATOM 1238 C C . HIS A 1 164 ? 22.896 -0.577 -13.424 1.00 89.31 164 HIS A C 1
ATOM 1240 O O . HIS A 1 164 ? 22.506 0.511 -12.999 1.00 89.31 164 HIS A O 1
ATOM 1246 N N . ALA A 1 165 ? 22.779 -1.723 -12.749 1.00 83.31 165 ALA A N 1
ATOM 1247 C CA . ALA A 1 165 ? 22.160 -1.833 -11.432 1.00 83.31 165 ALA A CA 1
ATOM 1248 C C . ALA A 1 165 ? 22.925 -1.040 -10.367 1.00 83.31 165 ALA A C 1
ATOM 1250 O O . ALA A 1 165 ? 22.324 -0.371 -9.533 1.00 83.31 165 ALA A O 1
ATOM 1251 N N . GLU A 1 166 ? 24.258 -1.049 -10.445 1.00 83.44 166 GLU A N 1
ATOM 1252 C CA . GLU A 1 166 ? 25.131 -0.332 -9.507 1.00 83.44 166 GLU A CA 1
ATOM 1253 C C . GLU A 1 166 ? 25.139 1.188 -9.726 1.00 83.44 166 GLU A C 1
ATOM 1255 O O . GLU A 1 166 ? 25.415 1.961 -8.811 1.00 83.44 166 GLU A O 1
ATOM 1260 N N . ARG A 1 167 ? 24.875 1.631 -10.961 1.00 88.06 167 ARG A N 1
ATOM 1261 C CA . ARG A 1 167 ? 25.050 3.032 -11.387 1.00 88.06 167 ARG A CA 1
ATOM 1262 C C . ARG A 1 167 ? 23.747 3.810 -11.507 1.00 88.06 167 ARG A C 1
ATOM 1264 O O . ARG A 1 167 ? 23.791 5.025 -11.687 1.00 88.06 167 ARG A O 1
ATOM 1271 N N . THR A 1 168 ? 22.614 3.122 -11.448 1.00 91.00 168 THR A N 1
ATOM 1272 C CA . THR A 1 168 ? 21.291 3.705 -11.672 1.00 91.00 168 THR A CA 1
ATOM 1273 C C . THR A 1 168 ? 20.448 3.500 -10.427 1.00 91.00 168 THR A C 1
ATOM 1275 O O . THR A 1 168 ? 20.342 2.391 -9.909 1.00 91.00 168 THR A O 1
ATOM 1278 N N . ALA A 1 169 ? 19.834 4.573 -9.934 1.00 93.50 169 ALA A N 1
ATOM 1279 C CA . ALA A 1 169 ? 18.956 4.477 -8.779 1.00 93.50 169 ALA A CA 1
ATOM 1280 C C . ALA A 1 169 ? 17.736 3.601 -9.099 1.00 93.50 169 ALA A C 1
ATOM 1282 O O . ALA A 1 169 ? 17.190 3.647 -10.202 1.00 93.50 169 ALA A O 1
ATOM 1283 N N . HIS A 1 170 ? 17.281 2.833 -8.115 1.00 93.44 170 HIS A N 1
ATOM 1284 C CA . HIS A 1 170 ? 16.015 2.117 -8.210 1.00 93.44 170 HIS A CA 1
ATOM 1285 C C . HIS A 1 170 ? 14.879 3.038 -7.764 1.00 93.44 170 HIS A C 1
ATOM 1287 O O . HIS A 1 170 ? 15.009 3.786 -6.793 1.00 93.44 170 HIS A O 1
ATOM 1293 N N . CYS A 1 171 ? 13.754 2.970 -8.469 1.00 95.25 171 CYS A N 1
ATOM 1294 C CA . CYS A 1 171 ? 12.525 3.630 -8.072 1.00 95.25 171 CYS A CA 1
ATOM 1295 C C . CYS A 1 171 ? 12.070 3.072 -6.726 1.00 95.25 171 CYS A C 1
ATOM 1297 O O . CYS A 1 171 ? 11.804 1.878 -6.590 1.00 95.25 171 CYS A O 1
ATOM 1299 N N . ASP A 1 172 ? 11.923 3.955 -5.752 1.00 94.50 172 ASP A N 1
ATOM 1300 C CA . ASP A 1 172 ? 11.553 3.608 -4.393 1.00 94.50 172 ASP A CA 1
ATOM 1301 C C . ASP A 1 172 ? 10.135 3.011 -4.314 1.00 94.50 172 ASP A C 1
ATOM 1303 O O . ASP A 1 172 ? 9.898 2.121 -3.504 1.00 94.50 172 ASP A O 1
ATOM 1307 N N . ALA A 1 173 ? 9.218 3.409 -5.202 1.00 93.31 173 ALA A N 1
ATOM 1308 C CA . ALA A 1 173 ? 7.854 2.875 -5.257 1.00 93.31 173 ALA A CA 1
ATOM 1309 C C . ALA A 1 173 ? 7.773 1.497 -5.946 1.00 93.31 173 ALA A C 1
ATOM 1311 O O . ALA A 1 173 ? 7.290 0.507 -5.387 1.00 93.31 173 ALA A O 1
ATOM 1312 N N . CYS A 1 174 ? 8.255 1.407 -7.191 1.00 91.44 174 CYS A N 1
ATOM 1313 C CA . CYS A 1 174 ? 8.018 0.241 -8.047 1.00 91.44 174 CYS A CA 1
ATOM 1314 C C . CYS A 1 174 ? 9.218 -0.700 -8.201 1.00 91.44 174 CYS A C 1
ATOM 1316 O O . CYS A 1 174 ? 9.061 -1.780 -8.769 1.00 91.44 174 CYS A O 1
ATOM 1318 N N . GLY A 1 175 ? 10.404 -0.306 -7.732 1.00 91.38 175 GLY A N 1
ATOM 1319 C CA . GLY A 1 175 ? 11.643 -1.079 -7.839 1.00 91.38 175 GLY A CA 1
ATOM 1320 C C . GLY A 1 175 ? 12.293 -1.102 -9.227 1.00 91.38 175 GLY A C 1
ATOM 1321 O O . GLY A 1 175 ? 13.346 -1.706 -9.365 1.00 91.38 175 GLY A O 1
ATOM 1322 N N . ARG A 1 176 ? 11.705 -0.473 -10.256 1.00 90.31 176 ARG A N 1
ATOM 1323 C CA . ARG A 1 176 ? 12.320 -0.357 -11.595 1.00 90.31 176 ARG A CA 1
ATOM 1324 C C . ARG A 1 176 ? 13.550 0.548 -11.537 1.00 90.31 176 ARG A C 1
ATOM 1326 O O . ARG A 1 176 ? 13.514 1.532 -10.802 1.00 90.31 176 ARG A O 1
ATOM 1333 N N . LEU A 1 177 ? 14.573 0.307 -12.356 1.00 92.12 177 LEU A N 1
ATOM 1334 C CA . LEU A 1 177 ? 15.635 1.302 -12.553 1.00 92.12 177 LEU A CA 1
ATOM 1335 C C . LEU A 1 177 ? 15.047 2.632 -13.043 1.00 92.12 177 LEU A C 1
ATOM 1337 O O . LEU A 1 177 ? 14.287 2.668 -14.012 1.00 92.12 177 LEU A O 1
ATOM 1341 N N . ALA A 1 178 ? 15.394 3.719 -12.358 1.00 94.12 178 ALA A N 1
ATOM 1342 C CA . ALA A 1 178 ? 14.954 5.066 -12.674 1.00 94.12 178 ALA A CA 1
ATOM 1343 C C . ALA A 1 178 ? 15.894 5.671 -13.721 1.00 94.12 178 ALA A C 1
ATOM 1345 O O . ALA A 1 178 ? 16.894 6.313 -13.403 1.00 94.12 178 ALA A O 1
ATOM 1346 N N . ALA A 1 179 ? 15.556 5.443 -14.984 1.00 90.69 179 ALA A N 1
ATOM 1347 C CA . ALA A 1 179 ? 16.243 6.016 -16.133 1.00 90.69 179 ALA A CA 1
ATOM 1348 C C . ALA A 1 179 ? 15.246 6.470 -17.197 1.00 90.69 179 ALA A C 1
ATOM 1350 O O . ALA A 1 179 ? 14.222 5.813 -17.406 1.00 90.69 179 ALA A O 1
ATOM 1351 N N . GLU A 1 180 ? 15.591 7.547 -17.903 1.00 87.88 180 GLU A N 1
ATOM 1352 C CA . GLU A 1 180 ? 14.726 8.202 -18.888 1.00 87.88 180 GLU A CA 1
ATOM 1353 C C . GLU A 1 180 ? 14.236 7.231 -19.969 1.00 87.88 180 GLU A C 1
ATOM 1355 O O . GLU A 1 180 ? 13.031 7.059 -20.153 1.00 87.88 180 GLU A O 1
ATOM 1360 N N . HIS A 1 181 ? 15.159 6.508 -20.610 1.00 81.81 181 HIS A N 1
ATOM 1361 C CA . HIS A 1 181 ? 14.843 5.586 -21.706 1.00 81.81 181 HIS A CA 1
ATOM 1362 C C . HIS A 1 181 ? 14.043 4.344 -21.288 1.00 81.81 181 HIS A C 1
ATOM 1364 O O . HIS A 1 181 ? 13.399 3.726 -22.132 1.00 81.81 181 HIS A O 1
ATOM 1370 N N . LEU A 1 182 ? 14.061 3.984 -20.002 1.00 84.12 182 LEU A N 1
ATOM 1371 C CA . LEU A 1 182 ? 13.388 2.788 -19.485 1.00 84.12 182 LEU A CA 1
ATOM 1372 C C . LEU A 1 182 ? 12.058 3.109 -18.792 1.00 84.12 182 LEU A C 1
ATOM 1374 O O . LEU A 1 182 ? 11.117 2.313 -18.792 1.00 84.12 182 LEU A O 1
ATOM 1378 N N . SER A 1 183 ? 11.995 4.251 -18.117 1.00 86.75 183 SER A N 1
ATOM 1379 C CA . SER A 1 183 ? 10.993 4.502 -17.083 1.00 86.75 183 SER A CA 1
ATOM 1380 C C . SER A 1 183 ? 10.568 5.966 -16.975 1.00 86.75 183 SER A C 1
ATOM 1382 O O . SER A 1 183 ? 9.894 6.320 -16.010 1.00 86.75 183 SER A O 1
ATOM 1384 N N . GLY A 1 184 ? 10.938 6.795 -17.955 1.00 90.31 184 GLY A N 1
ATOM 1385 C CA . GLY A 1 184 ? 10.719 8.238 -17.933 1.00 90.31 184 GLY A CA 1
ATOM 1386 C C . GLY A 1 184 ? 11.720 8.974 -17.042 1.00 90.31 184 GLY A C 1
ATOM 1387 O O . GLY A 1 184 ? 12.496 8.352 -16.310 1.00 90.31 184 GLY A O 1
ATOM 1388 N N . GLU A 1 185 ? 11.714 10.304 -17.137 1.00 94.50 185 GLU A N 1
ATOM 1389 C CA . GLU A 1 185 ? 12.643 11.178 -16.416 1.00 94.50 185 GLU A CA 1
ATOM 1390 C C . GLU A 1 185 ? 12.580 10.915 -14.896 1.00 94.50 185 GLU A C 1
ATOM 1392 O O . GLU A 1 185 ? 11.502 11.008 -14.300 1.00 94.50 185 GLU A O 1
ATOM 1397 N N . PRO A 1 186 ? 13.701 10.533 -14.254 1.00 95.88 186 PRO A N 1
ATOM 1398 C CA . PRO A 1 186 ? 13.729 10.270 -12.821 1.00 95.88 186 PRO A CA 1
ATOM 1399 C C . PRO A 1 186 ? 13.418 11.514 -11.993 1.00 95.88 186 PRO A C 1
ATOM 1401 O O . PRO A 1 186 ? 13.951 12.594 -12.233 1.00 95.88 186 PRO A O 1
ATOM 1404 N N . PHE A 1 187 ? 12.625 11.333 -10.944 1.00 96.62 187 PHE A N 1
ATOM 1405 C CA . PHE A 1 187 ? 12.311 12.372 -9.979 1.00 96.62 187 PHE A CA 1
ATOM 1406 C C . PHE A 1 187 ? 13.069 12.131 -8.669 1.00 96.62 187 PHE A C 1
ATOM 1408 O O . PHE A 1 187 ? 12.811 11.160 -7.949 1.00 96.62 187 PHE A O 1
ATOM 1415 N N . ALA A 1 188 ? 13.999 13.032 -8.348 1.00 96.62 188 ALA A N 1
ATOM 1416 C CA . ALA A 1 188 ? 14.709 13.034 -7.074 1.00 96.62 188 ALA A CA 1
ATOM 1417 C C . ALA A 1 188 ? 13.827 13.653 -5.980 1.00 96.62 188 ALA A C 1
ATOM 1419 O O . ALA A 1 188 ? 13.454 14.825 -6.042 1.00 96.62 188 ALA A O 1
ATOM 1420 N N . CYS A 1 189 ? 13.495 12.861 -4.965 1.00 95.00 189 CYS A N 1
ATOM 1421 C CA . CYS A 1 189 ? 12.736 13.327 -3.814 1.00 95.00 189 CYS A CA 1
ATOM 1422 C C . CYS A 1 189 ? 13.659 14.084 -2.849 1.00 95.00 189 CYS A C 1
ATOM 1424 O O . CYS A 1 189 ? 14.823 13.726 -2.672 1.00 95.00 189 CYS A O 1
ATOM 1426 N N . ALA A 1 190 ? 13.126 15.103 -2.170 1.00 92.50 190 ALA A N 1
ATOM 1427 C CA . ALA A 1 190 ? 13.891 15.899 -1.204 1.00 92.50 190 ALA A CA 1
ATOM 1428 C C . ALA A 1 190 ? 14.409 15.077 -0.006 1.00 92.50 190 ALA A C 1
ATOM 1430 O O . ALA A 1 190 ? 15.373 15.470 0.642 1.00 92.50 190 ALA A O 1
ATOM 1431 N N . ASP A 1 191 ? 13.789 13.927 0.267 1.00 90.50 191 ASP A N 1
ATOM 1432 C CA . ASP A 1 191 ? 14.156 12.984 1.327 1.00 90.50 191 ASP A CA 1
ATOM 1433 C C . ASP A 1 191 ? 15.196 11.932 0.889 1.00 90.50 191 ASP A C 1
ATOM 1435 O O . ASP A 1 191 ? 15.428 10.955 1.599 1.00 90.50 191 ASP A O 1
ATOM 1439 N N . GLY A 1 192 ? 15.815 12.113 -0.284 1.00 92.62 192 GLY A N 1
ATOM 1440 C CA . GLY A 1 192 ? 16.857 11.234 -0.820 1.00 92.62 192 GLY A CA 1
ATOM 1441 C C . GLY A 1 192 ? 16.339 10.020 -1.595 1.00 92.62 192 GLY A C 1
ATOM 1442 O O . GLY A 1 192 ? 17.140 9.276 -2.163 1.00 92.62 192 GLY A O 1
ATOM 1443 N N . ARG A 1 193 ? 15.018 9.810 -1.665 1.00 95.50 193 ARG A N 1
ATOM 1444 C CA . ARG A 1 193 ? 14.430 8.761 -2.511 1.00 95.50 193 ARG A CA 1
ATOM 1445 C C . ARG A 1 193 ? 14.468 9.155 -3.988 1.00 95.50 193 ARG A C 1
ATOM 1447 O O . ARG A 1 193 ? 14.590 10.323 -4.344 1.00 95.50 193 ARG A O 1
ATOM 1454 N N . THR A 1 194 ? 14.316 8.170 -4.866 1.00 96.88 194 THR A N 1
ATOM 1455 C CA . THR A 1 194 ? 14.145 8.390 -6.309 1.00 96.88 194 THR A CA 1
ATOM 1456 C C . THR A 1 194 ? 12.862 7.717 -6.772 1.00 96.88 194 THR A C 1
ATOM 1458 O O . THR A 1 194 ? 12.631 6.557 -6.443 1.00 96.88 194 THR A O 1
ATOM 1461 N N . LEU A 1 195 ? 12.034 8.413 -7.549 1.00 97.31 195 LEU A N 1
ATOM 1462 C CA . LEU A 1 195 ? 10.917 7.817 -8.284 1.00 97.31 195 LEU A CA 1
ATOM 1463 C C . LEU A 1 195 ? 11.275 7.770 -9.772 1.00 97.31 195 LEU A C 1
ATOM 1465 O O . LEU A 1 195 ? 11.855 8.716 -10.296 1.00 97.31 195 LEU A O 1
ATOM 1469 N N . CYS A 1 196 ? 10.933 6.690 -10.474 1.00 96.50 196 CYS A N 1
ATOM 1470 C CA . CYS A 1 196 ? 10.985 6.711 -11.936 1.00 96.50 196 CYS A CA 1
ATOM 1471 C C . CYS A 1 196 ? 9.889 7.624 -12.501 1.00 96.50 196 CYS A C 1
ATOM 1473 O O . CYS A 1 196 ? 8.876 7.837 -11.831 1.00 96.50 196 CYS A O 1
ATOM 1475 N N . GLY A 1 197 ? 10.050 8.107 -13.734 1.00 95.12 197 GLY A N 1
ATOM 1476 C CA . GLY A 1 197 ? 9.092 9.014 -14.377 1.00 95.12 197 GLY A CA 1
ATOM 1477 C C . GLY A 1 197 ? 7.653 8.491 -14.393 1.00 95.12 197 GLY A C 1
ATOM 1478 O O . GLY A 1 197 ? 6.735 9.234 -14.065 1.00 95.12 197 GLY A O 1
ATOM 1479 N N . VAL A 1 198 ? 7.450 7.190 -14.643 1.00 93.19 198 VAL A N 1
ATOM 1480 C CA . VAL A 1 198 ? 6.114 6.552 -14.596 1.00 93.19 198 VAL A CA 1
ATOM 1481 C C . VAL A 1 198 ? 5.463 6.675 -13.211 1.00 93.19 198 VAL A C 1
ATOM 1483 O O . VAL A 1 198 ? 4.271 6.942 -13.086 1.00 93.19 198 VAL A O 1
ATOM 1486 N N . CYS A 1 199 ? 6.235 6.472 -12.142 1.00 95.75 199 CYS A N 1
ATOM 1487 C CA . CYS A 1 199 ? 5.733 6.615 -10.777 1.00 95.75 199 CYS A CA 1
ATOM 1488 C C . CYS A 1 199 ? 5.563 8.087 -10.387 1.00 95.75 199 CYS A C 1
ATOM 1490 O O . CYS A 1 199 ? 4.600 8.425 -9.703 1.00 95.75 199 CYS A O 1
ATOM 1492 N N . ALA A 1 200 ? 6.481 8.948 -10.827 1.00 96.81 200 ALA A N 1
ATOM 1493 C CA . ALA A 1 200 ? 6.469 10.378 -10.555 1.00 96.81 200 ALA A CA 1
ATOM 1494 C C . ALA A 1 200 ? 5.260 11.084 -11.190 1.00 96.81 200 ALA A C 1
ATOM 1496 O O . ALA A 1 200 ? 4.694 11.978 -10.569 1.00 96.81 200 ALA A O 1
ATOM 1497 N N . GLU A 1 201 ? 4.815 10.644 -12.371 1.00 95.19 201 GLU A N 1
ATOM 1498 C CA . GLU A 1 201 ? 3.678 11.228 -13.101 1.00 95.19 201 GLU A CA 1
ATOM 1499 C C . GLU A 1 201 ? 2.371 11.218 -12.293 1.00 95.19 201 GLU A C 1
ATOM 1501 O O . GLU A 1 201 ? 1.561 12.137 -12.388 1.00 95.19 201 GLU A O 1
ATOM 1506 N N . THR A 1 202 ? 2.177 10.197 -11.458 1.00 94.50 202 THR A N 1
ATOM 1507 C CA . THR A 1 202 ? 0.984 10.057 -10.603 1.00 94.50 202 THR A CA 1
ATOM 1508 C C . THR A 1 202 ? 1.272 10.368 -9.138 1.00 94.50 202 THR A C 1
ATOM 1510 O O . THR A 1 202 ? 0.445 10.081 -8.269 1.00 94.50 202 THR A O 1
ATOM 1513 N N . ALA A 1 203 ? 2.456 10.900 -8.830 1.00 96.62 203 ALA A N 1
ATOM 1514 C CA . ALA A 1 203 ? 2.883 11.066 -7.457 1.00 96.62 203 ALA A CA 1
ATOM 1515 C C . ALA A 1 203 ? 2.170 12.237 -6.777 1.00 96.62 203 ALA A C 1
ATOM 1517 O O . ALA A 1 203 ? 2.202 13.382 -7.222 1.00 96.62 203 ALA A O 1
ATOM 1518 N N . ILE A 1 204 ? 1.560 11.942 -5.637 1.00 97.06 204 ILE A N 1
ATOM 1519 C CA . ILE A 1 204 ? 0.882 12.916 -4.796 1.00 97.06 204 ILE A CA 1
ATOM 1520 C C . ILE A 1 204 ? 1.914 13.563 -3.879 1.00 97.06 204 ILE A C 1
ATOM 1522 O O . ILE A 1 204 ? 2.564 12.880 -3.087 1.00 97.06 204 ILE A O 1
ATOM 1526 N N . SER A 1 205 ? 2.053 14.884 -3.979 1.00 95.44 205 SER A N 1
ATOM 1527 C CA . SER A 1 205 ? 3.042 15.663 -3.218 1.00 95.44 205 SER A CA 1
ATOM 1528 C C . SER A 1 205 ? 2.414 16.751 -2.348 1.00 95.44 205 SER A C 1
ATOM 1530 O O . SER A 1 205 ? 3.076 17.287 -1.459 1.00 95.44 205 SER A O 1
ATOM 1532 N N . THR A 1 206 ? 1.131 17.075 -2.555 1.00 96.44 206 THR A N 1
ATOM 1533 C CA . THR A 1 206 ? 0.466 18.148 -1.811 1.00 96.44 206 THR A CA 1
ATOM 1534 C C . THR A 1 206 ? -0.566 17.634 -0.816 1.00 96.44 206 THR A C 1
ATOM 1536 O O . THR A 1 206 ? -1.308 16.675 -1.043 1.00 96.44 206 THR A O 1
ATOM 1539 N N . LYS A 1 207 ? -0.705 18.361 0.298 1.00 95.69 207 LYS A N 1
ATOM 1540 C CA . LYS A 1 207 ? -1.717 18.071 1.325 1.00 95.69 207 LYS A CA 1
ATOM 1541 C C . LYS A 1 207 ? -3.147 18.121 0.775 1.00 95.69 207 LYS A C 1
ATOM 1543 O O . LYS A 1 207 ? -4.032 17.447 1.295 1.00 95.69 207 LYS A O 1
ATOM 1548 N N . SER A 1 208 ? -3.396 18.941 -0.249 1.00 96.31 208 SER A N 1
ATOM 1549 C CA . SER A 1 208 ? -4.726 19.080 -0.852 1.00 96.31 208 SER A CA 1
ATOM 1550 C C . SER A 1 208 ? -5.140 17.825 -1.625 1.00 96.31 208 SER A C 1
ATOM 1552 O O . SER A 1 208 ? -6.275 17.371 -1.498 1.00 96.31 208 SER A O 1
ATOM 1554 N N . GLU A 1 209 ? -4.208 17.239 -2.372 1.00 96.62 209 GLU A N 1
ATOM 1555 C CA . GLU A 1 209 ? -4.392 15.996 -3.117 1.00 96.62 209 GLU A CA 1
ATOM 1556 C C . GLU A 1 209 ? -4.548 14.810 -2.171 1.00 96.62 209 GLU A C 1
ATOM 1558 O O . GLU A 1 209 ? -5.523 14.069 -2.279 1.00 96.62 209 GLU A O 1
ATOM 1563 N N . ALA A 1 210 ? -3.664 14.701 -1.173 1.00 96.75 210 ALA A N 1
ATOM 1564 C CA . ALA A 1 210 ? -3.746 13.660 -0.154 1.00 96.75 210 ALA A CA 1
ATOM 1565 C C . ALA A 1 210 ? -5.087 13.694 0.600 1.00 96.75 210 ALA A C 1
ATOM 1567 O O . ALA A 1 210 ? -5.677 12.650 0.859 1.00 96.75 210 ALA A O 1
ATOM 1568 N N . ARG A 1 211 ? -5.632 14.886 0.889 1.00 96.56 211 ARG A N 1
ATOM 1569 C CA . ARG A 1 211 ? -6.971 15.038 1.490 1.00 96.56 211 ARG A CA 1
ATOM 1570 C C . ARG A 1 211 ? -8.102 14.555 0.583 1.00 96.56 211 ARG A C 1
ATOM 1572 O O . ARG A 1 211 ? -9.043 13.941 1.080 1.00 96.56 211 ARG A O 1
ATOM 1579 N N . ARG A 1 212 ? -8.035 14.824 -0.727 1.00 96.12 212 ARG A N 1
ATOM 1580 C CA . ARG A 1 212 ? -9.026 14.300 -1.686 1.00 96.12 212 ARG A CA 1
ATOM 1581 C C . ARG A 1 212 ? -8.978 12.775 -1.727 1.00 96.12 212 ARG A C 1
ATOM 1583 O O . ARG A 1 212 ? -10.023 12.129 -1.705 1.00 96.12 212 ARG A O 1
ATOM 1590 N N . LEU A 1 213 ? -7.769 12.218 -1.730 1.00 95.75 213 LEU A N 1
ATOM 1591 C CA . LEU A 1 213 ? -7.553 10.778 -1.722 1.00 95.75 213 LEU A CA 1
ATOM 1592 C C . LEU A 1 213 ? -8.066 10.134 -0.430 1.00 95.75 213 LEU A C 1
ATOM 1594 O O . LEU A 1 213 ? -8.813 9.163 -0.491 1.00 95.75 213 LEU A O 1
ATOM 1598 N N . PHE A 1 214 ? -7.756 10.731 0.721 1.00 97.44 214 PHE A N 1
ATOM 1599 C CA . PHE A 1 214 ? -8.258 10.321 2.032 1.00 97.44 214 PHE A CA 1
ATOM 1600 C C . PHE A 1 214 ? -9.788 10.258 2.073 1.00 97.44 214 PHE A C 1
ATOM 1602 O O . PHE A 1 214 ? -10.342 9.252 2.503 1.00 97.44 214 PHE A O 1
ATOM 1609 N N . ALA A 1 215 ? -10.478 11.292 1.580 1.00 94.94 215 ALA A N 1
ATOM 1610 C CA . ALA A 1 215 ? -11.941 11.305 1.548 1.00 94.94 215 ALA A CA 1
ATOM 1611 C C . ALA A 1 215 ? -12.506 10.165 0.685 1.00 94.94 215 ALA A C 1
ATOM 1613 O O . ALA A 1 215 ? -13.484 9.523 1.061 1.00 94.94 215 ALA A O 1
ATOM 1614 N N . HIS A 1 216 ? -11.869 9.884 -0.454 1.00 93.19 216 HIS A N 1
ATOM 1615 C CA . HIS A 1 216 ? -12.283 8.803 -1.341 1.00 93.19 216 HIS A CA 1
ATOM 1616 C C . HIS A 1 216 ? -12.054 7.414 -0.726 1.00 93.19 216 HIS A C 1
ATOM 1618 O O . HIS A 1 216 ? -12.954 6.576 -0.765 1.00 93.19 216 HIS A O 1
ATOM 1624 N N . VAL A 1 217 ? -10.876 7.171 -0.142 1.00 95.62 217 VAL A N 1
ATOM 1625 C CA . VAL A 1 217 ? -10.556 5.898 0.528 1.00 95.62 217 VAL A CA 1
ATOM 1626 C C . VAL A 1 217 ? -11.453 5.693 1.754 1.00 95.62 217 VAL A C 1
ATOM 1628 O O . VAL A 1 217 ? -11.999 4.609 1.938 1.00 95.62 217 VAL A O 1
ATOM 1631 N N . GLY A 1 218 ? -11.691 6.740 2.551 1.00 95.62 218 GLY A N 1
ATOM 1632 C CA . GLY A 1 218 ? -12.598 6.686 3.700 1.00 95.62 218 GLY A CA 1
ATOM 1633 C C . GLY A 1 218 ? -14.037 6.338 3.309 1.00 95.62 218 GLY A C 1
ATOM 1634 O O . GLY A 1 218 ? -14.625 5.426 3.888 1.00 95.62 218 GLY A O 1
ATOM 1635 N N . ALA A 1 219 ? -14.588 6.991 2.278 1.00 92.19 219 ALA A N 1
ATOM 1636 C CA . ALA A 1 219 ? -15.932 6.685 1.774 1.00 92.19 219 ALA A CA 1
ATOM 1637 C C . ALA A 1 219 ? -16.058 5.228 1.305 1.00 92.19 219 ALA A C 1
ATOM 1639 O O . ALA A 1 219 ? -17.059 4.564 1.565 1.00 92.19 219 ALA A O 1
ATOM 1640 N N . ARG A 1 220 ? -15.009 4.711 0.664 1.00 89.88 220 ARG A N 1
ATOM 1641 C CA . ARG A 1 220 ? -14.916 3.312 0.255 1.00 89.88 220 ARG A CA 1
ATOM 1642 C C . ARG A 1 220 ? -14.908 2.360 1.450 1.00 89.88 220 ARG A C 1
ATOM 1644 O O . ARG A 1 220 ? -15.676 1.401 1.480 1.00 89.88 220 ARG A O 1
ATOM 1651 N N . LEU A 1 221 ? -14.055 2.599 2.442 1.00 90.62 221 LEU A N 1
ATOM 1652 C CA . LEU A 1 221 ? -13.990 1.760 3.642 1.00 90.62 221 LEU A CA 1
ATOM 1653 C C . LEU A 1 221 ? -15.330 1.733 4.399 1.00 90.62 221 LEU A C 1
ATOM 1655 O O . LEU A 1 221 ? -15.743 0.674 4.884 1.00 90.62 221 LEU A O 1
ATOM 1659 N N . ALA A 1 222 ? -16.074 2.842 4.395 1.00 90.94 222 ALA A N 1
ATOM 1660 C CA . ALA A 1 222 ? -17.407 2.911 4.989 1.00 90.94 222 ALA A CA 1
ATOM 1661 C C . ALA A 1 222 ? -18.409 1.913 4.366 1.00 90.94 222 ALA A C 1
ATOM 1663 O O . ALA A 1 222 ? -19.259 1.384 5.085 1.00 90.94 222 ALA A O 1
ATOM 1664 N N . GLU A 1 223 ? -18.266 1.535 3.086 1.00 84.88 223 GLU A N 1
ATOM 1665 C CA . GLU A 1 223 ? -19.081 0.477 2.449 1.00 84.88 223 GLU A CA 1
ATOM 1666 C C . GLU A 1 223 ? -18.943 -0.885 3.157 1.00 84.88 223 GLU A C 1
ATOM 1668 O O . GLU A 1 223 ? -19.834 -1.733 3.088 1.00 84.88 223 GLU A O 1
ATOM 1673 N N . ARG A 1 224 ? -17.828 -1.101 3.867 1.00 79.31 224 ARG A N 1
ATOM 1674 C CA . ARG A 1 224 ? -17.542 -2.297 4.682 1.00 79.31 224 ARG A CA 1
ATOM 1675 C C . ARG A 1 224 ? -17.802 -2.084 6.168 1.00 79.31 224 ARG A C 1
ATOM 1677 O O . ARG A 1 224 ? -17.410 -2.921 6.975 1.00 79.31 224 ARG A O 1
ATOM 1684 N N . ARG A 1 225 ? -18.502 -1.000 6.527 1.00 85.62 225 ARG A N 1
ATOM 1685 C CA . ARG A 1 225 ? -18.754 -0.563 7.913 1.00 85.62 225 ARG A CA 1
ATOM 1686 C C . ARG A 1 225 ? -17.478 -0.179 8.666 1.00 85.62 225 ARG A C 1
ATOM 1688 O O . ARG A 1 225 ? -17.448 -0.174 9.899 1.00 85.62 225 ARG A O 1
ATOM 1695 N N . ILE A 1 226 ? -16.439 0.179 7.918 1.00 88.75 226 ILE A N 1
ATOM 1696 C CA . ILE A 1 226 ? -15.193 0.721 8.446 1.00 88.75 226 ILE A CA 1
ATOM 1697 C C . ILE A 1 226 ? -15.313 2.237 8.375 1.00 88.75 226 ILE A C 1
ATOM 1699 O O . ILE A 1 226 ? -14.826 2.887 7.457 1.00 88.75 226 ILE A O 1
ATOM 1703 N N . ASP A 1 227 ? -16.089 2.766 9.317 1.00 91.19 227 ASP A N 1
ATOM 1704 C CA . ASP A 1 227 ? -16.398 4.189 9.418 1.00 91.19 227 ASP A CA 1
ATOM 1705 C C . ASP A 1 227 ? -15.404 4.882 10.359 1.00 91.19 227 ASP A C 1
ATOM 1707 O O . ASP A 1 227 ? -15.196 4.435 11.500 1.00 91.19 227 ASP A O 1
ATOM 1711 N N . VAL A 1 228 ? -14.793 5.950 9.847 1.00 92.31 228 VAL A N 1
ATOM 1712 C CA . VAL A 1 228 ? -13.824 6.807 10.528 1.00 92.31 228 VAL A CA 1
ATOM 1713 C C . VAL A 1 228 ? -14.325 8.248 10.463 1.00 92.31 228 VAL A C 1
ATOM 1715 O O . VAL A 1 228 ? -14.572 8.780 9.381 1.00 92.31 228 VAL A O 1
ATOM 1718 N N . ASP A 1 229 ? -14.395 8.910 11.621 1.00 93.25 229 ASP A N 1
ATOM 1719 C CA . ASP A 1 229 ? -14.713 10.337 11.703 1.00 93.25 229 ASP A CA 1
ATOM 1720 C C . ASP A 1 229 ? -13.559 11.172 11.125 1.00 93.25 229 ASP A C 1
ATOM 1722 O O . ASP A 1 229 ? -12.595 11.519 11.813 1.00 93.25 229 ASP A O 1
ATOM 1726 N N . ALA A 1 230 ? -13.677 11.512 9.841 1.00 91.88 230 ALA A N 1
ATOM 1727 C CA . ALA A 1 230 ? -12.724 12.341 9.111 1.00 91.88 230 ALA A CA 1
ATOM 1728 C C . ALA A 1 230 ? -12.436 13.690 9.798 1.00 91.88 230 ALA A C 1
ATOM 1730 O O . ALA A 1 230 ? -11.333 14.218 9.661 1.00 91.88 230 ALA A O 1
ATOM 1731 N N . GLY A 1 231 ? -13.393 14.245 10.555 1.00 94.50 231 GLY A N 1
ATOM 1732 C CA . GLY A 1 231 ? -13.224 15.508 11.279 1.00 94.50 231 GLY A CA 1
ATOM 1733 C C . GLY A 1 231 ? -12.226 15.420 12.436 1.00 94.50 231 GLY A C 1
ATOM 1734 O O . GLY A 1 231 ? -11.687 16.440 12.867 1.00 94.50 231 GLY A O 1
ATOM 1735 N N . ARG A 1 232 ? -11.938 14.204 12.910 1.00 96.38 232 ARG A N 1
ATOM 1736 C CA . ARG A 1 232 ? -10.993 13.921 14.000 1.00 96.38 232 ARG A CA 1
ATOM 1737 C C . ARG A 1 232 ? -9.648 13.378 13.518 1.00 96.38 232 ARG A C 1
ATOM 1739 O O . ARG A 1 232 ? -8.809 13.022 14.346 1.00 96.38 232 ARG A O 1
ATOM 1746 N N . VAL A 1 233 ? -9.423 13.334 12.204 1.00 97.56 233 VAL A N 1
ATOM 1747 C CA . VAL A 1 233 ? -8.169 12.859 11.611 1.00 97.56 233 VAL A CA 1
ATOM 1748 C C . VAL A 1 233 ? -7.399 14.015 10.981 1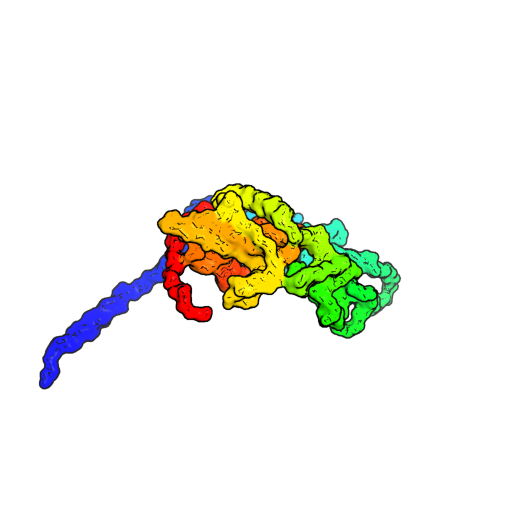.00 97.56 233 VAL A C 1
ATOM 1750 O O . VAL A 1 233 ? -7.883 14.720 10.095 1.00 97.56 233 VAL A O 1
ATOM 1753 N N . LYS A 1 234 ? -6.158 14.206 11.425 1.00 97.56 234 LYS A N 1
ATOM 1754 C CA . LYS A 1 234 ? -5.207 15.149 10.832 1.00 97.56 234 LYS A CA 1
ATOM 1755 C C . LYS A 1 234 ? -4.306 14.404 9.857 1.00 97.56 234 LYS A C 1
ATOM 1757 O O . LYS A 1 234 ? -3.799 13.342 10.180 1.00 97.56 234 LYS A O 1
ATOM 1762 N N . LEU A 1 235 ? -4.068 14.992 8.686 1.00 97.19 235 LEU A N 1
ATOM 1763 C CA . LEU A 1 235 ? -3.083 14.490 7.727 1.00 97.19 235 LEU A CA 1
ATOM 1764 C C . LEU A 1 235 ? -1.818 15.342 7.757 1.00 97.19 235 LEU A C 1
ATOM 1766 O O . LEU A 1 235 ? -1.900 16.581 7.703 1.00 97.19 235 LEU A O 1
ATOM 1770 N N . VAL A 1 236 ? -0.673 14.672 7.784 1.00 96.19 236 VAL A N 1
ATOM 1771 C CA . VAL A 1 236 ? 0.669 15.244 7.670 1.00 96.19 236 VAL A CA 1
ATOM 1772 C C . VAL A 1 236 ? 1.378 14.533 6.522 1.00 96.19 236 VAL A C 1
ATOM 1774 O O . VAL A 1 236 ? 1.266 13.321 6.381 1.00 96.19 236 VAL A O 1
ATOM 1777 N N . LEU A 1 237 ? 2.046 15.297 5.660 1.00 96.00 237 LEU A N 1
ATOM 1778 C CA . LEU A 1 237 ? 2.945 14.729 4.659 1.00 96.00 237 LEU A CA 1
ATOM 1779 C C . LEU A 1 237 ? 4.355 14.805 5.219 1.00 96.00 237 LEU A C 1
ATOM 1781 O O . LEU A 1 237 ? 4.721 15.857 5.743 1.00 96.00 237 LEU A O 1
ATOM 1785 N N . ALA A 1 238 ? 5.092 13.709 5.107 1.00 93.19 238 ALA A N 1
ATOM 1786 C CA . ALA A 1 238 ? 6.410 13.551 5.696 1.00 93.19 238 ALA A CA 1
ATOM 1787 C C . ALA A 1 238 ? 7.388 12.937 4.687 1.00 93.19 238 ALA A C 1
ATOM 1789 O O . ALA A 1 238 ? 6.992 12.176 3.798 1.00 93.19 238 ALA A O 1
ATOM 1790 N N . GLY A 1 239 ? 8.668 13.271 4.828 1.00 91.69 239 GLY A N 1
ATOM 1791 C CA . GLY A 1 239 ? 9.763 12.591 4.139 1.00 91.69 239 GLY A CA 1
ATOM 1792 C C . GLY A 1 239 ? 10.144 11.273 4.822 1.00 91.69 239 GLY A C 1
ATOM 1793 O O . GLY A 1 239 ? 9.777 11.009 5.968 1.00 91.69 239 GLY A O 1
ATOM 1794 N N . LEU A 1 240 ? 10.934 10.443 4.136 1.00 87.88 240 LEU A N 1
ATOM 1795 C CA . LEU A 1 240 ? 11.345 9.129 4.648 1.00 87.88 240 LEU A CA 1
ATOM 1796 C C . LEU A 1 240 ? 12.066 9.201 6.002 1.00 87.88 240 LEU A C 1
ATOM 1798 O O . LEU A 1 240 ? 11.806 8.375 6.877 1.00 87.88 240 LEU A O 1
ATOM 1802 N N . GLN A 1 241 ? 12.966 10.173 6.175 1.00 83.62 241 GLN A N 1
ATOM 1803 C CA . GLN A 1 241 ? 13.724 10.331 7.418 1.00 83.62 241 GLN A CA 1
ATOM 1804 C C . GLN A 1 241 ? 12.817 10.722 8.590 1.00 83.62 241 GLN A C 1
ATOM 1806 O O . GLN A 1 241 ? 12.999 10.213 9.691 1.00 83.62 241 GLN A O 1
ATOM 1811 N N . GLU A 1 242 ? 11.829 11.586 8.348 1.00 84.62 242 GLU A N 1
ATOM 1812 C CA . GLU A 1 242 ? 10.857 12.010 9.361 1.00 84.62 242 GLU A CA 1
ATOM 1813 C C . GLU A 1 242 ? 10.040 10.806 9.844 1.00 84.62 242 GLU A C 1
ATOM 1815 O O . GLU A 1 242 ? 9.997 10.547 11.039 1.00 84.62 242 GLU A O 1
ATOM 1820 N N . LEU A 1 243 ? 9.508 9.990 8.926 1.00 85.69 243 LEU A N 1
ATOM 1821 C CA . LEU A 1 243 ? 8.761 8.776 9.287 1.00 85.69 243 LEU A CA 1
ATOM 1822 C C . LEU A 1 243 ? 9.612 7.713 9.982 1.00 85.69 243 LEU A C 1
ATOM 1824 O O . LEU A 1 243 ? 9.116 6.976 10.830 1.00 85.69 243 LEU A O 1
ATOM 1828 N N . SER A 1 244 ? 10.882 7.603 9.595 1.00 80.00 244 SER A N 1
ATOM 1829 C CA . SER A 1 244 ? 11.791 6.605 10.158 1.00 80.00 244 SER A CA 1
ATOM 1830 C C . SER A 1 244 ? 12.209 6.966 11.586 1.00 80.00 244 SER A C 1
ATOM 1832 O O . SER A 1 244 ? 12.373 6.068 12.402 1.00 80.00 244 SER A O 1
ATOM 1834 N N . ASN A 1 245 ? 12.343 8.258 11.910 1.00 74.19 245 ASN A N 1
ATOM 1835 C CA . ASN A 1 245 ? 12.661 8.719 13.267 1.00 74.19 245 ASN A CA 1
ATOM 1836 C C . ASN A 1 245 ? 11.519 8.467 14.264 1.00 74.19 245 ASN A C 1
ATOM 1838 O O . ASN A 1 245 ? 11.777 8.302 15.452 1.00 74.19 245 ASN A O 1
ATOM 1842 N N . GLU A 1 246 ? 10.277 8.414 13.782 1.00 66.94 246 GLU A N 1
ATOM 1843 C CA . GLU A 1 246 ? 9.091 8.130 14.599 1.00 66.94 246 GLU A CA 1
ATOM 1844 C C . GLU A 1 246 ? 8.874 6.616 14.834 1.00 66.94 246 GLU A C 1
ATOM 1846 O O . GLU A 1 246 ? 7.958 6.220 15.556 1.00 66.94 246 GLU A O 1
ATOM 1851 N N . ARG A 1 247 ? 9.710 5.735 14.248 1.00 64.38 247 ARG A N 1
ATOM 1852 C CA . ARG A 1 247 ? 9.632 4.271 14.423 1.00 64.38 247 ARG A CA 1
ATOM 1853 C C . ARG A 1 247 ? 10.856 3.690 15.127 1.00 64.38 247 ARG A C 1
ATOM 1855 O O . ARG 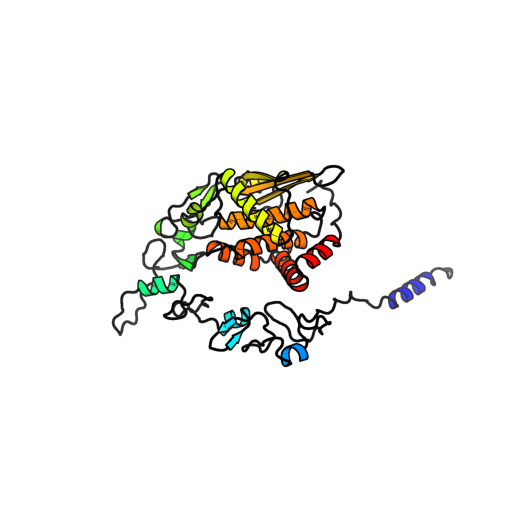A 1 247 ? 11.993 3.899 14.723 1.00 64.38 247 ARG A O 1
ATOM 1862 N N . ASN A 1 248 ? 10.599 2.811 16.097 1.00 55.44 248 ASN A N 1
ATOM 1863 C CA . ASN A 1 248 ? 11.633 2.078 16.840 1.00 55.44 248 ASN A CA 1
ATOM 1864 C C . ASN A 1 248 ? 11.998 0.706 16.236 1.00 55.44 248 ASN A C 1
ATOM 1866 O O . ASN A 1 248 ? 12.808 -0.014 16.814 1.00 55.44 248 ASN A O 1
ATOM 1870 N N . ASP A 1 249 ? 11.406 0.303 15.105 1.00 57.22 249 ASP A N 1
ATOM 1871 C CA . ASP A 1 249 ? 11.557 -1.054 14.547 1.00 57.22 249 ASP A CA 1
ATOM 1872 C C . ASP A 1 249 ? 12.424 -1.137 13.277 1.00 57.22 249 ASP A C 1
ATOM 1874 O O . ASP A 1 249 ? 12.555 -2.208 12.683 1.00 57.22 249 ASP A O 1
ATOM 1878 N N . GLY A 1 250 ? 13.027 -0.019 12.856 1.00 53.84 250 GLY A N 1
ATOM 1879 C CA . GLY A 1 250 ? 13.968 0.038 11.733 1.00 53.84 250 GLY A CA 1
ATOM 1880 C C . GLY A 1 250 ? 13.359 -0.216 10.347 1.00 53.84 250 GLY A C 1
ATOM 1881 O O . GLY A 1 250 ? 14.100 -0.255 9.361 1.00 53.84 250 GLY A O 1
ATOM 1882 N N . ARG A 1 251 ? 12.030 -0.374 10.231 1.00 61.94 251 ARG A N 1
ATOM 1883 C CA . ARG A 1 251 ? 11.347 -0.570 8.942 1.00 61.94 251 ARG A CA 1
ATOM 1884 C C . ARG A 1 251 ? 11.065 0.765 8.256 1.00 61.94 251 ARG A C 1
ATOM 1886 O O . ARG A 1 251 ? 10.630 1.728 8.883 1.00 61.94 251 ARG A O 1
ATOM 1893 N N . ARG A 1 252 ? 11.246 0.807 6.931 1.00 72.06 252 ARG A N 1
ATOM 1894 C CA . ARG A 1 252 ? 10.899 1.973 6.100 1.00 72.06 252 ARG A CA 1
ATOM 1895 C C . ARG A 1 252 ? 9.387 2.060 5.916 1.00 72.06 252 ARG A C 1
ATOM 1897 O O . ARG A 1 252 ? 8.831 1.461 4.998 1.00 72.06 252 ARG A O 1
ATOM 1904 N N . ALA A 1 253 ? 8.727 2.796 6.799 1.00 82.00 253 ALA A N 1
ATOM 1905 C CA . ALA A 1 253 ? 7.289 2.992 6.732 1.00 82.00 253 ALA A CA 1
ATOM 1906 C C . ALA A 1 253 ? 6.874 3.901 5.573 1.00 82.00 253 ALA A C 1
ATOM 1908 O O . ALA A 1 253 ? 7.561 4.860 5.218 1.00 82.00 253 ALA A O 1
ATOM 1909 N N . ARG A 1 254 ? 5.708 3.598 5.003 1.00 93.19 254 ARG A N 1
ATOM 1910 C CA . ARG A 1 254 ? 5.034 4.455 4.020 1.00 93.19 254 ARG A CA 1
ATOM 1911 C C . ARG A 1 254 ? 3.982 5.362 4.656 1.00 93.19 254 ARG A C 1
ATOM 1913 O O . ARG A 1 254 ? 3.636 6.388 4.075 1.00 93.19 254 ARG A O 1
ATOM 1920 N N . GLY A 1 255 ? 3.506 4.992 5.838 1.00 94.31 255 GLY A N 1
ATOM 1921 C CA . GLY A 1 255 ? 2.582 5.752 6.660 1.00 94.31 255 GLY A CA 1
ATOM 1922 C C . GLY A 1 255 ? 2.800 5.445 8.140 1.00 94.31 255 GLY A C 1
ATOM 1923 O O . GLY A 1 255 ? 3.513 4.500 8.488 1.00 94.31 255 GLY A O 1
ATOM 1924 N N . LEU A 1 256 ? 2.246 6.302 8.992 1.00 93.50 256 LEU A N 1
ATOM 1925 C CA . LEU A 1 256 ? 2.212 6.115 10.437 1.00 93.50 256 LEU A CA 1
ATOM 1926 C C . LEU A 1 256 ? 0.962 6.781 11.009 1.00 93.50 256 LEU A C 1
ATOM 1928 O O . LEU A 1 256 ? 0.714 7.962 10.753 1.00 93.50 256 LEU A O 1
ATOM 1932 N N . SER A 1 257 ? 0.219 6.047 11.831 1.00 94.12 257 SER A N 1
ATOM 1933 C CA . SER A 1 257 ? -0.921 6.569 12.579 1.00 94.12 257 SER A CA 1
ATOM 1934 C C . SER A 1 257 ? -0.589 6.755 14.054 1.00 94.12 257 SER A C 1
ATOM 1936 O O . SER A 1 257 ? -0.207 5.817 14.746 1.00 94.12 257 SER A O 1
ATOM 1938 N N . GLU A 1 258 ? -0.818 7.964 14.555 1.00 94.06 258 GLU A N 1
ATOM 1939 C CA . GLU A 1 258 ? -0.742 8.307 15.973 1.00 94.06 258 GLU A CA 1
ATOM 1940 C C . GLU A 1 258 ? -2.139 8.603 16.510 1.00 94.06 258 GLU A C 1
ATOM 1942 O O . GLU A 1 258 ? -2.964 9.234 15.840 1.00 94.06 258 GLU A O 1
ATOM 1947 N N . HIS A 1 259 ? -2.412 8.192 17.745 1.00 95.50 259 HIS A N 1
ATOM 1948 C CA . HIS A 1 259 ? -3.744 8.279 18.338 1.00 95.50 259 HIS A CA 1
ATOM 1949 C C . HIS A 1 259 ? -3.707 9.045 19.660 1.00 95.50 259 HIS A C 1
ATOM 1951 O O . HIS A 1 259 ? -2.828 8.829 20.491 1.00 95.50 259 HIS A O 1
ATOM 1957 N N . THR A 1 260 ? -4.688 9.921 19.879 1.00 94.31 260 THR A N 1
ATOM 1958 C CA . THR A 1 260 ? -4.831 10.676 21.130 1.00 94.31 260 THR A CA 1
ATOM 1959 C C . THR A 1 260 ? -6.039 10.189 21.919 1.00 94.31 260 THR A C 1
ATOM 1961 O O . THR A 1 260 ? -7.123 9.999 21.362 1.00 94.31 260 THR A O 1
ATOM 1964 N N . TYR A 1 261 ? -5.885 10.054 23.236 1.00 93.44 261 TYR A N 1
ATOM 1965 C CA . TYR A 1 261 ? -6.919 9.545 24.140 1.00 93.44 261 TYR A CA 1
ATOM 1966 C C . TYR A 1 261 ? -7.148 10.496 25.323 1.00 93.44 261 TYR A C 1
ATOM 1968 O O . TYR A 1 261 ? -6.223 11.168 25.779 1.00 93.44 261 TYR A O 1
ATOM 1976 N N . ASP A 1 262 ? -8.379 10.540 25.830 1.00 92.62 262 ASP A N 1
ATOM 1977 C CA . ASP A 1 262 ? -8.743 11.144 27.111 1.00 92.62 262 ASP A CA 1
ATOM 1978 C C . ASP A 1 262 ? -9.402 10.099 28.036 1.00 92.62 262 ASP A C 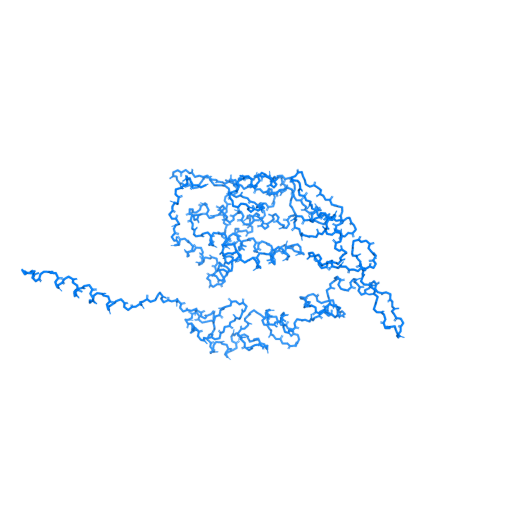1
ATOM 1980 O O . ASP A 1 262 ? -9.449 8.907 27.731 1.00 92.62 262 ASP A O 1
ATOM 1984 N N . ARG A 1 263 ? -9.950 10.529 29.183 1.00 88.75 263 ARG A N 1
ATOM 1985 C CA . ARG A 1 263 ? -10.632 9.621 30.130 1.00 88.75 263 ARG A CA 1
ATOM 1986 C C . ARG A 1 263 ? -11.893 8.952 29.561 1.00 88.75 263 ARG A C 1
ATOM 1988 O O . ARG A 1 263 ? -12.405 8.025 30.179 1.00 88.75 263 ARG A O 1
ATOM 1995 N N . LYS A 1 264 ? -12.436 9.457 28.452 1.00 87.12 264 LYS A N 1
ATOM 1996 C CA . LYS A 1 264 ? -13.613 8.931 27.747 1.00 87.12 264 LYS A CA 1
ATOM 1997 C C . LYS A 1 264 ? -13.226 8.091 26.524 1.00 87.12 264 LYS A C 1
ATOM 1999 O O . LYS A 1 264 ? -14.119 7.539 25.887 1.00 87.12 264 LYS A O 1
ATOM 2004 N N . GLY A 1 265 ? -11.932 7.970 26.218 1.00 90.00 265 GLY A N 1
ATOM 2005 C CA . GLY A 1 265 ? -11.402 7.145 25.139 1.00 90.00 265 GLY A CA 1
ATOM 2006 C C . GLY A 1 265 ? -10.773 7.970 24.021 1.00 90.00 265 GLY A C 1
ATOM 2007 O O . GLY A 1 265 ? -10.162 9.011 24.246 1.00 90.00 265 GLY A O 1
ATOM 2008 N N . TRP A 1 266 ? -10.869 7.466 22.796 1.00 94.38 266 TRP A N 1
ATOM 2009 C CA . TRP A 1 266 ? -10.235 8.069 21.628 1.00 94.38 266 TRP A CA 1
ATOM 2010 C C . TRP A 1 266 ? -10.801 9.464 21.306 1.00 94.38 266 TRP A C 1
ATOM 2012 O O . TRP A 1 266 ? -12.015 9.670 21.226 1.00 94.38 266 TRP A O 1
ATOM 2022 N N . THR A 1 267 ? -9.907 10.429 21.079 1.00 96.06 267 THR A N 1
ATOM 2023 C CA . THR A 1 267 ? -10.253 11.830 20.768 1.00 96.06 267 THR A CA 1
ATOM 2024 C C . THR A 1 267 ? -9.895 12.233 19.342 1.00 96.06 267 THR A C 1
ATOM 2026 O O . THR A 1 267 ? -10.542 13.122 18.787 1.00 96.06 267 THR A O 1
ATOM 2029 N N . GLY A 1 268 ? -8.911 11.575 18.729 1.00 97.12 268 GLY A N 1
ATOM 2030 C CA . GLY A 1 268 ? -8.490 11.867 17.366 1.00 97.12 268 GLY A CA 1
ATOM 2031 C C . GLY A 1 268 ? -7.241 11.108 16.948 1.00 97.12 268 GLY A C 1
ATOM 2032 O O . GLY A 1 268 ? -6.678 10.303 17.696 1.00 97.12 268 GLY A O 1
ATOM 2033 N N . SER A 1 269 ? -6.816 11.333 15.709 1.00 97.50 269 SER A N 1
ATOM 2034 C CA . SER A 1 269 ? -5.599 10.726 15.167 1.00 97.50 269 SER A CA 1
ATOM 2035 C C . SER A 1 269 ? -4.859 11.656 14.219 1.00 97.50 269 SER A C 1
ATOM 2037 O O . SER A 1 269 ? -5.459 12.525 13.583 1.00 97.50 269 SER A O 1
ATOM 2039 N N . THR A 1 270 ? -3.553 11.446 14.113 1.00 97.50 270 THR A N 1
ATOM 2040 C CA . THR A 1 270 ? -2.701 12.046 13.089 1.00 97.50 270 THR A CA 1
ATOM 2041 C C . THR A 1 270 ? -2.177 10.920 12.212 1.00 97.50 270 THR A C 1
ATOM 2043 O O . THR A 1 270 ? -1.593 9.978 12.728 1.00 97.50 270 THR A O 1
ATOM 2046 N N . ILE A 1 271 ? -2.399 11.008 10.902 1.00 97.00 271 ILE A N 1
ATOM 2047 C CA . ILE A 1 271 ? -1.789 10.109 9.923 1.00 97.00 271 ILE A CA 1
ATOM 2048 C C . ILE A 1 271 ? -0.677 10.879 9.216 1.00 97.00 271 ILE A C 1
ATOM 2050 O O . ILE A 1 271 ? -0.935 11.887 8.544 1.00 97.00 271 ILE A O 1
ATOM 2054 N N . HIS A 1 272 ? 0.545 10.387 9.362 1.00 96.06 272 HIS A N 1
ATOM 2055 C CA . HIS A 1 272 ? 1.716 10.822 8.615 1.00 96.06 272 HIS A CA 1
ATOM 2056 C C . HIS A 1 272 ? 1.848 9.951 7.371 1.00 96.06 272 HIS A C 1
ATOM 2058 O O . HIS A 1 272 ? 1.793 8.728 7.456 1.00 96.06 272 HIS A O 1
ATOM 2064 N N . LEU A 1 273 ? 1.982 10.575 6.205 1.00 96.50 273 LEU A N 1
ATOM 2065 C CA . LEU A 1 273 ? 2.045 9.896 4.913 1.00 96.50 273 LEU A CA 1
ATOM 2066 C C . LEU A 1 273 ? 3.345 10.256 4.215 1.00 96.50 273 LEU A C 1
ATOM 2068 O O . LEU A 1 273 ? 3.653 11.441 4.063 1.00 96.50 273 LEU A O 1
ATOM 2072 N N . LEU A 1 274 ? 4.067 9.242 3.742 1.00 96.25 274 LEU A N 1
ATOM 2073 C CA . LEU A 1 274 ? 5.260 9.459 2.941 1.00 96.25 274 LEU A CA 1
ATOM 2074 C C . LEU A 1 274 ? 4.870 10.192 1.656 1.00 96.25 274 LEU A C 1
ATOM 2076 O O . LEU A 1 274 ? 3.966 9.763 0.935 1.00 96.25 274 LEU A O 1
ATOM 2080 N N . ALA A 1 275 ? 5.559 11.290 1.358 1.00 95.75 275 ALA A N 1
ATOM 2081 C CA . ALA A 1 275 ? 5.342 12.050 0.138 1.00 95.75 275 ALA A CA 1
ATOM 2082 C C . ALA A 1 275 ? 6.675 12.514 -0.478 1.00 95.75 275 ALA A C 1
ATOM 2084 O O . ALA A 1 275 ? 7.598 12.874 0.250 1.00 95.75 275 ALA A O 1
ATOM 2085 N N . PRO A 1 276 ? 6.792 12.531 -1.817 1.00 96.94 276 PRO A N 1
ATOM 2086 C CA . PRO A 1 276 ? 5.773 12.106 -2.773 1.00 96.94 276 PRO A CA 1
ATOM 2087 C C . PRO A 1 276 ? 5.660 10.575 -2.895 1.00 96.94 276 PRO A C 1
ATOM 2089 O O . PRO A 1 276 ? 6.642 9.850 -2.715 1.00 96.94 276 PRO A O 1
ATOM 2092 N N . LEU A 1 277 ? 4.456 10.088 -3.206 1.00 96.94 277 LEU A N 1
ATOM 2093 C CA . LEU A 1 277 ? 4.169 8.680 -3.512 1.00 96.94 277 LEU A CA 1
ATOM 2094 C C . LEU A 1 277 ? 3.164 8.572 -4.667 1.00 96.94 277 LEU A C 1
ATOM 2096 O O . LEU A 1 277 ? 2.235 9.382 -4.702 1.00 96.94 277 LEU A O 1
ATOM 2100 N N . PRO A 1 278 ? 3.290 7.580 -5.574 1.00 97.06 278 PRO A N 1
ATOM 2101 C CA . PRO A 1 278 ? 2.283 7.326 -6.608 1.00 97.06 278 PRO A CA 1
ATOM 2102 C C . PRO A 1 278 ? 0.884 7.193 -6.007 1.00 97.06 278 PRO A C 1
ATOM 2104 O O . PRO A 1 278 ? 0.725 6.543 -4.972 1.00 97.06 278 PRO A O 1
ATOM 2107 N N . GLU A 1 279 ? -0.137 7.751 -6.666 1.00 95.81 279 GLU A N 1
ATOM 2108 C CA . GLU A 1 279 ? -1.516 7.759 -6.153 1.00 95.81 279 GLU A CA 1
ATOM 2109 C C . GLU A 1 279 ? -1.980 6.358 -5.721 1.00 95.81 279 GLU A C 1
ATOM 2111 O O . GLU A 1 279 ? -2.566 6.203 -4.652 1.00 95.81 279 GLU A O 1
ATOM 2116 N N . VAL A 1 280 ? -1.680 5.326 -6.517 1.00 94.88 280 VAL A N 1
ATOM 2117 C CA . VAL A 1 280 ? -2.048 3.931 -6.218 1.00 94.88 280 VAL A CA 1
ATOM 2118 C C . VAL A 1 280 ? -1.397 3.423 -4.930 1.00 94.88 280 VAL A C 1
ATOM 2120 O O . VAL A 1 280 ? -2.069 2.783 -4.122 1.00 94.88 280 VAL A O 1
ATOM 2123 N N . GLU A 1 281 ? -0.112 3.713 -4.715 1.00 96.69 281 GLU A N 1
ATOM 2124 C CA . GLU A 1 281 ? 0.579 3.315 -3.484 1.00 96.69 281 GLU A CA 1
ATOM 2125 C C . GLU A 1 281 ? -0.000 4.076 -2.291 1.00 96.69 281 GLU A C 1
ATOM 2127 O O . GLU A 1 281 ? -0.370 3.461 -1.291 1.00 96.69 281 GLU A O 1
ATOM 2132 N N . LEU A 1 282 ? -0.192 5.392 -2.431 1.00 97.44 282 LEU A N 1
ATOM 2133 C CA . LEU A 1 282 ? -0.735 6.230 -1.365 1.00 97.44 282 LEU A CA 1
ATOM 2134 C C . LEU A 1 282 ? -2.170 5.837 -0.977 1.00 97.44 282 LEU A C 1
ATOM 2136 O O . LEU A 1 282 ? -2.520 5.919 0.197 1.00 97.44 282 LEU A O 1
ATOM 2140 N N . ARG A 1 283 ? -2.995 5.363 -1.922 1.00 96.81 283 ARG A N 1
ATOM 2141 C CA . ARG A 1 283 ? -4.316 4.773 -1.628 1.00 96.81 283 ARG A CA 1
ATOM 2142 C C . ARG A 1 283 ? -4.197 3.566 -0.708 1.00 96.81 283 ARG A C 1
ATOM 2144 O O . ARG A 1 283 ? -4.911 3.490 0.288 1.00 96.81 283 ARG A O 1
ATOM 2151 N N . GLY A 1 284 ? -3.296 2.642 -1.041 1.00 96.38 284 GLY A N 1
ATOM 2152 C CA . GLY A 1 284 ? -3.040 1.455 -0.232 1.00 96.38 284 GLY A CA 1
ATOM 2153 C C . GLY A 1 284 ? -2.581 1.816 1.182 1.00 96.38 284 GLY A C 1
ATOM 2154 O O . GLY A 1 284 ? -3.144 1.309 2.149 1.00 96.38 284 GLY A O 1
ATOM 2155 N N . VAL A 1 285 ? -1.630 2.747 1.293 1.00 97.50 285 VAL A N 1
ATOM 2156 C CA . VAL A 1 285 ? -1.142 3.269 2.580 1.00 97.50 285 VAL A CA 1
ATOM 2157 C C . VAL A 1 285 ? -2.284 3.898 3.375 1.00 97.50 285 VAL A C 1
ATOM 2159 O O . VAL A 1 285 ? -2.511 3.537 4.520 1.00 97.50 285 VAL A O 1
ATOM 2162 N N . LEU A 1 286 ? -3.072 4.783 2.764 1.00 97.88 286 LEU A N 1
ATOM 2163 C CA . LEU A 1 286 ? -4.223 5.403 3.421 1.00 97.88 286 LEU A CA 1
ATOM 2164 C C . LEU A 1 286 ? -5.232 4.377 3.935 1.00 97.88 286 LEU A C 1
ATOM 2166 O O . LEU A 1 286 ? -5.765 4.557 5.025 1.00 97.88 286 LEU A O 1
ATOM 2170 N N . ALA A 1 287 ? -5.507 3.320 3.171 1.00 97.25 287 ALA A N 1
ATOM 2171 C CA . ALA A 1 287 ? -6.427 2.272 3.595 1.00 97.25 287 ALA A CA 1
ATOM 2172 C C . ALA A 1 287 ? -5.890 1.482 4.799 1.00 97.25 287 ALA A C 1
ATOM 2174 O O . ALA A 1 287 ? -6.665 1.151 5.696 1.00 97.25 287 ALA A O 1
ATOM 2175 N N . HIS A 1 288 ? -4.578 1.229 4.832 1.00 97.56 288 HIS A N 1
ATOM 2176 C CA . HIS A 1 288 ? -3.888 0.622 5.969 1.00 97.56 288 HIS A CA 1
ATOM 2177 C C . HIS A 1 288 ? -3.999 1.513 7.219 1.00 97.56 288 HIS A C 1
ATOM 2179 O O . HIS A 1 288 ? -4.536 1.093 8.243 1.00 97.56 288 HIS A O 1
ATOM 2185 N N . GLU A 1 289 ? -3.595 2.779 7.108 1.00 97.94 289 GLU A N 1
ATOM 2186 C CA . GLU A 1 289 ? -3.592 3.733 8.225 1.00 97.94 289 GLU A CA 1
ATOM 2187 C C . GLU A 1 289 ? -5.004 4.047 8.748 1.00 97.94 289 GLU A C 1
ATOM 2189 O O . GLU A 1 289 ? -5.245 4.113 9.954 1.00 97.94 289 GLU A O 1
ATOM 2194 N N . LEU A 1 290 ? -5.994 4.162 7.857 1.00 97.94 290 LEU A N 1
ATOM 2195 C CA . LEU A 1 290 ? -7.399 4.290 8.252 1.00 97.94 290 LEU A CA 1
ATOM 2196 C C . LEU A 1 290 ? -7.907 3.058 9.012 1.00 97.94 290 LEU A C 1
ATOM 2198 O O . LEU A 1 290 ? -8.785 3.202 9.863 1.00 97.94 290 LEU A O 1
ATOM 2202 N N . GLY A 1 291 ? -7.343 1.875 8.755 1.00 96.94 291 GLY A N 1
ATOM 2203 C CA . GLY A 1 291 ? -7.564 0.675 9.559 1.00 96.94 291 GLY A CA 1
ATOM 2204 C C . GLY A 1 291 ? -7.137 0.866 11.012 1.00 96.94 291 GLY A C 1
ATOM 2205 O O . GLY A 1 291 ? -7.935 0.618 11.918 1.00 96.94 291 GLY A O 1
ATOM 2206 N N . HIS A 1 292 ? -5.935 1.402 11.245 1.00 97.06 292 HIS A N 1
ATOM 2207 C CA . HIS A 1 292 ? -5.463 1.717 12.597 1.00 97.06 292 HIS A CA 1
ATOM 2208 C C . HIS A 1 292 ? -6.353 2.748 13.286 1.00 97.06 292 HIS A C 1
ATOM 2210 O O . HIS A 1 292 ? -6.763 2.542 14.428 1.00 97.06 292 HIS A O 1
ATOM 2216 N N . VAL A 1 293 ? -6.734 3.823 12.587 1.00 97.75 293 VAL A N 1
ATOM 2217 C CA . VAL A 1 293 ? -7.661 4.824 13.141 1.00 97.75 293 VAL A CA 1
ATOM 2218 C C . VAL A 1 293 ? -9.011 4.196 13.502 1.00 97.75 293 VAL A C 1
ATOM 2220 O O . VAL A 1 293 ? -9.559 4.459 14.576 1.00 97.75 293 VAL A O 1
ATOM 2223 N N . TRP A 1 294 ? -9.548 3.337 12.634 1.00 96.56 294 TRP A N 1
ATOM 2224 C CA . TRP A 1 294 ? -10.809 2.637 12.869 1.00 96.56 294 TRP A CA 1
ATOM 2225 C C . TRP A 1 294 ? -10.751 1.739 14.115 1.00 96.56 294 TRP A C 1
ATOM 2227 O O . TRP A 1 294 ? -11.673 1.793 14.938 1.00 96.56 294 TRP A O 1
ATOM 2237 N N . LEU A 1 295 ? -9.661 0.987 14.297 1.00 94.94 295 LEU A N 1
ATOM 2238 C CA . LEU A 1 295 ? -9.422 0.148 15.477 1.00 94.94 295 LEU A CA 1
ATOM 2239 C C . LEU A 1 295 ? -9.240 0.983 16.753 1.00 94.94 295 LEU A C 1
ATOM 2241 O O . LEU A 1 295 ? -9.895 0.723 17.765 1.00 94.94 295 LEU A O 1
ATOM 2245 N N . ALA A 1 296 ? -8.412 2.029 16.699 1.00 94.88 296 ALA A N 1
ATOM 2246 C CA . ALA A 1 296 ? -8.162 2.938 17.816 1.00 94.88 296 ALA A CA 1
ATOM 2247 C C . ALA A 1 296 ? -9.450 3.613 18.310 1.00 94.88 296 ALA A C 1
ATOM 2249 O O . ALA A 1 296 ? -9.728 3.628 19.510 1.00 94.88 296 ALA A O 1
ATOM 2250 N N . SER A 1 297 ? -10.295 4.086 17.386 1.00 94.56 297 SER A N 1
ATOM 2251 C CA . SER A 1 297 ? -11.580 4.725 17.714 1.00 94.56 297 SER A CA 1
ATOM 2252 C C . SER A 1 297 ? -12.572 3.809 18.446 1.00 94.56 297 SER A C 1
ATOM 2254 O O . SER A 1 297 ? -13.529 4.297 19.045 1.00 94.56 297 SER A O 1
ATOM 2256 N N . ARG A 1 298 ? -12.338 2.490 18.427 1.00 92.12 298 ARG A N 1
ATOM 2257 C CA . ARG A 1 298 ? -13.160 1.462 19.084 1.00 92.12 298 ARG A CA 1
ATOM 2258 C C . ARG A 1 298 ? -12.507 0.868 20.332 1.00 92.12 298 ARG A C 1
ATOM 2260 O O . ARG A 1 298 ? -13.087 -0.027 20.935 1.00 92.12 298 ARG A O 1
ATOM 2267 N N . GLY A 1 299 ? -11.323 1.348 20.719 1.00 91.12 299 GLY A N 1
ATOM 2268 C CA . GLY A 1 299 ? -10.555 0.760 21.819 1.00 91.12 299 GLY A CA 1
ATOM 2269 C C . GLY A 1 299 ? -10.041 -0.645 21.495 1.00 91.12 299 GLY A C 1
ATOM 2270 O O . GLY A 1 299 ? -9.955 -1.486 22.380 1.00 91.12 299 GLY A O 1
ATOM 2271 N N . LEU A 1 300 ? -9.758 -0.909 20.216 1.00 91.44 300 LEU A N 1
ATOM 2272 C CA . LEU A 1 300 ? -9.326 -2.213 19.706 1.00 91.44 300 LEU A CA 1
ATOM 2273 C C . LEU A 1 300 ? -7.880 -2.189 19.171 1.00 91.44 300 LEU A C 1
ATOM 2275 O O . LEU A 1 300 ? -7.433 -3.143 18.542 1.00 91.44 300 LEU A O 1
ATOM 2279 N N . GLY A 1 301 ? -7.141 -1.097 19.387 1.00 87.94 301 GLY A N 1
ATOM 2280 C CA . GLY A 1 301 ? -5.753 -0.955 18.925 1.00 87.94 301 GLY A CA 1
ATOM 2281 C C . GLY A 1 301 ? -4.723 -1.757 19.734 1.00 87.94 301 GLY A C 1
ATOM 2282 O O . GLY A 1 301 ? -3.595 -1.913 19.287 1.00 87.94 301 GLY A O 1
ATOM 2283 N N . ASP A 1 302 ? -5.102 -2.279 20.902 1.00 87.88 302 ASP A N 1
ATOM 2284 C CA . ASP A 1 302 ? -4.245 -3.028 21.837 1.00 87.88 302 ASP A CA 1
ATOM 2285 C C . ASP A 1 302 ? -4.352 -4.559 21.681 1.00 87.88 302 ASP A C 1
ATOM 2287 O O . ASP A 1 302 ? -3.858 -5.328 22.514 1.00 87.88 302 ASP A O 1
ATOM 2291 N N . ARG A 1 303 ? -5.034 -5.019 20.626 1.00 91.38 303 ARG A N 1
ATOM 2292 C CA . ARG A 1 303 ? -5.168 -6.441 20.297 1.00 91.38 303 ARG A CA 1
ATOM 2293 C C . ARG A 1 303 ? -3.862 -7.004 19.743 1.00 91.38 303 ARG A C 1
ATOM 2295 O O . ARG A 1 303 ? -2.894 -6.290 19.496 1.00 91.38 303 ARG A O 1
ATOM 2302 N N . ALA A 1 304 ? -3.834 -8.322 19.553 1.00 91.19 304 ALA A N 1
ATOM 2303 C CA . ALA A 1 304 ? -2.664 -9.014 19.029 1.00 91.19 304 ALA A CA 1
ATOM 2304 C C . ALA A 1 304 ? -2.141 -8.360 17.737 1.00 91.19 304 ALA A C 1
ATOM 2306 O O . ALA A 1 304 ? -2.911 -8.160 16.799 1.00 91.19 304 ALA A O 1
ATOM 2307 N N . ALA A 1 305 ? -0.833 -8.082 17.673 1.00 90.81 305 ALA A N 1
ATOM 2308 C CA . ALA A 1 305 ? -0.221 -7.351 16.559 1.00 90.81 305 ALA A CA 1
ATOM 2309 C C . ALA A 1 305 ? -0.545 -7.973 15.191 1.00 90.81 305 ALA A C 1
ATOM 2311 O O . ALA A 1 305 ? -0.950 -7.263 14.280 1.00 90.81 305 ALA A O 1
ATOM 2312 N N . TRP A 1 306 ? -0.481 -9.306 15.066 1.00 91.44 306 TRP A N 1
ATOM 2313 C CA . TRP A 1 306 ? -0.833 -10.006 13.820 1.00 91.44 306 TRP A CA 1
ATOM 2314 C C . TRP A 1 306 ? -2.278 -9.745 13.372 1.00 91.44 306 TRP A C 1
ATOM 2316 O O . TRP A 1 306 ? -2.580 -9.771 12.182 1.00 91.44 306 TRP A O 1
ATOM 2326 N N . ALA A 1 307 ? -3.191 -9.528 14.321 1.00 92.94 307 ALA A N 1
ATOM 2327 C CA . ALA A 1 307 ? -4.598 -9.301 14.042 1.00 92.94 307 ALA A CA 1
ATOM 2328 C C . ALA A 1 307 ? -4.834 -7.835 13.647 1.00 92.94 307 ALA A C 1
ATOM 2330 O O . ALA A 1 307 ? -5.591 -7.576 12.709 1.00 92.94 307 ALA A O 1
ATOM 2331 N N . VAL A 1 308 ? -4.180 -6.894 14.340 1.00 94.88 308 VAL A N 1
ATOM 2332 C CA . VAL A 1 308 ? -4.204 -5.457 14.019 1.00 94.88 308 VAL A CA 1
ATOM 2333 C C . VAL A 1 308 ? -3.611 -5.229 12.626 1.00 94.88 308 VAL A C 1
ATOM 2335 O O . VAL A 1 308 ? -4.336 -4.826 11.717 1.00 94.88 308 VAL A O 1
ATOM 2338 N N . GLU A 1 309 ? -2.345 -5.599 12.426 1.00 94.62 309 GLU A N 1
ATOM 2339 C CA . GLU A 1 309 ? -1.629 -5.436 11.154 1.00 94.62 309 GLU A CA 1
ATOM 2340 C C . GLU A 1 309 ? -2.279 -6.244 10.031 1.00 94.62 309 GLU A C 1
ATOM 2342 O O . GLU A 1 309 ? -2.482 -5.743 8.927 1.00 94.62 309 GLU A O 1
ATOM 2347 N N . GLY A 1 310 ? -2.712 -7.477 10.313 1.00 94.19 310 GLY A N 1
ATOM 2348 C CA . GLY A 1 310 ? -3.428 -8.301 9.343 1.00 94.19 310 GLY A CA 1
ATOM 2349 C C . GLY A 1 310 ? -4.752 -7.688 8.883 1.00 94.19 310 GLY A C 1
ATOM 2350 O O . GLY A 1 310 ? -5.117 -7.818 7.712 1.00 94.19 310 GLY A O 1
ATOM 2351 N N . THR A 1 311 ? -5.462 -6.985 9.773 1.00 94.56 311 THR A N 1
ATOM 2352 C CA . THR A 1 311 ? -6.678 -6.242 9.414 1.00 94.56 311 THR A CA 1
ATOM 2353 C C . THR A 1 311 ? -6.333 -5.052 8.529 1.00 94.56 311 THR A C 1
ATOM 2355 O O . THR A 1 311 ? -6.928 -4.918 7.460 1.00 94.56 311 THR A O 1
ATOM 2358 N N . CYS A 1 312 ? -5.350 -4.236 8.913 1.00 96.62 312 CYS A N 1
ATOM 2359 C CA . CYS A 1 312 ? -4.907 -3.077 8.133 1.00 96.62 312 CYS A CA 1
ATOM 2360 C C . CYS A 1 312 ? -4.389 -3.483 6.740 1.00 96.62 312 CYS A C 1
ATOM 2362 O O . CYS A 1 312 ? -4.817 -2.920 5.727 1.00 96.62 312 CYS A O 1
ATOM 2364 N N . ASN A 1 313 ? -3.587 -4.547 6.652 1.00 95.56 313 ASN A N 1
ATOM 2365 C CA . ASN A 1 313 ? -3.123 -5.126 5.389 1.00 95.56 313 ASN A CA 1
ATOM 2366 C C . ASN A 1 313 ? -4.274 -5.651 4.522 1.00 95.56 313 ASN A C 1
ATOM 2368 O O . ASN A 1 313 ? -4.236 -5.526 3.296 1.00 95.56 313 ASN A O 1
ATOM 2372 N N . LEU A 1 314 ? -5.332 -6.215 5.117 1.00 93.81 314 LEU A N 1
ATOM 2373 C CA . LEU A 1 314 ? -6.498 -6.656 4.349 1.00 93.81 314 LEU A CA 1
ATOM 2374 C C . LEU A 1 314 ? -7.256 -5.469 3.730 1.00 93.81 314 LEU A C 1
ATOM 2376 O O . LEU A 1 314 ? -7.771 -5.589 2.614 1.00 93.81 314 LEU A O 1
ATOM 2380 N N . LEU A 1 315 ? -7.307 -4.324 4.416 1.00 94.06 315 LEU A N 1
ATOM 2381 C CA . LEU A 1 315 ? -7.893 -3.092 3.877 1.00 94.06 315 LEU A CA 1
ATOM 2382 C C . LEU A 1 315 ? -7.052 -2.508 2.750 1.00 94.06 315 LEU A C 1
ATOM 2384 O O . LEU A 1 315 ? -7.604 -2.152 1.709 1.00 94.06 315 LEU A O 1
ATOM 2388 N N . GLN A 1 316 ? -5.730 -2.495 2.915 1.00 95.31 316 GLN A N 1
ATOM 2389 C CA . GLN A 1 316 ? -4.795 -2.128 1.857 1.00 95.31 316 GLN A CA 1
ATOM 2390 C C . GLN A 1 316 ? -4.972 -3.007 0.615 1.00 95.31 316 GLN A C 1
ATOM 2392 O O . GLN A 1 316 ? -5.168 -2.492 -0.487 1.00 95.31 316 GLN A O 1
ATOM 2397 N N . LEU A 1 317 ? -4.979 -4.331 0.788 1.00 91.19 317 LEU A N 1
ATOM 2398 C CA . LEU A 1 317 ? -5.210 -5.296 -0.288 1.00 91.19 317 LEU A CA 1
ATOM 2399 C C . LEU A 1 317 ? -6.542 -5.033 -1.003 1.00 91.19 317 LEU A C 1
ATOM 2401 O O . LEU A 1 317 ? -6.630 -5.089 -2.232 1.00 91.19 317 LEU A O 1
ATOM 2405 N N . TRP A 1 318 ? -7.595 -4.740 -0.241 1.00 89.06 318 TRP A N 1
ATOM 2406 C CA . TRP A 1 318 ? -8.905 -4.430 -0.796 1.00 89.06 318 TRP A CA 1
ATOM 2407 C C . TRP A 1 318 ? -8.932 -3.110 -1.586 1.00 89.06 318 TRP A C 1
ATOM 2409 O O . TRP A 1 318 ? -9.554 -3.042 -2.653 1.00 89.06 318 TRP A O 1
ATOM 2419 N N . GLU A 1 319 ? -8.257 -2.067 -1.101 1.00 89.81 319 GLU A N 1
ATOM 2420 C CA . GLU A 1 319 ? -8.128 -0.797 -1.820 1.00 89.81 319 GLU A CA 1
ATOM 2421 C C . GLU A 1 319 ? -7.408 -1.003 -3.158 1.00 89.81 319 GLU A C 1
ATOM 2423 O O . GLU A 1 319 ? -7.950 -0.632 -4.207 1.00 89.81 319 GLU A O 1
ATOM 2428 N N . LEU A 1 320 ? -6.254 -1.681 -3.122 1.00 85.94 320 LEU A N 1
ATOM 2429 C CA . LEU A 1 320 ? -5.400 -1.937 -4.284 1.00 85.94 320 LEU A CA 1
ATOM 2430 C C . LEU A 1 320 ? -6.090 -2.792 -5.354 1.00 85.94 320 LEU A C 1
ATOM 2432 O O . LEU A 1 320 ? -5.966 -2.498 -6.541 1.00 85.94 320 LEU A O 1
ATOM 2436 N N . ARG A 1 321 ? -6.881 -3.804 -4.973 1.00 82.62 321 ARG A N 1
ATOM 2437 C CA . ARG A 1 321 ? -7.601 -4.663 -5.939 1.00 82.62 321 ARG A CA 1
ATOM 2438 C C . ARG A 1 321 ? -8.631 -3.922 -6.788 1.00 82.62 321 ARG A C 1
ATOM 2440 O O . ARG A 1 321 ? -9.017 -4.414 -7.842 1.00 82.62 321 ARG A O 1
ATOM 2447 N N . HIS A 1 322 ? -9.098 -2.761 -6.343 1.00 70.56 322 HIS A N 1
ATOM 2448 C CA . HIS A 1 322 ? -10.122 -2.008 -7.062 1.00 70.56 322 HIS A CA 1
ATOM 2449 C C . HIS A 1 322 ? -9.535 -1.035 -8.097 1.00 70.56 322 HIS A C 1
ATOM 2451 O O . HIS A 1 322 ? -10.162 -0.799 -9.127 1.00 70.56 322 HIS A O 1
ATOM 2457 N N . ARG A 1 323 ? -8.351 -0.455 -7.838 1.00 65.31 323 ARG A N 1
ATOM 2458 C CA . ARG A 1 323 ? -7.708 0.560 -8.702 1.00 65.31 323 ARG A CA 1
ATOM 2459 C C . ARG A 1 323 ? -6.183 0.433 -8.733 1.00 65.31 323 ARG A C 1
ATOM 2461 O O . ARG A 1 323 ? -5.467 1.419 -8.602 1.00 65.31 323 ARG A O 1
ATOM 2468 N N . GLY A 1 324 ? -5.689 -0.792 -8.875 1.00 64.44 324 GLY A N 1
ATOM 2469 C CA . GLY A 1 324 ? -4.258 -1.071 -8.787 1.00 64.44 324 GLY A CA 1
ATOM 2470 C C . GLY A 1 324 ? -3.479 -0.814 -10.075 1.00 64.44 324 GLY A C 1
ATOM 2471 O O . GLY A 1 324 ? -2.357 -0.321 -10.030 1.00 64.44 324 GLY A O 1
ATOM 2472 N N . GLY A 1 325 ? -4.047 -1.150 -11.235 1.00 75.44 325 GLY A N 1
ATOM 2473 C CA . GLY A 1 325 ? -3.267 -1.208 -12.474 1.00 75.44 325 GLY A CA 1
ATOM 2474 C C . GLY A 1 325 ? -2.017 -2.089 -12.324 1.00 75.44 325 GLY A C 1
ATOM 2475 O O . GLY A 1 325 ? -1.966 -2.993 -11.485 1.00 75.44 325 GLY A O 1
ATOM 2476 N N . GLU A 1 326 ? -0.988 -1.805 -13.118 1.00 79.88 326 GLU A N 1
ATOM 2477 C CA . GLU A 1 326 ? 0.291 -2.519 -13.059 1.00 79.88 326 GLU A CA 1
ATOM 2478 C C . GLU A 1 326 ? 0.983 -2.354 -11.694 1.00 79.88 326 GLU A C 1
ATOM 2480 O O . GLU A 1 326 ? 1.338 -3.346 -11.057 1.00 79.88 326 GLU A O 1
ATOM 2485 N N . LEU A 1 327 ? 1.134 -1.115 -11.201 1.00 85.62 327 LEU A N 1
ATOM 2486 C CA . LEU A 1 327 ? 1.805 -0.843 -9.920 1.00 85.62 327 LEU A CA 1
ATOM 2487 C C . LEU A 1 327 ? 1.093 -1.520 -8.747 1.00 85.62 327 LEU A C 1
ATOM 2489 O O . LEU A 1 327 ? 1.735 -2.161 -7.922 1.00 85.62 327 LEU A O 1
ATOM 2493 N N . GLY A 1 328 ? -0.230 -1.418 -8.682 1.00 84.12 328 GLY A N 1
ATOM 2494 C CA . GLY A 1 328 ? -1.015 -2.043 -7.627 1.00 84.12 328 GLY A CA 1
ATOM 2495 C C . GLY A 1 328 ? -0.978 -3.564 -7.680 1.00 84.12 328 GLY A C 1
ATOM 2496 O O . GLY A 1 328 ? -0.954 -4.171 -6.620 1.00 84.12 328 GLY A O 1
ATOM 2497 N N . THR A 1 329 ? -0.892 -4.183 -8.865 1.00 81.81 329 THR A N 1
ATOM 2498 C CA . THR A 1 329 ? -0.683 -5.642 -8.976 1.00 81.81 329 THR A CA 1
ATOM 2499 C C . THR A 1 329 ? 0.615 -6.047 -8.284 1.00 81.81 329 THR A C 1
ATOM 2501 O O . THR A 1 329 ? 0.603 -6.918 -7.421 1.00 81.81 329 THR A O 1
ATOM 2504 N N . ARG A 1 330 ? 1.705 -5.321 -8.545 1.00 84.50 330 ARG A N 1
ATOM 2505 C CA . ARG A 1 330 ? 2.990 -5.558 -7.879 1.00 84.50 330 ARG A CA 1
ATOM 2506 C C . ARG A 1 330 ? 2.938 -5.317 -6.368 1.00 84.50 330 ARG A C 1
ATOM 2508 O O . ARG A 1 330 ? 3.553 -6.041 -5.593 1.00 84.50 330 ARG A O 1
ATOM 2515 N N . LEU A 1 331 ? 2.246 -4.265 -5.930 1.00 87.94 331 LEU A N 1
ATOM 2516 C CA . LEU A 1 331 ? 2.076 -3.983 -4.500 1.00 87.94 331 LEU A CA 1
ATOM 2517 C C . LEU A 1 331 ? 1.264 -5.086 -3.807 1.00 87.94 331 LEU A C 1
ATOM 2519 O O . LEU A 1 331 ? 1.561 -5.428 -2.667 1.00 87.94 331 LEU A O 1
ATOM 2523 N N . ILE A 1 332 ? 0.273 -5.659 -4.495 1.00 84.81 332 ILE A N 1
ATOM 2524 C CA . ILE A 1 332 ? -0.491 -6.815 -4.018 1.00 84.81 332 ILE A CA 1
ATOM 2525 C C . ILE A 1 332 ? 0.409 -8.047 -3.906 1.00 84.81 332 ILE A C 1
ATOM 2527 O O . ILE A 1 332 ? 0.388 -8.682 -2.859 1.00 84.81 332 ILE A O 1
ATOM 2531 N N . GLU A 1 333 ? 1.215 -8.351 -4.927 1.00 83.31 333 GLU A N 1
ATOM 2532 C CA . GLU A 1 333 ? 2.176 -9.466 -4.894 1.00 83.31 333 GLU A CA 1
ATOM 2533 C C . GLU A 1 333 ? 3.102 -9.343 -3.680 1.00 83.31 333 GLU A C 1
ATOM 2535 O O . GLU A 1 333 ? 3.163 -10.257 -2.863 1.00 83.31 333 GLU A O 1
ATOM 2540 N N . LYS A 1 334 ? 3.701 -8.161 -3.469 1.00 85.06 334 LYS A N 1
ATOM 2541 C CA . LYS A 1 334 ? 4.538 -7.887 -2.289 1.00 85.06 334 LYS A CA 1
ATOM 2542 C C . LYS A 1 334 ? 3.811 -8.127 -0.962 1.00 85.06 334 LYS A C 1
ATOM 2544 O O . LYS A 1 334 ? 4.418 -8.647 -0.037 1.00 85.06 334 LYS A O 1
ATOM 2549 N N . LEU A 1 335 ? 2.538 -7.737 -0.850 1.00 84.56 335 LEU A N 1
ATOM 2550 C CA . LEU A 1 335 ? 1.742 -7.959 0.365 1.00 84.56 335 LEU A CA 1
ATOM 2551 C C . LEU A 1 335 ? 1.420 -9.440 0.589 1.00 84.56 335 LEU A C 1
ATOM 2553 O O . LEU A 1 335 ? 1.370 -9.894 1.728 1.00 84.56 335 LEU A O 1
ATOM 2557 N N . GLU A 1 336 ? 1.134 -10.185 -0.478 1.00 80.69 336 GLU A N 1
ATOM 2558 C CA . GLU A 1 336 ? 0.739 -11.594 -0.387 1.00 80.69 336 GLU A CA 1
ATOM 2559 C C . GLU A 1 336 ? 1.936 -12.527 -0.148 1.00 80.69 336 GLU A C 1
ATOM 2561 O O . GLU A 1 336 ? 1.780 -13.545 0.538 1.00 80.69 336 GLU A O 1
ATOM 2566 N N . GLU A 1 337 ? 3.106 -12.159 -0.675 1.00 82.00 337 GLU A N 1
ATOM 2567 C CA . GLU A 1 337 ? 4.378 -12.884 -0.561 1.00 82.00 337 GLU A CA 1
ATOM 2568 C C . GLU A 1 337 ? 5.184 -12.525 0.695 1.00 82.00 337 GLU A C 1
ATOM 2570 O O . GLU A 1 337 ? 6.170 -13.199 0.981 1.00 82.00 337 GLU A O 1
ATOM 2575 N N . ASP A 1 338 ? 4.761 -11.515 1.464 1.00 80.00 338 ASP A N 1
ATOM 2576 C CA . ASP A 1 338 ? 5.392 -11.150 2.736 1.00 80.00 338 ASP A CA 1
ATOM 2577 C C . ASP A 1 338 ? 5.403 -12.362 3.692 1.00 80.00 338 ASP A C 1
ATOM 2579 O O . ASP A 1 338 ? 4.363 -12.962 4.006 1.00 80.00 338 ASP A O 1
ATOM 2583 N N . ASP A 1 339 ? 6.595 -12.770 4.120 1.00 80.88 339 ASP A N 1
ATOM 2584 C CA . ASP A 1 339 ? 6.825 -13.924 4.986 1.00 80.88 339 ASP A CA 1
ATOM 2585 C C . ASP A 1 339 ? 6.806 -13.565 6.478 1.00 80.88 339 ASP A C 1
ATOM 2587 O O . ASP A 1 339 ? 6.832 -14.460 7.325 1.00 80.88 339 ASP A O 1
ATOM 2591 N N . ASP A 1 340 ? 6.660 -12.280 6.811 1.00 88.25 340 ASP A N 1
ATOM 2592 C CA . ASP A 1 340 ? 6.615 -11.802 8.183 1.00 88.25 340 ASP A CA 1
ATOM 2593 C C . ASP A 1 340 ? 5.425 -12.382 8.971 1.00 88.25 340 ASP A C 1
ATOM 2595 O O . ASP A 1 340 ? 4.279 -12.415 8.507 1.00 88.25 340 ASP A O 1
ATOM 2599 N N . GLU A 1 341 ? 5.684 -12.813 10.207 1.00 79.56 341 GLU A N 1
ATOM 2600 C CA . GLU A 1 341 ? 4.686 -13.457 11.068 1.00 79.56 341 GLU A CA 1
ATOM 2601 C C . GLU A 1 341 ? 3.538 -12.525 11.497 1.00 79.56 341 GLU A C 1
ATOM 2603 O O . GLU A 1 341 ? 2.421 -12.985 11.761 1.00 79.56 341 GLU A O 1
ATOM 2608 N N . VAL A 1 342 ? 3.803 -11.221 11.589 1.00 82.12 342 VAL A N 1
ATOM 2609 C CA . VAL A 1 342 ? 2.847 -10.191 12.006 1.00 82.12 342 VAL A CA 1
ATOM 2610 C C . VAL A 1 342 ? 2.135 -9.604 10.794 1.00 82.12 342 VAL A C 1
ATOM 2612 O O . VAL A 1 342 ? 0.907 -9.529 10.795 1.00 82.12 342 VAL A O 1
ATOM 2615 N N . TYR A 1 343 ? 2.873 -9.222 9.754 1.00 84.38 343 TYR A N 1
ATOM 2616 C CA . TYR A 1 343 ? 2.307 -8.524 8.598 1.00 84.38 343 TYR A CA 1
ATOM 2617 C C . TYR A 1 343 ? 1.752 -9.501 7.553 1.00 84.38 343 TYR A C 1
ATOM 2619 O O . TYR A 1 343 ? 0.545 -9.494 7.276 1.00 84.38 343 TYR A O 1
ATOM 2627 N N . GLY A 1 344 ? 2.604 -10.365 7.000 1.00 80.75 344 GLY A N 1
ATOM 2628 C CA . GLY A 1 344 ? 2.242 -11.305 5.941 1.00 80.75 344 GLY A CA 1
ATOM 2629 C C . GLY A 1 344 ? 1.336 -12.440 6.419 1.00 80.75 344 GLY A C 1
ATOM 2630 O O . GLY A 1 344 ? 0.249 -12.670 5.876 1.00 80.75 344 GLY A O 1
ATOM 2631 N N . GLU A 1 345 ? 1.725 -13.139 7.487 1.00 84.56 345 GLU A N 1
ATOM 2632 C CA . GLU A 1 345 ? 0.888 -14.199 8.058 1.00 84.56 345 GLU A CA 1
ATOM 2633 C C . GLU A 1 345 ? -0.353 -13.628 8.753 1.00 84.56 345 GLU A C 1
ATOM 2635 O O . GLU A 1 345 ? -1.428 -14.231 8.666 1.00 84.56 345 GLU A O 1
ATOM 2640 N N . GLY A 1 346 ? -0.255 -12.436 9.352 1.00 89.00 346 GLY A N 1
ATOM 2641 C CA . GLY A 1 346 ? -1.413 -11.687 9.839 1.00 89.00 346 GLY A CA 1
ATOM 2642 C C . GLY A 1 346 ? -2.449 -11.468 8.738 1.00 89.00 346 GLY A C 1
ATOM 2643 O O . GLY A 1 346 ? -3.604 -11.875 8.892 1.00 89.00 346 GLY A O 1
ATOM 2644 N N . LEU A 1 347 ? -2.035 -10.930 7.583 1.00 89.44 347 LEU A N 1
ATOM 2645 C CA . LEU A 1 347 ? -2.907 -10.762 6.415 1.00 89.44 347 LEU A CA 1
ATOM 2646 C C . LEU A 1 347 ? -3.564 -12.087 6.014 1.00 89.44 347 LEU A C 1
ATOM 2648 O O . LEU A 1 347 ? -4.785 -12.151 5.842 1.00 89.44 347 LEU A O 1
ATOM 2652 N N . ARG A 1 348 ? -2.780 -13.163 5.880 1.00 86.44 348 ARG A N 1
ATOM 2653 C CA . ARG A 1 348 ? -3.305 -14.478 5.482 1.00 86.44 348 ARG A CA 1
ATOM 2654 C C . ARG A 1 348 ? -4.340 -15.009 6.479 1.00 86.44 348 ARG A C 1
ATOM 2656 O O . ARG A 1 348 ? -5.385 -15.508 6.049 1.00 86.44 348 ARG A O 1
ATOM 2663 N N . ARG A 1 349 ? -4.105 -14.870 7.789 1.00 87.69 349 ARG A N 1
ATOM 2664 C CA . ARG A 1 349 ? -5.049 -15.273 8.851 1.00 87.69 349 ARG A CA 1
ATOM 2665 C C . ARG A 1 349 ? -6.342 -14.482 8.797 1.00 87.69 349 ARG A C 1
ATOM 2667 O O . ARG A 1 349 ? -7.414 -15.083 8.702 1.00 87.69 349 ARG A O 1
ATOM 2674 N N . VAL A 1 350 ? -6.244 -13.154 8.809 1.00 88.06 350 VAL A N 1
ATOM 2675 C CA . VAL A 1 350 ? -7.417 -12.273 8.795 1.00 88.06 350 VAL A CA 1
ATOM 2676 C C . VAL A 1 350 ? -8.223 -12.482 7.516 1.00 88.06 350 VAL A C 1
ATOM 2678 O O . VAL A 1 350 ? -9.443 -12.622 7.566 1.00 88.06 350 VAL A O 1
ATOM 2681 N N . ARG A 1 351 ? -7.557 -12.634 6.365 1.00 89.56 351 ARG A N 1
ATOM 2682 C CA . ARG A 1 351 ? -8.214 -12.934 5.086 1.00 89.56 351 ARG A CA 1
ATOM 2683 C C . ARG A 1 351 ? -8.979 -14.255 5.109 1.00 89.56 351 ARG A C 1
ATOM 2685 O O . ARG A 1 351 ? -10.117 -14.284 4.636 1.00 89.56 351 ARG A O 1
ATOM 2692 N N . ARG A 1 352 ? -8.392 -15.337 5.645 1.00 85.75 352 ARG A N 1
ATOM 2693 C CA . ARG A 1 352 ? -9.098 -16.622 5.824 1.00 85.75 352 ARG A CA 1
ATOM 2694 C C . ARG A 1 352 ? -10.334 -16.430 6.700 1.00 85.75 352 ARG A C 1
ATOM 2696 O O . ARG A 1 352 ? -11.413 -16.905 6.350 1.00 85.75 352 ARG A O 1
ATOM 2703 N N . ARG A 1 353 ? -10.197 -15.669 7.789 1.00 84.62 353 ARG A N 1
ATOM 2704 C CA . ARG A 1 353 ? -11.287 -15.468 8.739 1.00 84.62 353 ARG A CA 1
ATOM 2705 C C . ARG A 1 353 ? -12.430 -14.639 8.165 1.00 84.62 353 ARG A C 1
ATOM 2707 O O . ARG A 1 353 ? -13.555 -15.130 8.139 1.00 84.62 353 ARG A O 1
ATOM 2714 N N . VAL A 1 354 ? -12.133 -13.481 7.577 1.00 83.38 354 VAL A N 1
ATOM 2715 C CA . VAL A 1 354 ? -13.113 -12.638 6.869 1.00 83.38 354 VAL A CA 1
ATOM 2716 C C . VAL A 1 354 ? -13.771 -13.396 5.712 1.00 83.38 354 VAL A C 1
ATOM 2718 O O . VAL A 1 354 ? -14.960 -13.215 5.470 1.00 83.38 354 VAL A O 1
ATOM 2721 N N . SER A 1 355 ? -13.050 -14.281 5.017 1.00 81.06 355 SER A N 1
ATOM 2722 C CA . SER A 1 355 ? -13.654 -15.122 3.970 1.00 81.06 355 SER A CA 1
ATOM 2723 C C . SER A 1 355 ? -14.652 -16.141 4.532 1.00 81.06 355 SER A C 1
ATOM 2725 O O . SER A 1 355 ? -15.609 -16.478 3.843 1.00 81.06 355 SER A O 1
ATOM 2727 N N . SER A 1 356 ? -14.446 -16.611 5.768 1.00 76.81 356 SER A N 1
ATOM 2728 C CA . SER A 1 356 ? -15.318 -17.590 6.433 1.00 76.81 356 SER A CA 1
ATOM 2729 C C . SER A 1 356 ? -16.541 -16.973 7.122 1.00 76.81 356 SER A C 1
ATOM 2731 O O . SER A 1 356 ? -17.610 -17.571 7.098 1.00 76.81 356 SER A O 1
ATOM 2733 N N . THR A 1 357 ? -16.409 -15.789 7.729 1.00 81.31 357 THR A N 1
ATOM 2734 C CA . THR A 1 357 ? -17.463 -15.178 8.567 1.00 81.31 357 THR A CA 1
ATOM 2735 C C . THR A 1 357 ? -17.953 -13.822 8.074 1.00 81.31 357 THR A C 1
ATOM 2737 O O . THR A 1 357 ? -18.851 -13.219 8.668 1.00 81.31 357 THR A O 1
ATOM 2740 N N . GLY A 1 358 ? -17.372 -13.316 6.988 1.00 81.94 358 GLY A N 1
ATOM 2741 C CA . GLY A 1 358 ? -17.564 -11.943 6.549 1.00 81.94 358 GLY A CA 1
ATOM 2742 C C . GLY A 1 358 ? -16.915 -10.928 7.494 1.00 81.94 358 GLY A C 1
ATOM 2743 O O . GLY A 1 358 ? -16.409 -11.248 8.568 1.00 81.94 358 GLY A O 1
ATOM 2744 N N . TRP A 1 359 ? -16.965 -9.655 7.097 1.00 84.12 359 TRP A N 1
ATOM 2745 C CA . TRP A 1 359 ? -16.444 -8.555 7.915 1.00 84.12 359 TRP A CA 1
ATOM 2746 C C . TRP A 1 359 ? -17.111 -8.487 9.285 1.00 84.12 359 TRP A C 1
ATOM 2748 O O . TRP A 1 359 ? -16.419 -8.334 10.280 1.00 84.12 359 TRP A O 1
ATOM 2758 N N . LYS A 1 360 ? -18.437 -8.669 9.345 1.00 84.00 360 LYS A N 1
ATOM 2759 C CA . LYS A 1 360 ? -19.187 -8.626 10.604 1.00 84.00 360 LYS A CA 1
ATOM 2760 C C . LYS A 1 360 ? -18.662 -9.660 11.607 1.00 84.00 360 LYS A C 1
ATOM 2762 O O . LYS A 1 360 ? -18.323 -9.285 12.724 1.00 84.00 360 LYS A O 1
ATOM 2767 N N . GLY A 1 361 ? -18.536 -10.922 11.199 1.00 86.19 361 GLY A N 1
ATOM 2768 C CA . GLY A 1 361 ? -18.071 -11.959 12.115 1.00 86.19 361 GLY A CA 1
ATOM 2769 C C . GLY A 1 361 ? -16.600 -11.803 12.503 1.00 86.19 361 GLY A C 1
ATOM 2770 O O . GLY A 1 361 ? -16.258 -12.069 13.649 1.00 86.19 361 GLY A O 1
ATOM 2771 N N . TRP A 1 362 ? -15.738 -11.301 11.607 1.00 88.81 362 TRP A N 1
ATOM 2772 C CA . TRP A 1 362 ? -14.374 -10.918 11.995 1.00 88.81 362 TRP A CA 1
ATOM 2773 C C . TRP A 1 362 ? -14.367 -9.802 13.041 1.00 88.81 362 TRP A C 1
ATOM 2775 O O . TRP A 1 362 ? -13.656 -9.909 14.030 1.00 88.81 362 TRP A O 1
ATOM 2785 N N . THR A 1 363 ? -15.169 -8.746 12.861 1.00 84.81 363 THR A N 1
ATOM 2786 C CA . THR A 1 363 ? -15.209 -7.633 13.823 1.00 84.81 363 THR A CA 1
ATOM 2787 C C . THR A 1 363 ? -15.720 -8.049 15.202 1.00 84.81 363 THR A C 1
ATOM 2789 O O . THR A 1 363 ? -15.230 -7.535 16.204 1.00 84.81 363 THR A O 1
ATOM 2792 N N . GLU A 1 364 ? -16.671 -8.986 15.258 1.00 87.50 364 GLU A N 1
ATOM 2793 C CA . GLU A 1 364 ? -17.188 -9.546 16.511 1.00 87.50 364 GLU A CA 1
ATOM 2794 C C . GLU A 1 364 ? -16.093 -10.342 17.231 1.00 87.50 364 GLU A C 1
ATOM 2796 O O . GLU A 1 364 ? -15.732 -10.007 18.356 1.00 87.50 364 GLU A O 1
ATOM 2801 N N . GLU A 1 365 ? -15.458 -11.295 16.549 1.00 87.62 365 GLU A N 1
ATOM 2802 C CA . GLU A 1 365 ? -14.344 -12.067 17.114 1.00 87.62 365 GLU A CA 1
ATOM 2803 C C . GLU A 1 365 ? -13.161 -11.189 17.535 1.00 87.62 365 GLU A C 1
ATOM 2805 O O . GLU A 1 365 ? -12.591 -11.380 18.605 1.00 87.62 365 GLU A O 1
ATOM 2810 N N . PHE A 1 366 ? -12.796 -10.202 16.714 1.00 87.94 366 PHE A N 1
ATOM 2811 C CA . PHE A 1 366 ? -11.711 -9.275 17.021 1.00 87.94 366 PHE A CA 1
ATOM 2812 C C . PHE A 1 366 ? -11.977 -8.500 18.314 1.00 87.94 366 PHE A C 1
ATOM 2814 O O . PHE A 1 366 ? -11.064 -8.257 19.105 1.00 87.94 366 PHE A O 1
ATOM 2821 N N . SER A 1 367 ? -13.237 -8.122 18.549 1.00 86.06 367 SER A N 1
ATOM 2822 C CA . SER A 1 367 ? -13.628 -7.402 19.761 1.00 86.06 367 SER A CA 1
ATOM 2823 C C . SER A 1 367 ? -13.481 -8.247 21.030 1.00 86.06 367 SER A C 1
ATOM 2825 O O . SER A 1 367 ? -13.122 -7.708 22.080 1.00 86.06 367 SER A O 1
ATOM 2827 N N . GLU A 1 368 ? -13.660 -9.564 20.906 1.00 89.19 368 GLU A N 1
ATOM 2828 C CA . GLU A 1 368 ? -13.536 -10.545 21.987 1.00 89.19 368 GLU A CA 1
ATOM 2829 C C . GLU A 1 368 ? -12.087 -10.979 22.255 1.00 89.19 368 GLU A C 1
ATOM 2831 O O . GLU A 1 368 ? -11.807 -11.571 23.300 1.00 89.19 368 GLU A O 1
ATOM 2836 N N . MET A 1 369 ? -11.148 -10.676 21.349 1.00 88.56 369 MET A N 1
ATOM 2837 C CA . MET A 1 369 ? -9.734 -10.977 21.571 1.00 88.56 369 MET A CA 1
ATOM 2838 C C . MET A 1 369 ? -9.219 -10.268 22.833 1.00 88.56 369 MET A C 1
ATOM 2840 O O . MET A 1 369 ? -9.563 -9.108 23.075 1.00 88.56 369 MET A O 1
ATOM 2844 N N . PRO A 1 370 ? -8.368 -10.926 23.639 1.00 84.06 370 PRO A N 1
ATOM 2845 C CA . PRO A 1 370 ? -7.799 -10.293 24.817 1.00 84.06 370 PRO A CA 1
ATOM 2846 C C . PRO A 1 370 ? -6.898 -9.125 24.406 1.00 84.06 370 PRO A C 1
ATOM 2848 O O . PRO A 1 370 ? -6.121 -9.226 23.451 1.00 84.06 370 PRO A O 1
ATOM 2851 N N . ALA A 1 371 ? -6.982 -8.029 25.158 1.00 83.00 371 ALA A N 1
ATOM 2852 C CA . ALA A 1 371 ? -5.979 -6.975 25.104 1.00 83.00 371 ALA A CA 1
ATOM 2853 C C . ALA A 1 371 ? -4.611 -7.565 25.467 1.00 83.00 371 ALA A C 1
ATOM 2855 O O . ALA A 1 371 ? -4.505 -8.379 26.394 1.00 83.00 371 ALA A O 1
ATOM 2856 N N . ILE A 1 372 ? -3.558 -7.153 24.763 1.00 76.00 372 ILE A N 1
ATOM 2857 C CA . ILE A 1 372 ? -2.204 -7.414 25.241 1.00 76.00 372 ILE A CA 1
ATOM 2858 C C . ILE A 1 372 ? -2.016 -6.535 26.488 1.00 76.00 372 ILE A C 1
ATOM 2860 O O . ILE A 1 372 ? -2.191 -5.321 26.384 1.00 76.00 372 ILE A O 1
ATOM 2864 N N . PRO A 1 373 ? -1.674 -7.104 27.663 1.00 56.84 373 PRO A N 1
ATOM 2865 C CA . PRO A 1 373 ? -1.389 -6.305 28.848 1.00 56.84 373 PRO A CA 1
ATOM 2866 C C . PRO A 1 373 ? -0.323 -5.268 28.506 1.00 56.84 373 PRO A C 1
ATOM 2868 O O . PRO A 1 373 ? 0.677 -5.636 27.884 1.00 56.84 373 PRO A O 1
ATOM 2871 N N . GLU A 1 374 ? -0.526 -4.010 28.908 1.00 50.25 374 GLU A N 1
ATOM 2872 C CA . GLU A 1 374 ? 0.471 -2.949 28.759 1.00 50.25 374 GLU A CA 1
ATOM 2873 C C . GLU A 1 374 ? 1.826 -3.473 29.249 1.00 50.25 374 GLU A C 1
ATOM 2875 O O . GLU A 1 374 ? 2.081 -3.598 30.448 1.00 50.25 374 GLU A O 1
ATOM 2880 N N . ARG A 1 375 ? 2.724 -3.811 28.317 1.00 42.50 375 ARG A N 1
ATOM 2881 C CA . ARG A 1 375 ? 4.142 -3.820 28.648 1.00 42.50 375 ARG A CA 1
ATOM 2882 C C . ARG A 1 375 ? 4.452 -2.368 28.944 1.00 42.50 375 ARG A C 1
ATOM 2884 O O . ARG A 1 375 ? 4.246 -1.530 28.072 1.00 42.50 375 ARG A O 1
ATOM 2891 N N . SER A 1 376 ? 4.868 -2.105 30.178 1.00 31.55 376 SER A N 1
ATOM 2892 C CA . SER A 1 376 ? 5.371 -0.821 30.653 1.00 31.55 376 SER A CA 1
ATOM 2893 C C . SER A 1 376 ? 6.062 -0.066 29.518 1.00 31.55 376 SER A C 1
ATOM 2895 O O . SER A 1 376 ? 7.150 -0.444 29.083 1.00 31.55 376 SER A O 1
ATOM 2897 N N . PHE A 1 377 ? 5.391 0.961 28.996 1.00 35.31 377 PHE A N 1
ATOM 2898 C CA . PHE A 1 377 ? 5.979 1.923 28.075 1.00 35.31 377 PHE A CA 1
ATOM 2899 C C . PHE A 1 377 ? 7.031 2.706 28.868 1.00 35.31 377 PHE A C 1
ATOM 2901 O O . PHE A 1 377 ? 6.736 3.689 29.541 1.00 35.31 377 PHE A O 1
ATOM 2908 N N . GLY A 1 378 ? 8.248 2.176 28.867 1.00 30.36 378 GLY A N 1
ATOM 2909 C CA . GLY A 1 378 ? 9.390 2.657 29.627 1.00 30.36 378 GLY A CA 1
ATOM 2910 C C . GLY A 1 378 ? 10.395 1.520 29.731 1.00 30.36 378 GLY A C 1
ATOM 2911 O O . GLY A 1 378 ? 10.122 0.543 30.417 1.00 30.36 378 GLY A O 1
ATOM 2912 N N . GLU A 1 379 ? 11.523 1.668 29.037 1.00 29.44 379 GLU A N 1
ATOM 2913 C CA . GLU A 1 379 ? 12.615 0.695 28.854 1.00 29.44 379 GLU A CA 1
ATOM 2914 C C . GLU A 1 379 ? 12.433 -0.276 27.675 1.00 29.44 379 GLU A C 1
ATOM 2916 O O . GLU A 1 379 ? 12.048 -1.437 27.822 1.00 29.44 379 GLU A O 1
ATOM 2921 N N . ARG A 1 380 ? 12.783 0.206 26.477 1.00 30.22 380 ARG A N 1
ATOM 2922 C CA . ARG A 1 380 ? 13.798 -0.429 25.625 1.00 30.22 380 ARG A CA 1
ATOM 2923 C C . ARG A 1 380 ? 14.351 0.557 24.612 1.00 30.22 380 ARG A C 1
ATOM 2925 O O . ARG A 1 380 ? 13.527 1.290 24.026 1.00 30.22 380 ARG A O 1
#

Sequence (380 aa):
MPTDLEALRSTAMLLLLLMAGACSPAIAAPLCPVCEREASVSAPLDRDTGLRYHESCVEKGAVPRCDQCDGPAPRRIVVEKGEFHESCFREHMAPRCVECGLPVGRHGIDDGPMHPSCFRRLQRREPTLPGSMNEPPLRCDLCGDAISGELEVGAWGEIYHSRHAERTAHCDACGRLAAEHLSGEPFACADGRTLCGVCAETAISTKSEARRLFAHVGARLAERRIDVDAGRVKLVLAGLQELSNERNDGRRARGLSEHTYDRKGWTGSTIHLLAPLPEVELRGVLAHELGHVWLASRGLGDRAAWAVEGTCNLLQLWELRHRGGELGTRLIEKLEEDDDEVYGEGLRRVRRRVSSTGWKGWTEEFSEMPAIPERSFGER

Secondary structure (DSSP, 8-state):
---TTSHHHHHHHHHHTTS--------PPPBPTTT-SBPPTTS-B-TTT--B--HHHHHTTSS-B-TTT-SB-SS-EEETTEEE-HHHIIIIISPBPTTT-SBP-S--BTTBS--HHHHHHHTTS--PPTT---PPPPB-TTT-SB--S-EEE-TTS-EEEHHHHHHSPBPTTT--B--HHHHSS-EE-TTS-EE-HHHHHTEE-SHHHHHHHHHHHHHHHHTTT----GGGEEEEEE-HHHHHHT-SS----SEEEEEEEETTEEEEEEEEEESSEEHHHHHHHHHHHHHHHHHHTTT-TTS-HHHHHHHHHHHHHHHHHHH-HHHHHHHHHHHHH---TTTHHHHHHHHHHHHHHHHHHHHHHHHHSPPPP---SS--

pLDDT: mean 79.18, std 17.69, range [29.44, 97.94]

Radius of gyration: 27.29 Å; chains: 1; bounding box: 53×61×107 Å

Foldseek 3Di:
DDDPPVVVVVVVVVVVVVPPPPPPPPPQAFAAPQPRHGDDPPAFADPVQRHGHHPVCVVVVVFDAAPQPRGGCNPWDDDPVGTHHPVCCLPPPQFAAPQPRHGAPPDDDPVGRHDPVRVVVVVPDDDDDPDDPDDDADAQQAPRDGDDDDWDQWQVRGIHHPVQVVVFAAAPQRRGGQDCSRFRHWDQDPLRGIHHPNWVVQWDADPVVLLVLLVVLQVVVVVQVLHFDPVQEAEAEDAQVVVCVVDPPNDRDQKDKDFDADPVFTRHIYMYGYPGGGSLVSSLNSQLRSLCRSCRRVVLNQFDLLQSLLSSLLSSLVRLVVPPPPSSVSVNVCQCPDPDVRHNVSVVVLVSVCVRQNSVRSVVVSVVGDGDPDPPPDDD